Protein AF-A0A0F9CRW7-F1 (afdb_monomer_lite)

pLDDT: mean 79.14, std 24.2, range [31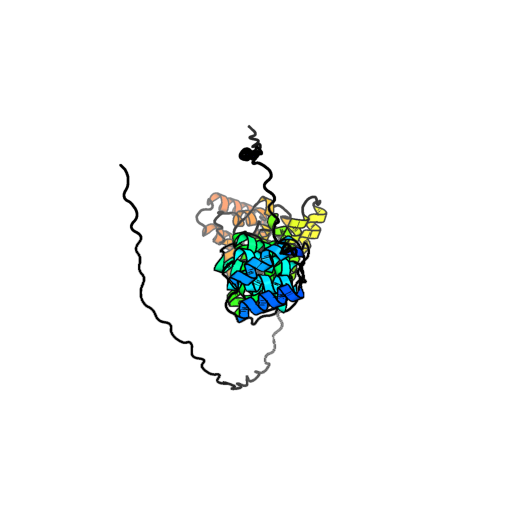.66, 98.62]

Radius of gyration: 35.47 Å; chains: 1; bounding box: 119×58×95 Å

Structure (mmCIF, N/CA/C/O backbone):
data_AF-A0A0F9CRW7-F1
#
_entry.id   AF-A0A0F9CRW7-F1
#
loop_
_atom_site.group_PDB
_atom_site.id
_atom_site.type_symbol
_atom_site.label_atom_id
_atom_site.label_alt_id
_atom_site.label_comp_id
_atom_site.label_asym_id
_atom_site.label_entity_id
_atom_site.label_seq_id
_atom_site.pdbx_PDB_ins_code
_atom_site.Cartn_x
_atom_site.Cartn_y
_atom_site.Cartn_z
_atom_site.occupancy
_atom_site.B_iso_or_equiv
_atom_site.auth_seq_id
_atom_site.auth_comp_id
_atom_site.auth_asym_id
_atom_site.auth_atom_id
_atom_site.pdbx_PDB_model_num
ATOM 1 N N . MET A 1 1 ? 19.812 -0.457 40.562 1.00 40.28 1 MET A N 1
ATOM 2 C CA . MET A 1 1 ? 20.030 -1.371 39.419 1.00 40.28 1 MET A CA 1
ATOM 3 C C . MET A 1 1 ? 19.296 -0.828 38.196 1.00 40.28 1 MET A C 1
ATOM 5 O O . MET A 1 1 ? 18.082 -0.938 38.119 1.00 40.28 1 MET A O 1
ATOM 9 N N . LYS A 1 2 ? 20.001 -0.133 37.296 1.00 36.28 2 LYS A N 1
ATOM 10 C CA . LYS A 1 2 ? 19.452 0.438 36.053 1.00 36.28 2 LYS A CA 1
ATOM 11 C C . LYS A 1 2 ? 20.382 0.037 34.910 1.00 36.28 2 LYS A C 1
ATOM 13 O O . LYS A 1 2 ? 21.463 0.597 34.777 1.00 36.28 2 LYS A O 1
ATOM 18 N N . GLY A 1 3 ? 19.972 -0.957 34.126 1.00 33.22 3 GLY A N 1
ATOM 19 C CA . GLY A 1 3 ? 20.680 -1.387 32.924 1.00 33.22 3 GLY A CA 1
ATOM 20 C C . GLY A 1 3 ? 20.353 -0.460 31.759 1.00 33.22 3 GLY A C 1
ATOM 21 O O . GLY A 1 3 ? 19.282 -0.563 31.168 1.00 33.22 3 GLY A O 1
ATOM 22 N N . ARG A 1 4 ? 21.272 0.453 31.439 1.00 42.62 4 ARG A N 1
ATOM 23 C CA . ARG A 1 4 ? 21.293 1.183 30.167 1.00 42.62 4 ARG A CA 1
ATOM 24 C C . ARG A 1 4 ? 22.002 0.297 29.144 1.00 42.62 4 ARG A C 1
ATOM 26 O O . ARG A 1 4 ? 23.183 0.012 29.309 1.00 42.62 4 ARG A O 1
ATOM 33 N N . ARG A 1 5 ? 21.298 -0.148 28.102 1.00 39.09 5 ARG A N 1
ATOM 34 C CA . ARG A 1 5 ? 21.935 -0.730 26.915 1.00 39.09 5 ARG A CA 1
ATOM 35 C C . ARG A 1 5 ? 22.276 0.411 25.961 1.00 39.09 5 ARG A C 1
ATOM 37 O O . ARG A 1 5 ? 21.390 0.965 25.320 1.00 39.09 5 ARG A O 1
ATOM 44 N N . CYS A 1 6 ? 23.555 0.774 25.925 1.00 32.94 6 CYS A N 1
ATOM 45 C CA . CYS A 1 6 ? 24.144 1.558 24.848 1.00 32.94 6 CYS A CA 1
ATOM 46 C C . CYS A 1 6 ? 24.161 0.696 23.581 1.00 32.94 6 CYS A C 1
ATOM 48 O O . CYS A 1 6 ? 24.758 -0.378 23.575 1.00 32.94 6 CYS A O 1
ATOM 50 N N . ALA A 1 7 ? 23.504 1.162 22.521 1.00 34.31 7 ALA A N 1
ATOM 51 C CA . ALA A 1 7 ? 23.706 0.633 21.182 1.00 34.31 7 ALA A CA 1
ATOM 52 C C . ALA A 1 7 ? 25.051 1.167 20.671 1.00 34.31 7 ALA A C 1
ATOM 54 O O . ALA A 1 7 ? 25.200 2.358 20.402 1.00 34.31 7 ALA A O 1
ATOM 55 N N . MET A 1 8 ? 26.044 0.282 20.621 1.00 32.62 8 MET A N 1
ATOM 56 C CA . MET A 1 8 ? 27.351 0.530 20.024 1.00 32.62 8 MET A CA 1
ATOM 57 C C . MET A 1 8 ? 27.178 0.551 18.502 1.00 32.62 8 MET A C 1
ATOM 59 O O . MET A 1 8 ? 26.850 -0.462 17.888 1.00 32.62 8 MET A O 1
ATOM 63 N N . LEU A 1 9 ? 27.363 1.726 17.906 1.00 32.06 9 LEU A N 1
ATOM 64 C CA . LEU A 1 9 ? 27.494 1.916 16.466 1.00 32.06 9 LEU A CA 1
ATOM 65 C C . LEU A 1 9 ? 28.871 1.377 16.052 1.00 32.06 9 LEU A C 1
ATOM 67 O O . LEU A 1 9 ? 29.890 2.018 16.295 1.00 32.06 9 LEU A O 1
ATOM 71 N N . ILE A 1 10 ? 28.908 0.183 15.461 1.00 36.00 10 ILE A N 1
ATOM 72 C CA . ILE A 1 10 ? 30.105 -0.332 14.789 1.00 36.00 10 ILE A CA 1
ATOM 73 C C . ILE A 1 10 ? 30.126 0.292 13.392 1.00 36.00 10 ILE A C 1
ATOM 75 O O . ILE A 1 10 ? 29.484 -0.193 12.462 1.00 36.00 10 ILE A O 1
ATOM 79 N N . ALA A 1 11 ? 30.838 1.410 13.259 1.00 36.19 11 ALA A N 1
ATOM 80 C CA . ALA A 1 11 ? 31.244 1.944 11.968 1.00 36.19 11 ALA A CA 1
ATOM 81 C C . ALA A 1 11 ? 32.402 1.082 11.441 1.00 36.19 11 ALA A C 1
ATOM 83 O O . ALA A 1 11 ? 33.565 1.308 11.767 1.00 36.19 11 ALA A O 1
ATOM 84 N N . GLY A 1 12 ? 32.071 0.051 10.663 1.00 32.88 12 GLY A N 1
ATOM 85 C CA . GLY A 1 12 ? 33.053 -0.707 9.895 1.00 32.88 12 GLY A CA 1
ATOM 86 C C . GLY A 1 12 ? 33.566 0.144 8.737 1.00 32.88 12 GLY A C 1
ATOM 87 O O . GLY A 1 12 ? 32.920 0.230 7.695 1.00 32.88 12 GLY A O 1
ATOM 88 N N . ALA A 1 13 ? 34.715 0.790 8.926 1.00 35.56 13 ALA A N 1
ATOM 89 C CA . ALA A 1 13 ? 35.483 1.377 7.839 1.00 35.56 13 ALA A CA 1
ATOM 90 C C . ALA A 1 13 ? 36.044 0.237 6.974 1.00 35.56 13 ALA A C 1
ATOM 92 O O . ALA A 1 13 ? 37.002 -0.433 7.354 1.00 35.56 13 ALA A O 1
ATOM 93 N N . ILE A 1 14 ? 35.416 -0.013 5.825 1.00 35.47 14 ILE A N 1
ATOM 94 C CA . ILE A 1 14 ? 35.975 -0.879 4.785 1.00 35.47 14 ILE A CA 1
ATOM 95 C C . ILE A 1 14 ? 37.005 -0.040 4.029 1.00 35.47 14 ILE A C 1
ATOM 97 O O . ILE A 1 14 ? 36.677 0.702 3.104 1.00 35.47 14 ILE A O 1
ATOM 101 N N . THR A 1 15 ? 38.258 -0.128 4.459 1.00 35.56 15 THR A N 1
ATOM 102 C CA . THR A 1 15 ? 39.407 0.357 3.698 1.00 35.56 15 THR A CA 1
ATOM 103 C C . THR A 1 15 ? 39.606 -0.598 2.524 1.00 35.56 15 THR A C 1
ATOM 105 O O . THR A 1 15 ? 40.095 -1.712 2.691 1.00 35.56 15 THR A O 1
ATOM 108 N N . VAL A 1 16 ? 39.174 -0.194 1.328 1.00 37.94 16 VAL A N 1
ATOM 109 C CA . VAL A 1 16 ? 39.516 -0.897 0.088 1.00 37.94 16 VAL A CA 1
ATOM 110 C C . VAL A 1 16 ? 40.978 -0.586 -0.209 1.00 37.94 16 VAL A C 1
ATOM 112 O O . VAL A 1 16 ? 41.306 0.471 -0.745 1.00 37.94 16 VAL A O 1
ATOM 115 N N . THR A 1 17 ? 41.871 -1.489 0.185 1.00 40.69 17 THR A N 1
ATOM 116 C CA . THR A 1 17 ? 43.265 -1.492 -0.254 1.00 40.69 17 THR A CA 1
ATOM 117 C C . THR A 1 17 ? 43.266 -1.749 -1.757 1.00 40.69 17 THR A C 1
ATOM 119 O O . THR A 1 17 ? 43.037 -2.867 -2.217 1.00 40.69 17 THR A O 1
ATOM 122 N N . GLY A 1 18 ? 43.457 -0.686 -2.537 1.00 37.28 18 GLY A N 1
ATOM 123 C CA . GLY A 1 18 ? 43.676 -0.789 -3.971 1.00 37.28 18 GLY A CA 1
ATOM 124 C C . GLY A 1 18 ? 44.943 -1.596 -4.230 1.00 37.28 18 GLY A C 1
ATOM 125 O O . GLY A 1 18 ? 46.036 -1.165 -3.870 1.00 37.28 18 GLY A O 1
ATOM 126 N N . MET A 1 19 ? 44.795 -2.768 -4.845 1.00 38.28 19 MET A N 1
ATOM 127 C CA . MET A 1 19 ? 45.910 -3.463 -5.476 1.00 38.28 19 MET A CA 1
ATOM 128 C C . MET A 1 19 ? 46.371 -2.610 -6.658 1.00 38.28 19 MET A C 1
ATOM 130 O O . MET A 1 19 ? 45.730 -2.567 -7.707 1.00 38.28 19 MET A O 1
ATOM 134 N N . TYR A 1 20 ? 47.457 -1.875 -6.440 1.00 39.75 20 TYR A N 1
ATOM 135 C CA . TYR A 1 20 ? 48.188 -1.170 -7.478 1.00 39.75 20 TYR A CA 1
ATOM 136 C C . TYR A 1 20 ? 48.881 -2.235 -8.334 1.00 39.75 20 TYR A C 1
ATOM 138 O O . TYR A 1 20 ? 49.869 -2.832 -7.916 1.00 39.75 20 TYR A O 1
ATOM 146 N N . VAL A 1 21 ? 48.310 -2.545 -9.497 1.00 49.41 21 VAL A N 1
ATOM 147 C CA . VAL A 1 21 ? 48.990 -3.359 -10.507 1.00 49.41 21 VAL A CA 1
ATOM 148 C C . VAL A 1 21 ? 50.011 -2.445 -11.172 1.00 49.41 21 VAL A C 1
ATOM 150 O O . VAL A 1 21 ? 49.637 -1.498 -11.866 1.00 49.41 21 VAL A O 1
ATOM 153 N N . GLU A 1 22 ? 51.293 -2.692 -10.904 1.00 47.97 22 GLU A N 1
ATOM 154 C CA . GLU A 1 22 ? 52.396 -2.024 -11.588 1.00 47.97 22 GLU A CA 1
ATOM 155 C C . GLU A 1 22 ? 52.248 -2.195 -13.109 1.00 47.97 22 GLU A C 1
ATOM 157 O O . GLU A 1 22 ? 52.081 -3.320 -13.593 1.00 47.97 22 GLU A O 1
ATOM 162 N N . PRO A 1 23 ? 52.289 -1.102 -13.890 1.00 55.03 23 PRO A N 1
ATOM 163 C CA . PRO A 1 23 ? 52.332 -1.210 -15.336 1.00 55.03 23 PRO A CA 1
ATOM 164 C C . PRO A 1 23 ? 53.683 -1.815 -15.754 1.00 55.03 23 PRO A C 1
ATOM 166 O O . PRO A 1 23 ? 54.722 -1.382 -15.248 1.00 55.03 23 PRO A O 1
ATOM 169 N N . PRO A 1 24 ? 53.708 -2.791 -16.680 1.00 58.12 24 PRO A N 1
ATOM 170 C CA . PRO A 1 24 ? 54.960 -3.349 -17.167 1.00 58.12 24 PRO A CA 1
ATOM 171 C C . PRO A 1 24 ? 55.802 -2.258 -17.836 1.00 58.12 24 PRO A C 1
ATOM 173 O O . PRO A 1 24 ? 55.290 -1.410 -18.574 1.00 58.12 24 PRO A O 1
ATOM 176 N N . ALA A 1 25 ? 57.100 -2.296 -17.541 1.00 57.25 25 ALA A N 1
ATOM 177 C CA . ALA A 1 25 ? 58.111 -1.378 -18.037 1.00 57.25 25 ALA A CA 1
ATOM 178 C C . ALA A 1 25 ? 58.012 -1.178 -19.559 1.00 57.25 25 ALA A C 1
ATOM 180 O O . ALA A 1 25 ? 57.957 -2.138 -20.332 1.00 57.25 25 ALA A O 1
ATOM 181 N N . ARG A 1 26 ? 58.009 0.091 -19.985 1.00 52.75 26 ARG A N 1
ATOM 182 C CA . ARG A 1 26 ? 58.171 0.482 -21.389 1.00 52.75 26 ARG A CA 1
ATOM 183 C C . ARG A 1 26 ? 59.540 0.008 -21.870 1.00 52.75 26 ARG A C 1
ATOM 185 O O . ARG A 1 26 ? 60.562 0.491 -21.397 1.00 52.75 26 ARG A O 1
ATOM 192 N N . ALA A 1 27 ? 59.540 -0.929 -22.811 1.00 58.41 27 ALA A N 1
ATOM 193 C CA . ALA A 1 27 ? 60.705 -1.232 -23.622 1.00 58.41 27 ALA A CA 1
ATOM 194 C C . ALA A 1 27 ? 60.817 -0.161 -24.717 1.00 58.41 27 ALA A C 1
ATOM 196 O O . ALA A 1 27 ? 59.989 -0.109 -25.629 1.00 58.41 27 ALA A O 1
ATOM 197 N N . ASP A 1 28 ? 61.825 0.700 -24.600 1.00 61.00 28 ASP A N 1
ATOM 198 C CA . ASP A 1 28 ? 62.203 1.666 -25.627 1.00 61.00 28 ASP A CA 1
ATOM 199 C C . ASP A 1 28 ? 62.836 0.918 -26.811 1.00 61.00 28 ASP A C 1
ATOM 201 O O . ASP A 1 28 ? 64.016 0.571 -26.811 1.00 61.00 28 ASP A O 1
ATOM 205 N N . GLY A 1 29 ? 62.009 0.608 -27.811 1.00 64.81 29 GLY A N 1
ATOM 206 C CA . GLY A 1 29 ? 62.434 0.081 -29.107 1.00 64.81 29 GLY A CA 1
ATOM 207 C C . GLY A 1 29 ? 62.658 1.207 -30.127 1.00 64.81 29 GLY A C 1
ATOM 208 O O . GLY A 1 29 ? 61.947 2.214 -30.087 1.00 64.81 29 GLY A O 1
ATOM 209 N N . PRO A 1 30 ? 63.626 1.062 -31.051 1.00 56.31 30 PRO A N 1
ATOM 210 C CA . PRO A 1 30 ? 64.025 2.120 -31.970 1.00 56.31 30 PRO A CA 1
ATOM 211 C C . PRO A 1 30 ? 62.927 2.459 -32.982 1.00 56.31 30 PRO A C 1
ATOM 213 O O . PRO A 1 30 ? 62.227 1.593 -33.508 1.00 56.31 30 PRO A O 1
ATOM 216 N N . SER A 1 31 ? 62.830 3.758 -33.256 1.00 60.16 31 SER A N 1
ATOM 217 C CA . SER A 1 31 ? 61.945 4.428 -34.205 1.00 60.16 31 SER A CA 1
ATOM 218 C C . SER A 1 31 ? 62.077 3.865 -35.625 1.00 60.16 31 SER A C 1
ATOM 220 O O . SER A 1 31 ? 62.874 4.345 -36.432 1.00 60.16 31 SER A O 1
ATOM 222 N N . GLY A 1 32 ? 61.285 2.838 -35.926 1.00 51.94 32 GLY A N 1
ATOM 223 C CA . GLY A 1 32 ? 61.032 2.356 -37.277 1.00 51.94 32 GLY A CA 1
ATOM 224 C C . GLY A 1 32 ? 59.829 3.081 -37.871 1.00 51.94 32 GLY A C 1
ATOM 225 O O . GLY A 1 32 ? 58.709 2.925 -37.385 1.00 51.94 32 GLY A O 1
ATOM 226 N N . ASP A 1 33 ? 60.093 3.870 -38.910 1.00 59.12 33 ASP A N 1
ATOM 227 C CA . ASP A 1 33 ? 59.154 4.591 -39.773 1.00 59.12 33 ASP A CA 1
ATOM 228 C C . ASP A 1 33 ? 58.052 3.655 -40.307 1.00 59.12 33 ASP A C 1
ATOM 230 O O . ASP A 1 33 ? 58.145 3.051 -41.375 1.00 59.12 33 ASP A O 1
ATOM 234 N N . THR A 1 34 ? 56.996 3.490 -39.513 1.00 54.97 34 THR A N 1
ATOM 235 C CA . THR A 1 34 ? 55.750 2.868 -39.941 1.00 54.97 34 THR A CA 1
ATOM 236 C C . THR A 1 34 ? 54.860 3.989 -40.432 1.00 54.97 34 THR A C 1
ATOM 238 O O . THR A 1 34 ? 54.146 4.635 -39.667 1.00 54.97 34 THR A O 1
ATOM 241 N N . ARG A 1 35 ? 54.872 4.200 -41.750 1.00 51.22 35 ARG A N 1
ATOM 242 C CA . ARG A 1 35 ? 53.757 4.827 -42.459 1.00 51.22 35 ARG A CA 1
ATOM 243 C C . ARG A 1 35 ? 52.515 3.975 -42.213 1.00 51.22 35 ARG A C 1
ATOM 245 O O . ARG A 1 35 ? 52.177 3.098 -43.004 1.00 51.22 35 ARG A O 1
ATOM 252 N N . GLN A 1 36 ? 51.871 4.202 -41.071 1.00 58.19 36 GLN A N 1
ATOM 253 C CA . GLN A 1 36 ? 50.532 3.726 -40.789 1.00 58.19 36 GLN A CA 1
ATOM 254 C C . GLN A 1 36 ? 49.652 4.225 -41.937 1.00 58.19 36 GLN A C 1
ATOM 256 O O . GLN A 1 36 ? 49.570 5.439 -42.153 1.00 58.19 36 GLN A O 1
ATOM 261 N N . PRO A 1 37 ? 49.048 3.324 -42.729 1.00 52.31 37 PRO A N 1
ATOM 262 C CA . PRO A 1 37 ? 48.190 3.737 -43.821 1.00 52.31 37 PRO A CA 1
ATOM 263 C C . PRO A 1 37 ? 47.072 4.605 -43.247 1.00 52.31 37 PRO A C 1
ATOM 265 O O . PRO A 1 37 ? 46.450 4.252 -42.243 1.00 52.31 37 PRO A O 1
ATOM 268 N N . ALA A 1 38 ? 46.831 5.745 -43.894 1.00 50.75 38 ALA A N 1
ATOM 269 C CA . ALA A 1 38 ? 45.822 6.749 -43.567 1.00 50.75 38 ALA A CA 1
ATOM 270 C C . ALA A 1 38 ? 44.372 6.244 -43.754 1.00 50.75 38 ALA A C 1
ATOM 272 O O . ALA A 1 38 ? 43.497 6.967 -44.214 1.00 50.75 38 ALA A O 1
ATOM 273 N N . CYS A 1 39 ? 44.094 5.005 -43.348 1.00 51.09 39 CYS A N 1
ATOM 274 C CA . CYS A 1 39 ? 42.758 4.493 -43.064 1.00 51.09 39 CYS A CA 1
ATOM 275 C C . CYS A 1 39 ? 42.287 4.901 -41.654 1.00 51.09 39 CYS A C 1
ATOM 277 O O . CYS A 1 39 ? 41.279 4.390 -41.171 1.00 51.09 39 CYS A O 1
ATOM 279 N N . ALA A 1 40 ? 42.976 5.851 -41.007 1.00 48.97 40 ALA A N 1
ATOM 280 C CA . ALA A 1 40 ? 42.528 6.575 -39.819 1.00 48.97 40 ALA A CA 1
ATOM 281 C C . ALA A 1 40 ? 41.386 7.563 -40.144 1.00 48.97 40 ALA A C 1
ATOM 283 O O . ALA A 1 40 ? 41.339 8.678 -39.627 1.00 48.97 40 ALA A O 1
ATOM 284 N N . GLY A 1 41 ? 40.433 7.147 -40.986 1.00 54.19 41 GLY A N 1
ATOM 285 C CA . GLY A 1 41 ? 39.081 7.671 -40.880 1.00 54.19 41 GLY A CA 1
ATOM 286 C C . GLY A 1 41 ? 38.640 7.333 -39.467 1.00 54.19 41 GLY A C 1
ATOM 287 O O . GLY A 1 41 ? 38.622 6.159 -39.102 1.00 54.19 41 GLY A O 1
ATOM 288 N N . SER A 1 42 ? 38.441 8.349 -38.631 1.00 55.16 42 SER A N 1
ATOM 289 C CA . SER A 1 42 ? 38.181 8.153 -37.215 1.00 55.16 42 SER A CA 1
ATOM 290 C C . SER A 1 42 ? 36.928 7.293 -37.056 1.00 55.16 42 SER A C 1
ATOM 292 O O . SER A 1 42 ? 35.794 7.765 -37.123 1.00 55.16 42 SER A O 1
ATOM 294 N N . TRP A 1 43 ? 37.125 5.996 -36.812 1.00 58.72 43 TRP A N 1
ATOM 295 C CA . TRP A 1 43 ? 36.101 5.090 -36.305 1.00 58.72 43 TRP A CA 1
ATOM 296 C C . TRP A 1 43 ? 35.827 5.457 -34.848 1.00 58.72 43 TRP A C 1
ATOM 298 O O . TRP A 1 43 ? 35.960 4.642 -33.943 1.00 58.72 43 TRP A O 1
ATOM 308 N N . TYR A 1 44 ? 35.528 6.732 -34.601 1.00 72.62 44 TYR A N 1
ATOM 309 C CA . TYR A 1 44 ? 35.154 7.228 -33.303 1.00 72.62 44 TYR A CA 1
ATOM 310 C C . TYR A 1 44 ? 33.689 6.834 -33.130 1.00 72.62 44 TYR A C 1
ATOM 312 O O . TYR A 1 44 ? 32.825 7.415 -33.795 1.00 72.62 44 TYR A O 1
ATOM 320 N N . PRO A 1 45 ? 33.364 5.854 -32.268 1.00 68.75 45 PRO A N 1
ATOM 321 C CA . PRO A 1 45 ? 31.983 5.413 -32.087 1.00 68.75 45 PRO A CA 1
ATOM 322 C C . PRO A 1 45 ? 31.067 6.563 -31.635 1.00 68.75 45 PRO A C 1
ATOM 324 O O . PRO A 1 45 ? 29.860 6.506 -31.848 1.00 68.75 45 PRO A O 1
ATOM 327 N N . GLY A 1 46 ? 31.630 7.641 -31.075 1.00 76.12 46 GLY A N 1
ATOM 328 C CA . GLY A 1 46 ? 30.903 8.864 -30.727 1.00 76.12 46 GLY A CA 1
ATOM 329 C C . GLY A 1 46 ? 30.447 9.735 -31.910 1.00 76.12 46 GLY A C 1
ATOM 330 O O . GLY A 1 46 ? 29.575 10.579 -31.715 1.00 76.12 46 GLY A O 1
ATOM 331 N N . GLY A 1 47 ? 30.989 9.546 -33.121 1.00 86.69 47 GLY A N 1
ATOM 332 C CA . GLY A 1 47 ? 30.655 10.353 -34.305 1.00 86.69 47 GLY A CA 1
ATOM 333 C C . GLY A 1 47 ? 29.354 9.955 -35.015 1.00 86.69 47 GLY A C 1
ATOM 334 O O . GLY A 1 47 ? 28.857 10.707 -35.853 1.00 86.69 47 GLY A O 1
ATOM 335 N N . ALA A 1 48 ? 28.781 8.792 -34.688 1.00 92.44 48 ALA A N 1
ATOM 336 C CA . ALA A 1 48 ? 27.547 8.322 -35.311 1.00 92.44 48 ALA A CA 1
ATOM 337 C C . ALA A 1 48 ? 26.356 9.247 -34.989 1.00 92.44 48 ALA A C 1
ATOM 339 O O . ALA A 1 48 ? 26.221 9.779 -33.881 1.00 92.44 48 ALA A O 1
ATOM 340 N N . LYS A 1 49 ? 25.442 9.431 -35.947 1.00 95.50 49 LYS A N 1
ATOM 341 C CA . LYS A 1 49 ? 24.178 10.129 -35.682 1.00 95.50 49 LYS A CA 1
ATOM 342 C C . LYS A 1 49 ? 23.176 9.141 -35.095 1.00 95.50 49 LYS A C 1
ATOM 344 O O . LYS A 1 49 ? 23.124 7.979 -35.485 1.00 95.50 49 LYS A O 1
ATOM 349 N N . GLU A 1 50 ? 22.347 9.613 -34.171 1.00 96.38 50 GLU A N 1
ATOM 350 C CA . GLU A 1 50 ? 21.353 8.774 -33.494 1.00 96.38 50 GLU A CA 1
ATOM 351 C C . GLU A 1 50 ? 20.411 8.008 -34.454 1.00 96.38 50 GLU A C 1
ATOM 353 O O . GLU A 1 50 ? 20.199 6.813 -34.233 1.00 96.38 50 GLU A O 1
ATOM 358 N N . PRO A 1 51 ? 19.908 8.604 -35.559 1.00 97.69 51 PRO A N 1
ATOM 359 C CA . PRO A 1 51 ? 19.090 7.874 -36.529 1.00 97.69 51 PRO A CA 1
ATOM 360 C C . PRO A 1 51 ? 19.816 6.690 -37.178 1.00 97.69 51 PRO A C 1
ATOM 362 O O . PRO A 1 51 ? 19.183 5.683 -37.490 1.00 97.69 51 PRO A O 1
ATOM 365 N N . ASP A 1 52 ? 21.135 6.778 -37.360 1.00 97.00 52 ASP A N 1
ATOM 366 C CA . ASP A 1 52 ? 21.931 5.693 -37.941 1.00 97.00 52 ASP A CA 1
ATOM 367 C C . ASP A 1 52 ? 22.091 4.542 -36.943 1.00 97.00 52 ASP A C 1
ATOM 369 O O . ASP A 1 52 ? 22.016 3.372 -37.317 1.00 97.00 52 ASP A O 1
ATOM 373 N N . VAL A 1 53 ? 22.203 4.864 -35.652 1.00 97.06 53 VAL A N 1
ATOM 374 C CA . VAL A 1 53 ? 22.220 3.877 -34.564 1.00 97.06 53 VAL A CA 1
ATOM 375 C C . VAL A 1 53 ? 20.868 3.164 -34.447 1.00 97.06 53 VAL A C 1
ATOM 377 O O . VAL A 1 53 ? 20.825 1.940 -34.317 1.00 97.06 53 VAL A O 1
ATOM 380 N N . LEU A 1 54 ? 19.753 3.894 -34.561 1.00 98.00 54 LEU A N 1
ATOM 381 C CA . LEU A 1 54 ? 18.410 3.303 -34.599 1.00 98.00 54 LEU A CA 1
ATOM 382 C C . LEU A 1 54 ? 18.232 2.364 -35.801 1.00 98.00 54 LEU A C 1
ATOM 384 O O . LEU A 1 54 ? 17.739 1.245 -35.642 1.00 98.00 54 LEU A O 1
ATOM 388 N N . LYS A 1 55 ? 18.687 2.780 -36.992 1.00 97.81 55 LYS A N 1
ATOM 389 C CA . LYS A 1 55 ? 18.693 1.927 -38.193 1.00 97.81 55 LYS A CA 1
ATOM 390 C C . LYS A 1 55 ? 19.546 0.677 -37.992 1.00 97.81 55 LYS A C 1
ATOM 392 O O . LYS A 1 55 ? 19.111 -0.408 -38.366 1.00 97.81 55 LYS A O 1
ATOM 397 N N . LEU A 1 56 ? 20.721 0.802 -37.374 1.00 97.31 56 LEU A N 1
ATOM 398 C CA . LEU A 1 56 ? 21.601 -0.330 -37.079 1.00 97.31 56 LEU A CA 1
ATOM 399 C C . LEU A 1 56 ? 20.927 -1.350 -36.150 1.00 97.31 56 LEU A C 1
ATOM 401 O O . LEU A 1 56 ? 20.992 -2.549 -36.415 1.00 97.31 56 LEU A O 1
ATOM 405 N N . LEU A 1 57 ? 20.241 -0.894 -35.097 1.00 97.62 57 LEU A N 1
ATOM 406 C CA . LEU A 1 57 ? 19.475 -1.766 -34.198 1.00 97.62 57 LEU A CA 1
ATOM 407 C C . LEU A 1 57 ? 18.332 -2.481 -34.934 1.00 97.62 57 LEU A C 1
ATOM 409 O O . LEU A 1 57 ? 18.142 -3.685 -34.758 1.00 97.62 57 LEU A O 1
ATOM 413 N N . ALA A 1 58 ? 17.599 -1.762 -35.789 1.00 97.62 58 ALA A N 1
ATOM 414 C CA . ALA A 1 58 ? 16.530 -2.341 -36.600 1.00 97.62 58 ALA A CA 1
ATOM 415 C C . ALA A 1 58 ? 17.062 -3.382 -37.605 1.00 97.62 58 ALA A C 1
ATOM 417 O O . ALA A 1 58 ? 16.489 -4.465 -37.734 1.00 97.62 58 ALA A O 1
ATOM 418 N N . LEU A 1 59 ? 18.186 -3.096 -38.273 1.00 97.75 59 LEU A N 1
ATOM 419 C CA . LEU A 1 59 ? 18.858 -4.034 -39.179 1.00 97.75 59 LEU A CA 1
ATOM 420 C C . LEU A 1 59 ? 19.390 -5.261 -38.437 1.00 97.75 59 LEU A C 1
ATOM 422 O O . LEU A 1 59 ? 19.213 -6.376 -38.917 1.00 97.75 59 LEU A O 1
ATOM 426 N N . GLY A 1 60 ? 19.978 -5.076 -37.254 1.00 96.56 60 GLY A N 1
ATOM 427 C CA . GLY A 1 60 ? 20.433 -6.174 -36.402 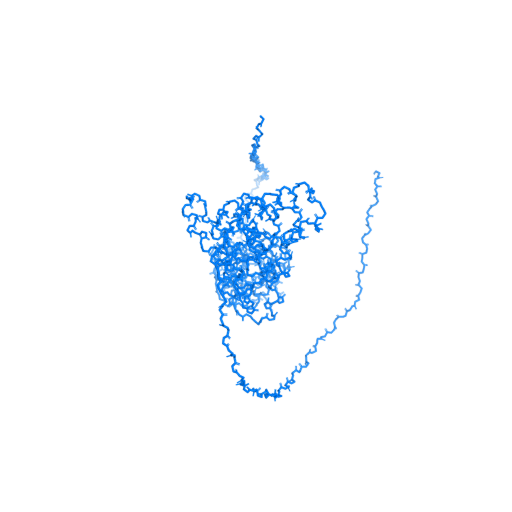1.00 96.56 60 GLY A CA 1
ATOM 428 C C . GLY A 1 60 ? 19.307 -7.151 -36.071 1.00 96.56 60 GLY A C 1
ATOM 429 O O . GLY A 1 60 ? 19.490 -8.358 -36.217 1.00 96.56 60 GLY A O 1
ATOM 430 N N . LYS A 1 61 ? 18.120 -6.640 -35.716 1.00 96.44 61 LYS A N 1
ATOM 431 C CA . LYS A 1 61 ? 16.920 -7.467 -35.510 1.00 96.44 61 LYS A CA 1
ATOM 432 C C . LYS A 1 61 ? 16.469 -8.156 -36.803 1.00 96.44 61 LYS A C 1
ATOM 434 O O . LYS A 1 61 ? 16.269 -9.365 -36.799 1.00 96.44 61 LYS A O 1
ATOM 439 N N . LYS A 1 62 ? 16.363 -7.417 -37.917 1.00 97.38 62 LYS A N 1
ATOM 440 C CA . LYS A 1 62 ? 15.913 -7.956 -39.217 1.00 97.38 62 LYS A CA 1
ATOM 441 C C . LYS A 1 62 ? 16.820 -9.072 -39.748 1.00 97.38 62 LYS A C 1
ATOM 443 O O . LYS A 1 62 ? 16.330 -10.019 -40.348 1.00 97.38 62 LYS A O 1
ATOM 448 N N . LEU A 1 63 ? 18.130 -8.957 -39.537 1.00 97.50 63 LEU A N 1
ATOM 449 C CA . LEU A 1 63 ? 19.131 -9.926 -39.994 1.00 97.50 63 LEU A CA 1
ATOM 450 C C . LEU A 1 63 ? 19.370 -11.076 -39.001 1.00 97.50 63 LEU A C 1
ATOM 452 O O . LEU A 1 63 ? 20.242 -11.905 -39.248 1.00 97.50 63 LEU A O 1
ATOM 456 N N . GLY A 1 64 ? 18.669 -11.108 -37.860 1.00 96.50 64 GLY A N 1
ATOM 457 C CA . GLY A 1 64 ? 18.904 -12.110 -36.815 1.00 96.50 64 GLY A CA 1
ATOM 458 C C . GLY A 1 64 ? 20.280 -11.990 -36.146 1.00 96.50 64 GLY A C 1
ATOM 459 O O . GLY A 1 64 ? 20.797 -12.965 -35.612 1.00 96.50 64 GLY A O 1
ATOM 460 N N . ARG A 1 65 ? 20.893 -10.798 -36.165 1.00 97.38 65 ARG A N 1
ATOM 461 C CA . ARG A 1 65 ? 22.192 -10.495 -35.530 1.00 97.38 65 ARG A CA 1
ATOM 462 C C . ARG A 1 65 ? 22.071 -9.402 -34.452 1.00 97.38 65 ARG A C 1
ATOM 464 O O . ARG A 1 65 ? 22.800 -8.404 -34.501 1.00 97.38 65 ARG A O 1
ATOM 471 N N . PRO A 1 66 ? 21.174 -9.556 -33.456 1.00 97.12 66 PRO A N 1
ATOM 472 C CA . PRO A 1 66 ? 20.939 -8.533 -32.436 1.00 97.12 66 PRO A CA 1
ATOM 473 C C . PRO A 1 66 ? 22.171 -8.299 -31.544 1.00 97.12 66 PRO A C 1
ATOM 475 O O . PRO A 1 66 ? 22.437 -7.163 -31.142 1.00 97.12 66 PRO A O 1
ATOM 478 N N . TYR A 1 67 ? 22.983 -9.340 -31.310 1.00 97.12 67 TYR A N 1
ATOM 479 C CA . TYR A 1 67 ? 24.203 -9.270 -30.497 1.00 97.12 67 TYR A CA 1
ATOM 480 C C . TYR A 1 67 ? 25.235 -8.299 -31.076 1.00 97.12 67 TYR A C 1
ATOM 482 O O . TYR A 1 67 ? 25.680 -7.383 -30.383 1.00 97.12 67 TYR A O 1
ATOM 490 N N . THR A 1 68 ? 25.547 -8.429 -32.369 1.00 96.12 68 THR A N 1
ATOM 491 C CA . THR A 1 68 ? 26.494 -7.548 -33.067 1.00 96.12 68 THR A CA 1
ATOM 492 C C . THR A 1 68 ? 26.033 -6.093 -33.032 1.00 96.12 68 THR A C 1
ATOM 494 O O . THR A 1 68 ? 26.827 -5.199 -32.740 1.00 96.12 68 THR A O 1
ATOM 497 N N . ALA A 1 69 ? 24.738 -5.847 -33.254 1.00 96.56 69 ALA A N 1
ATOM 498 C CA . ALA A 1 69 ? 24.180 -4.502 -33.151 1.00 96.56 69 ALA A CA 1
ATOM 499 C C . ALA A 1 69 ? 24.268 -3.955 -31.713 1.00 96.56 69 ALA A C 1
ATOM 501 O O . ALA A 1 69 ? 24.638 -2.800 -31.520 1.00 96.56 69 ALA A O 1
ATOM 502 N N . SER A 1 70 ? 23.993 -4.773 -30.690 1.00 95.38 70 SER A N 1
ATOM 503 C CA . SER A 1 70 ? 24.078 -4.359 -29.279 1.00 95.38 70 SER A CA 1
ATOM 504 C C . SER A 1 70 ? 25.508 -3.977 -28.874 1.00 95.38 70 SER A C 1
ATOM 506 O O . SER A 1 70 ? 25.700 -2.965 -28.197 1.00 95.38 70 SER A O 1
ATOM 508 N N . LEU A 1 71 ? 26.515 -4.733 -29.334 1.00 94.50 71 LEU A N 1
ATOM 509 C CA . LEU A 1 71 ? 27.928 -4.414 -29.106 1.00 94.50 71 LEU A CA 1
ATOM 510 C C . LEU A 1 71 ? 28.324 -3.073 -29.734 1.00 94.50 71 LEU A C 1
ATOM 512 O O . LEU A 1 71 ? 28.943 -2.251 -29.060 1.00 94.50 71 LEU A O 1
ATOM 516 N N . ALA A 1 72 ? 27.914 -2.818 -30.980 1.00 93.31 72 ALA A N 1
ATOM 517 C CA . ALA A 1 72 ? 28.191 -1.552 -31.658 1.00 93.31 72 ALA A CA 1
ATOM 518 C C . ALA A 1 72 ? 27.536 -0.356 -30.941 1.00 93.31 72 ALA A C 1
ATOM 520 O O . ALA A 1 72 ? 28.163 0.684 -30.733 1.00 93.31 72 ALA A O 1
ATOM 521 N N . VAL A 1 73 ? 26.287 -0.517 -30.488 1.00 95.69 73 VAL A N 1
ATOM 522 C CA . VAL A 1 73 ? 25.549 0.537 -29.773 1.00 95.69 73 VAL A CA 1
ATOM 523 C C . VAL A 1 73 ? 26.094 0.786 -28.364 1.00 95.69 73 VAL A C 1
ATOM 525 O O . VAL A 1 73 ? 25.974 1.901 -27.857 1.00 95.69 73 VAL A O 1
ATOM 528 N N . LYS A 1 74 ? 26.741 -0.196 -27.721 1.00 94.50 74 LYS A N 1
ATOM 529 C CA . LYS A 1 74 ? 27.321 -0.026 -26.377 1.00 94.50 74 LYS A CA 1
ATOM 530 C C . LYS A 1 74 ? 28.333 1.124 -26.329 1.00 94.50 74 LYS A C 1
ATOM 532 O O . LYS A 1 74 ? 28.239 1.952 -25.427 1.00 94.50 74 LYS A O 1
ATOM 537 N N . GLY A 1 75 ? 29.239 1.197 -27.308 1.00 92.00 75 GLY A N 1
ATOM 538 C CA . GLY A 1 75 ? 30.223 2.282 -27.406 1.00 92.00 75 GLY A CA 1
ATOM 539 C C . GLY A 1 75 ? 29.573 3.642 -27.671 1.00 92.00 75 GLY A C 1
ATOM 540 O O . GLY A 1 75 ? 29.972 4.652 -27.100 1.00 92.00 75 GLY A O 1
ATOM 541 N N . TYR A 1 76 ? 28.509 3.674 -28.476 1.00 94.94 76 TYR A N 1
ATOM 542 C CA . TYR A 1 76 ? 27.743 4.899 -28.702 1.00 94.94 76 TYR A CA 1
ATOM 543 C C . TYR A 1 76 ? 27.089 5.422 -27.413 1.00 94.94 76 TYR A C 1
ATOM 545 O O . TYR A 1 76 ? 27.220 6.598 -27.070 1.00 94.94 76 TYR A O 1
ATOM 553 N N . LEU A 1 77 ? 26.418 4.536 -26.667 1.00 95.81 77 LEU A N 1
ATOM 554 C CA . LEU A 1 77 ? 25.725 4.888 -25.426 1.00 95.81 77 LEU A CA 1
ATOM 555 C C . LEU A 1 77 ? 26.684 5.328 -24.312 1.00 95.81 77 LEU A C 1
ATOM 557 O O . LEU A 1 77 ? 26.303 6.170 -23.508 1.00 95.81 77 LEU A O 1
ATOM 561 N N . SER A 1 78 ? 27.924 4.825 -24.266 1.00 94.31 78 SER A N 1
ATOM 562 C CA . SER A 1 78 ? 28.910 5.285 -23.274 1.00 94.31 78 SER A CA 1
ATOM 563 C C . SER A 1 78 ? 29.399 6.718 -23.503 1.00 94.31 78 SER A C 1
ATOM 565 O O . SER A 1 78 ? 29.895 7.337 -22.567 1.00 94.31 78 SER A O 1
ATOM 567 N N . HIS A 1 79 ? 29.255 7.261 -24.717 1.00 93.44 79 HIS A N 1
ATOM 568 C CA . HIS A 1 79 ? 29.675 8.629 -25.051 1.00 93.44 79 HIS A CA 1
ATOM 569 C C . HIS A 1 79 ? 28.527 9.651 -25.049 1.00 93.44 79 HIS A C 1
ATOM 571 O O . HIS A 1 79 ? 28.769 10.847 -25.203 1.00 93.44 79 HIS A O 1
ATOM 577 N N . ARG A 1 80 ? 27.276 9.211 -24.873 1.00 93.50 80 ARG A N 1
ATOM 578 C CA . ARG A 1 80 ? 26.083 10.070 -24.869 1.00 93.50 80 ARG A CA 1
ATOM 579 C C . ARG A 1 80 ? 25.457 10.069 -23.478 1.00 93.50 80 ARG A C 1
ATOM 581 O O . ARG A 1 80 ? 24.827 9.094 -23.090 1.00 93.50 80 ARG A O 1
ATOM 588 N N . ALA A 1 81 ? 25.590 11.178 -22.747 1.00 92.38 81 ALA A N 1
ATOM 589 C CA . ALA A 1 81 ? 25.041 11.304 -21.392 1.00 92.38 81 ALA A CA 1
ATOM 590 C C . ALA A 1 81 ? 23.501 11.216 -21.351 1.00 92.38 81 ALA A C 1
ATOM 592 O O . ALA A 1 81 ? 22.933 10.674 -20.406 1.00 92.38 81 ALA A O 1
ATOM 593 N N . THR A 1 82 ? 22.827 11.728 -22.384 1.00 95.38 82 THR A N 1
ATOM 594 C CA . THR A 1 82 ? 21.362 11.826 -22.468 1.00 95.38 82 THR A CA 1
ATOM 595 C C . THR A 1 82 ? 20.850 11.275 -23.807 1.00 95.38 82 THR A C 1
ATOM 597 O O . THR A 1 82 ? 20.491 12.040 -24.703 1.00 95.38 82 THR A O 1
ATOM 600 N N . PRO A 1 83 ? 20.846 9.942 -24.000 1.00 96.50 83 PRO A N 1
ATOM 601 C CA . PRO A 1 83 ? 20.270 9.336 -25.199 1.00 96.50 83 PRO A CA 1
ATOM 602 C C . PRO A 1 83 ? 18.761 9.597 -25.266 1.00 96.50 83 PRO A C 1
ATOM 604 O O . PRO A 1 83 ? 18.096 9.701 -24.231 1.00 96.50 83 PRO A O 1
ATOM 607 N N . SER A 1 84 ? 18.200 9.660 -26.476 1.00 97.12 84 SER A N 1
ATOM 608 C CA . SER A 1 84 ? 16.752 9.801 -26.616 1.00 97.12 84 SER A CA 1
ATOM 609 C C . SER A 1 84 ? 15.995 8.595 -26.053 1.00 97.12 84 SER A C 1
ATOM 611 O O . SER A 1 84 ? 16.496 7.466 -25.987 1.00 97.12 84 SER A O 1
ATOM 613 N N . ALA A 1 85 ? 14.733 8.830 -25.700 1.00 96.81 85 ALA A N 1
ATOM 614 C CA . ALA A 1 85 ? 13.803 7.792 -25.279 1.00 96.81 85 ALA A CA 1
ATOM 615 C C . ALA A 1 85 ? 13.672 6.659 -26.314 1.00 96.81 85 ALA A C 1
ATOM 617 O O . ALA A 1 85 ? 13.718 5.483 -25.955 1.00 96.81 85 ALA A O 1
ATOM 618 N N . ALA A 1 86 ? 13.555 7.010 -27.598 1.00 96.94 86 ALA A N 1
ATOM 619 C CA . ALA A 1 86 ? 13.415 6.039 -28.679 1.00 96.94 86 ALA A CA 1
ATOM 620 C C . ALA A 1 86 ? 14.659 5.146 -28.801 1.00 96.94 86 ALA A C 1
ATOM 622 O O . ALA A 1 86 ? 14.534 3.928 -28.942 1.00 96.94 86 ALA A O 1
ATOM 623 N N . LEU A 1 87 ? 15.858 5.729 -28.677 1.00 97.62 87 LEU A N 1
ATOM 624 C CA . LEU A 1 87 ? 17.105 4.968 -28.686 1.00 97.62 87 LEU A CA 1
ATOM 625 C C . LEU A 1 87 ? 17.218 4.040 -27.474 1.00 97.62 87 LEU A C 1
ATOM 627 O O . LEU A 1 87 ? 17.594 2.879 -27.636 1.00 97.62 87 LEU A O 1
ATOM 631 N N . LEU A 1 88 ? 16.883 4.523 -26.273 1.00 97.81 88 LEU A N 1
ATOM 632 C CA . LEU A 1 88 ? 16.903 3.704 -25.057 1.00 97.81 88 LEU A CA 1
ATOM 633 C C . LEU A 1 88 ? 15.976 2.495 -25.175 1.00 97.81 88 LEU A C 1
ATOM 635 O O . LEU A 1 88 ? 16.388 1.388 -24.830 1.00 97.81 88 LEU A O 1
ATOM 639 N N . LEU A 1 89 ? 14.762 2.696 -25.693 1.00 97.88 89 LEU A N 1
ATOM 640 C CA . LEU A 1 89 ? 13.795 1.623 -25.895 1.00 97.88 89 LEU A CA 1
ATOM 641 C C . LEU A 1 89 ? 14.302 0.595 -26.916 1.00 97.88 89 LEU A C 1
ATOM 643 O O . LEU A 1 89 ? 14.381 -0.592 -26.604 1.00 97.88 89 LEU A O 1
ATOM 647 N N . ALA A 1 90 ? 14.746 1.043 -28.095 1.00 97.88 90 ALA A N 1
ATOM 648 C CA . ALA A 1 90 ? 15.270 0.153 -29.131 1.00 97.88 90 ALA A CA 1
ATOM 649 C C . ALA A 1 90 ? 16.502 -0.639 -28.654 1.00 97.88 90 ALA A C 1
ATOM 651 O O . ALA A 1 90 ? 16.639 -1.832 -28.942 1.00 97.88 90 ALA A O 1
ATOM 652 N N . ALA A 1 91 ? 17.393 0.006 -27.894 1.00 97.94 91 ALA A N 1
ATOM 653 C CA . ALA A 1 91 ? 18.569 -0.634 -27.316 1.00 97.94 91 ALA A CA 1
ATOM 654 C C . ALA A 1 91 ? 18.214 -1.604 -26.174 1.00 97.94 91 ALA A C 1
ATOM 656 O O . ALA A 1 91 ? 18.912 -2.607 -25.999 1.00 97.94 91 ALA A O 1
ATOM 657 N N . ALA A 1 92 ? 17.168 -1.322 -25.390 1.00 98.06 92 ALA A N 1
ATOM 658 C CA . ALA A 1 92 ? 16.665 -2.219 -24.350 1.00 98.06 92 ALA A CA 1
ATOM 659 C C . ALA A 1 92 ? 16.077 -3.492 -24.963 1.00 98.06 92 ALA A C 1
ATOM 661 O O . ALA A 1 92 ? 16.476 -4.593 -24.594 1.00 98.06 92 ALA A O 1
ATOM 662 N N . GLU A 1 93 ? 15.212 -3.341 -25.966 1.00 97.75 93 GLU A N 1
ATOM 663 C CA . GLU A 1 93 ? 14.634 -4.468 -26.695 1.00 97.75 93 GLU A CA 1
ATOM 664 C C . GLU A 1 93 ? 15.719 -5.315 -27.354 1.00 97.75 93 GLU A C 1
ATOM 666 O O . GLU A 1 93 ? 15.694 -6.534 -27.256 1.00 97.75 93 GLU A O 1
ATOM 671 N N . ASN A 1 94 ? 16.706 -4.693 -28.006 1.00 97.56 94 ASN A N 1
ATOM 672 C CA . ASN A 1 94 ? 17.787 -5.450 -28.628 1.00 97.56 94 ASN A CA 1
ATOM 673 C C . ASN A 1 94 ? 18.612 -6.243 -27.594 1.00 97.56 94 ASN A C 1
ATOM 675 O O . ASN A 1 94 ? 18.984 -7.380 -27.861 1.00 97.56 94 ASN A O 1
ATOM 679 N N . ALA A 1 95 ? 18.854 -5.691 -26.397 1.00 97.50 95 ALA A N 1
ATOM 680 C CA . ALA A 1 95 ? 19.480 -6.447 -25.305 1.00 97.50 95 ALA A CA 1
ATOM 681 C C . ALA A 1 95 ? 18.606 -7.607 -24.811 1.00 97.50 95 ALA A C 1
ATOM 683 O O . ALA A 1 95 ? 19.135 -8.680 -24.530 1.00 97.50 95 ALA A O 1
ATOM 684 N N . LEU A 1 96 ? 17.284 -7.419 -24.763 1.00 97.62 96 LEU A N 1
ATOM 685 C CA . LEU A 1 96 ? 16.342 -8.479 -24.417 1.00 97.62 96 LEU A CA 1
ATOM 686 C C . LEU A 1 96 ? 16.414 -9.643 -25.420 1.00 97.62 96 LEU A C 1
ATOM 688 O O . LEU A 1 96 ? 16.520 -10.789 -25.000 1.00 97.62 96 LEU A O 1
ATOM 692 N N . TRP A 1 97 ? 16.446 -9.352 -26.726 1.00 96.94 97 TRP A N 1
ATOM 693 C CA . TRP A 1 97 ? 16.595 -10.362 -27.789 1.00 96.94 97 TRP A CA 1
ATOM 694 C C . TRP A 1 97 ? 17.924 -11.122 -27.733 1.00 96.94 97 TRP A C 1
ATOM 696 O O . TRP A 1 97 ? 18.001 -12.268 -28.161 1.00 96.94 97 TRP A O 1
ATOM 706 N N . VAL A 1 98 ? 18.974 -10.486 -27.216 1.00 97.62 98 VAL A N 1
ATOM 707 C CA . VAL A 1 98 ? 20.291 -11.105 -27.005 1.00 97.62 98 VAL A CA 1
ATOM 708 C C . VAL A 1 98 ? 20.320 -12.010 -25.769 1.00 97.62 98 VAL A C 1
ATOM 710 O O . VAL A 1 98 ? 21.212 -12.845 -25.654 1.00 97.62 98 VAL A O 1
ATOM 713 N N . GLY A 1 99 ? 19.378 -11.843 -24.838 1.00 97.12 99 GLY A N 1
ATOM 714 C CA . GLY A 1 99 ? 19.422 -12.478 -23.520 1.00 97.12 99 GLY A CA 1
ATOM 715 C C . GLY A 1 99 ? 20.274 -11.723 -22.491 1.00 97.12 99 GLY A C 1
ATOM 716 O O . GLY A 1 99 ? 20.507 -12.230 -21.398 1.00 97.12 99 GLY A O 1
ATOM 717 N N . ASP A 1 100 ? 20.720 -10.493 -22.784 1.00 97.50 100 ASP A N 1
ATOM 718 C CA . ASP A 1 100 ? 21.381 -9.631 -21.792 1.00 97.50 100 ASP A CA 1
ATOM 719 C C . ASP A 1 100 ? 20.327 -8.886 -20.958 1.00 97.50 100 ASP A C 1
ATOM 721 O O . ASP A 1 100 ? 20.063 -7.688 -21.118 1.00 97.50 100 ASP A O 1
ATOM 725 N N . TYR A 1 101 ? 19.690 -9.635 -20.058 1.00 98.00 101 TYR A N 1
ATOM 726 C CA . TYR A 1 101 ? 18.594 -9.152 -19.220 1.00 98.00 101 TYR A CA 1
ATOM 727 C C . TYR A 1 101 ? 19.007 -8.013 -18.281 1.00 98.00 101 TYR A C 1
ATOM 729 O O . TYR A 1 101 ? 18.207 -7.115 -18.012 1.00 98.00 101 TYR A O 1
ATOM 737 N N . ARG A 1 102 ? 20.264 -7.992 -17.817 1.00 97.81 102 ARG A N 1
ATOM 738 C CA . ARG A 1 102 ? 20.778 -6.926 -16.942 1.00 97.81 102 ARG A CA 1
ATOM 739 C C . ARG A 1 102 ? 20.877 -5.602 -17.694 1.00 97.81 102 ARG A C 1
ATOM 741 O O . ARG A 1 102 ? 20.388 -4.581 -17.202 1.00 97.81 102 ARG A O 1
ATOM 748 N N . ALA A 1 103 ? 21.458 -5.609 -18.896 1.00 96.88 103 ALA A N 1
ATOM 749 C CA . ALA A 1 103 ? 21.521 -4.409 -19.726 1.00 96.88 103 ALA A CA 1
ATOM 750 C C . ALA A 1 103 ? 20.128 -3.965 -20.192 1.00 96.88 103 ALA A C 1
ATOM 752 O O . ALA A 1 103 ? 19.842 -2.764 -20.191 1.00 96.88 103 ALA A O 1
ATOM 753 N N . ALA A 1 104 ? 19.249 -4.912 -20.542 1.00 98.19 104 ALA A N 1
ATOM 754 C CA . ALA A 1 104 ? 17.865 -4.619 -20.904 1.00 98.19 104 ALA A CA 1
ATOM 755 C C . ALA A 1 104 ? 17.130 -3.910 -19.757 1.00 98.19 104 ALA A C 1
ATOM 757 O O . ALA A 1 104 ? 16.599 -2.816 -19.954 1.00 98.19 104 ALA A O 1
ATOM 758 N N . ALA A 1 105 ? 17.176 -4.463 -18.539 1.00 98.31 105 ALA A N 1
ATOM 759 C CA . ALA A 1 105 ? 16.548 -3.867 -17.362 1.00 98.31 105 ALA A CA 1
ATOM 760 C C . ALA A 1 105 ? 17.080 -2.455 -17.071 1.00 98.31 105 ALA A C 1
ATOM 762 O O . ALA A 1 105 ? 16.295 -1.536 -16.836 1.00 98.31 105 ALA A O 1
ATOM 763 N N . ALA A 1 106 ? 18.400 -2.245 -17.135 1.00 97.75 106 ALA A N 1
ATOM 764 C CA . ALA A 1 106 ? 18.998 -0.926 -16.926 1.00 97.75 106 ALA A CA 1
ATOM 765 C C . ALA A 1 106 ? 18.487 0.113 -17.943 1.00 97.75 106 ALA A C 1
ATOM 767 O O . ALA A 1 106 ? 18.112 1.223 -17.563 1.00 97.75 106 ALA A O 1
ATOM 768 N N . ARG A 1 107 ? 18.415 -0.256 -19.229 1.00 97.81 107 ARG A N 1
ATOM 769 C CA . ARG A 1 107 ? 17.941 0.631 -20.304 1.00 97.81 107 ARG A CA 1
ATOM 770 C C . ARG A 1 107 ? 16.442 0.912 -20.200 1.00 97.81 107 ARG A C 1
ATOM 772 O O . ARG A 1 107 ? 16.044 2.067 -20.337 1.00 97.81 107 ARG A O 1
ATOM 779 N N . TYR A 1 108 ? 15.629 -0.095 -19.873 1.00 98.38 108 TYR A N 1
ATOM 780 C CA . TYR A 1 108 ? 14.197 0.088 -19.623 1.00 98.38 108 TYR A CA 1
ATOM 781 C C . TYR A 1 108 ? 13.930 1.018 -18.437 1.00 98.38 108 TYR A C 1
ATOM 783 O O . TYR A 1 108 ? 13.095 1.912 -18.545 1.00 98.38 108 TYR A O 1
ATOM 791 N N . LYS A 1 109 ? 14.673 0.893 -17.329 1.00 98.00 109 LYS A N 1
ATOM 792 C CA . LYS A 1 109 ? 14.560 1.842 -16.208 1.00 98.00 109 LYS A CA 1
ATOM 793 C C . LYS A 1 109 ? 14.878 3.269 -16.640 1.00 98.00 109 LYS A C 1
ATOM 795 O O . LYS A 1 109 ? 14.141 4.180 -16.276 1.00 98.00 109 LYS A O 1
ATOM 800 N N . SER A 1 110 ? 15.948 3.473 -17.408 1.00 97.19 110 SER A N 1
ATOM 801 C CA . SER A 1 110 ? 16.302 4.800 -17.931 1.00 97.19 110 SER A CA 1
ATOM 802 C C . SER A 1 110 ? 15.211 5.360 -18.848 1.00 97.19 110 SER A C 1
ATOM 804 O O . SER A 1 110 ? 14.839 6.522 -18.706 1.00 97.19 110 SER A O 1
ATOM 806 N N . PHE A 1 111 ? 14.638 4.527 -19.722 1.00 97.75 111 PHE A N 1
ATOM 807 C CA . PHE A 1 111 ? 13.511 4.907 -20.575 1.00 97.75 111 PHE A CA 1
ATOM 808 C C . PHE A 1 111 ? 12.277 5.324 -19.763 1.00 97.75 111 PHE A C 1
ATOM 810 O O . PHE A 1 111 ? 11.706 6.384 -20.018 1.00 97.75 111 PHE A O 1
ATOM 817 N N . LEU A 1 112 ? 11.884 4.529 -18.765 1.00 97.69 112 LEU A N 1
ATOM 818 C CA . LEU A 1 112 ? 10.697 4.781 -17.938 1.00 97.69 112 LEU A CA 1
ATOM 819 C C . LEU A 1 112 ? 10.864 5.994 -17.015 1.00 97.69 112 LEU A C 1
ATOM 821 O O . LEU A 1 112 ? 9.897 6.702 -16.756 1.00 97.69 112 LEU A O 1
ATOM 825 N N . ARG A 1 113 ? 12.088 6.270 -16.551 1.00 96.94 113 ARG A N 1
ATOM 826 C CA . ARG A 1 113 ? 12.403 7.500 -15.806 1.00 96.94 113 ARG A CA 1
ATOM 827 C C . ARG A 1 113 ? 12.238 8.749 -16.671 1.00 96.94 113 ARG A C 1
ATOM 829 O O . ARG A 1 113 ? 11.811 9.775 -16.157 1.00 96.94 113 ARG A O 1
ATOM 836 N N . ALA A 1 114 ? 12.554 8.656 -17.964 1.00 95.81 114 ALA A N 1
ATOM 837 C CA . ALA A 1 114 ? 12.381 9.754 -18.911 1.00 95.81 114 ALA A CA 1
ATOM 838 C C . ALA A 1 114 ? 10.922 9.913 -19.390 1.00 95.81 114 ALA A C 1
ATOM 840 O O . ALA A 1 114 ? 10.473 11.033 -19.605 1.00 95.81 114 ALA A O 1
ATOM 841 N N . ASN A 1 115 ? 10.169 8.814 -19.526 1.00 91.62 115 ASN A N 1
ATOM 842 C CA . ASN A 1 115 ? 8.805 8.791 -20.076 1.00 91.62 115 ASN A CA 1
ATOM 843 C C . ASN A 1 115 ? 7.795 8.355 -19.007 1.00 91.62 115 ASN A C 1
ATOM 845 O O . ASN A 1 115 ? 7.178 7.297 -19.109 1.00 91.62 115 ASN A O 1
ATOM 849 N N . GLY A 1 116 ? 7.673 9.162 -17.950 1.00 80.44 116 GLY A N 1
ATOM 850 C CA . GLY A 1 116 ? 7.044 8.784 -16.679 1.00 80.44 116 GLY A CA 1
ATOM 851 C C . GLY A 1 116 ? 5.561 8.383 -16.704 1.00 80.44 116 GLY A C 1
ATOM 852 O O . GLY A 1 116 ? 5.062 7.948 -15.667 1.00 80.44 116 GLY A O 1
ATOM 853 N N . SER A 1 117 ? 4.845 8.511 -17.826 1.00 92.69 117 SER A N 1
ATOM 854 C CA . SER A 1 117 ? 3.460 8.047 -17.988 1.00 92.69 117 SER A CA 1
ATOM 855 C C . SER A 1 117 ? 3.105 7.800 -19.464 1.00 92.69 117 SER A C 1
ATOM 857 O O . SER A 1 117 ? 3.774 8.287 -20.373 1.00 92.69 117 SER A O 1
ATOM 859 N N . GLY A 1 118 ? 2.051 7.015 -19.708 1.00 94.50 118 GLY A N 1
ATOM 860 C CA . GLY A 1 118 ? 1.538 6.708 -21.050 1.00 94.50 118 GLY A CA 1
ATOM 861 C C . GLY A 1 118 ? 1.313 5.212 -21.278 1.00 94.50 118 GLY A C 1
ATOM 862 O O . GLY A 1 118 ? 1.742 4.385 -20.475 1.00 94.50 118 GLY A O 1
ATOM 863 N N . ALA A 1 119 ? 0.627 4.858 -22.368 1.00 96.44 119 ALA A N 1
ATOM 864 C CA . ALA A 1 119 ? 0.371 3.455 -22.714 1.00 96.44 119 ALA A CA 1
ATOM 865 C C . ALA A 1 119 ? 1.682 2.700 -22.996 1.00 96.44 119 ALA A C 1
ATOM 867 O O . ALA A 1 119 ? 1.956 1.680 -22.372 1.00 96.44 119 ALA A O 1
ATOM 868 N N . LEU A 1 120 ? 2.556 3.288 -23.823 1.00 96.69 120 LEU A N 1
ATOM 869 C CA . LEU A 1 120 ? 3.876 2.727 -24.126 1.00 96.69 120 LEU A CA 1
ATOM 870 C C . LEU A 1 120 ? 4.729 2.527 -22.863 1.00 96.69 120 LEU A C 1
ATOM 872 O O . LEU A 1 120 ? 5.416 1.515 -22.735 1.00 96.69 120 LEU A O 1
ATOM 876 N N . ALA A 1 121 ? 4.673 3.471 -21.918 1.00 97.31 121 ALA A N 1
ATOM 877 C CA . ALA A 1 121 ? 5.386 3.365 -20.649 1.00 97.31 121 ALA A CA 1
ATOM 878 C C . ALA A 1 121 ? 4.833 2.219 -19.786 1.00 97.31 121 ALA A C 1
ATOM 880 O O . ALA A 1 121 ? 5.615 1.464 -19.216 1.00 97.31 121 ALA A O 1
ATOM 881 N N . GLY A 1 122 ? 3.509 2.046 -19.728 1.00 97.19 122 GLY A N 1
ATOM 882 C CA . GLY A 1 122 ? 2.884 0.927 -19.019 1.00 97.19 122 GLY A CA 1
ATOM 883 C C . GLY A 1 122 ? 3.247 -0.433 -19.618 1.00 97.19 122 GLY A C 1
ATOM 884 O O . GLY A 1 122 ? 3.649 -1.343 -18.892 1.00 97.19 122 GLY A O 1
ATOM 885 N N . ASP A 1 123 ? 3.205 -0.566 -20.944 1.00 97.88 123 ASP A N 1
ATOM 886 C CA . ASP A 1 123 ? 3.564 -1.820 -21.621 1.00 97.88 123 ASP A CA 1
ATOM 887 C C . ASP A 1 123 ? 5.044 -2.155 -21.421 1.00 97.88 123 ASP A C 1
ATOM 889 O O . ASP A 1 123 ? 5.402 -3.278 -21.056 1.00 97.88 123 ASP A O 1
ATOM 893 N N . THR A 1 124 ? 5.903 -1.140 -21.540 1.00 98.12 124 THR A N 1
ATOM 894 C CA . THR A 1 124 ? 7.338 -1.264 -21.269 1.00 98.12 124 THR A CA 1
ATOM 895 C C . THR A 1 124 ? 7.618 -1.617 -19.805 1.00 98.12 124 THR A C 1
ATOM 897 O O . THR A 1 124 ? 8.511 -2.415 -19.519 1.00 98.12 124 THR A O 1
ATOM 900 N N . ALA A 1 125 ? 6.843 -1.076 -18.860 1.00 98.19 125 ALA A N 1
ATOM 901 C CA . ALA A 1 125 ? 6.945 -1.429 -17.447 1.00 98.19 125 ALA A CA 1
ATOM 902 C C . ALA A 1 125 ? 6.583 -2.898 -17.205 1.00 98.19 125 ALA A C 1
ATOM 904 O O . ALA A 1 125 ? 7.292 -3.579 -16.471 1.00 98.19 125 ALA A O 1
ATOM 905 N N . GLY A 1 126 ? 5.550 -3.415 -17.877 1.00 98.00 126 GLY A N 1
ATOM 906 C CA . GLY A 1 126 ? 5.208 -4.838 -17.839 1.00 98.00 126 GLY A CA 1
ATOM 907 C C . GLY A 1 126 ? 6.359 -5.742 -18.298 1.00 98.00 126 GLY A C 1
ATOM 908 O O . GLY A 1 126 ? 6.619 -6.774 -17.674 1.00 98.00 126 GLY A O 1
ATOM 909 N N . VAL A 1 127 ? 7.094 -5.343 -19.343 1.00 98.31 127 VAL A N 1
ATOM 910 C CA . VAL A 1 127 ? 8.300 -6.059 -19.799 1.00 98.31 127 VAL A CA 1
ATOM 911 C C . VAL A 1 127 ? 9.411 -5.976 -18.751 1.00 98.31 127 VAL A C 1
ATOM 913 O O . VAL A 1 127 ? 9.949 -7.010 -18.359 1.00 98.31 127 VAL A O 1
ATOM 916 N N . LEU A 1 128 ? 9.708 -4.778 -18.233 1.00 98.44 128 LEU A N 1
ATOM 917 C CA . LEU A 1 128 ? 10.714 -4.588 -17.183 1.00 98.44 128 LEU A CA 1
ATOM 918 C C . LEU A 1 128 ? 10.421 -5.448 -15.946 1.00 98.44 128 LEU A C 1
ATOM 920 O O . LEU A 1 128 ? 11.331 -6.090 -15.428 1.00 98.44 128 LEU A O 1
ATOM 924 N N . TYR A 1 129 ? 9.173 -5.479 -15.481 1.00 98.44 129 TYR A N 1
ATOM 925 C CA . TYR A 1 129 ? 8.787 -6.272 -14.314 1.00 98.44 129 TYR A CA 1
ATOM 926 C C . TYR A 1 129 ? 8.969 -7.768 -14.551 1.00 98.44 129 TYR A C 1
ATOM 928 O O . TYR A 1 129 ? 9.481 -8.440 -13.665 1.00 98.44 129 TYR A O 1
ATOM 936 N N . SER A 1 130 ? 8.678 -8.269 -15.755 1.00 98.50 130 SER A N 1
ATOM 937 C CA . SER A 1 130 ? 8.967 -9.674 -16.103 1.00 98.50 130 SER A CA 1
ATOM 938 C C . SER A 1 130 ? 10.460 -9.969 -16.026 1.00 98.50 130 SER A C 1
ATOM 940 O O . SER A 1 130 ? 10.877 -10.989 -15.492 1.00 98.50 130 SER A O 1
ATOM 942 N N . ILE A 1 131 ? 11.291 -9.053 -16.535 1.00 98.44 131 ILE A N 1
ATOM 943 C CA . ILE A 1 131 ? 12.745 -9.226 -16.504 1.00 98.44 131 ILE A CA 1
ATOM 944 C C . ILE A 1 131 ? 13.248 -9.254 -15.060 1.00 98.44 131 ILE A C 1
ATOM 946 O O . ILE A 1 131 ? 14.013 -10.142 -14.698 1.00 98.44 131 ILE A O 1
ATOM 950 N N . LEU A 1 132 ? 12.834 -8.292 -14.234 1.00 98.50 132 LEU A N 1
ATOM 951 C CA . LEU A 1 132 ? 13.313 -8.200 -12.856 1.00 98.50 132 LEU A CA 1
ATOM 952 C C . LEU A 1 132 ? 12.799 -9.356 -11.989 1.00 98.50 132 LEU A C 1
ATOM 954 O O . LEU A 1 132 ? 13.573 -9.911 -11.217 1.00 98.50 132 LEU A O 1
ATOM 958 N N . ILE A 1 133 ? 11.522 -9.721 -12.118 1.00 98.25 133 ILE A N 1
ATOM 959 C CA . ILE A 1 133 ? 10.869 -10.709 -11.251 1.00 98.25 133 ILE A CA 1
ATOM 960 C C . ILE A 1 133 ? 11.129 -12.133 -11.745 1.00 98.25 133 ILE A C 1
ATOM 962 O O . ILE A 1 133 ? 11.604 -12.955 -10.967 1.00 98.25 133 ILE A O 1
ATOM 966 N N . ASP A 1 134 ? 10.847 -12.414 -13.018 1.00 97.94 134 ASP A N 1
ATOM 967 C CA . ASP A 1 134 ? 10.812 -13.784 -13.538 1.00 97.94 134 ASP A CA 1
ATOM 968 C C . ASP A 1 134 ? 12.182 -14.241 -14.062 1.00 97.94 134 ASP A C 1
ATOM 970 O O . ASP A 1 134 ? 12.550 -15.399 -13.886 1.00 97.94 134 ASP A O 1
ATOM 974 N N . LEU A 1 135 ? 12.955 -13.346 -14.695 1.00 98.12 135 LEU A N 1
ATOM 975 C CA . LEU A 1 135 ? 14.222 -13.716 -15.351 1.00 98.12 135 LEU A CA 1
ATOM 976 C C . LEU A 1 135 ? 15.457 -13.487 -14.472 1.00 98.12 135 LEU A C 1
ATOM 978 O O . LEU A 1 135 ? 16.378 -14.299 -14.478 1.00 98.12 135 LEU A O 1
ATOM 982 N N . LEU A 1 136 ? 15.509 -12.370 -13.741 1.00 98.19 136 LEU A N 1
ATOM 983 C CA . LEU A 1 136 ? 16.646 -12.020 -12.883 1.00 98.19 136 LEU A CA 1
ATOM 984 C C . LEU A 1 136 ? 16.446 -12.415 -11.415 1.00 98.19 136 LEU A C 1
ATOM 986 O O . LEU A 1 136 ? 17.436 -12.536 -10.697 1.00 98.19 136 LEU A O 1
ATOM 990 N N . GLY A 1 137 ? 15.199 -12.574 -10.959 1.00 97.81 137 GLY A N 1
ATOM 991 C CA . GLY A 1 137 ? 14.880 -12.810 -9.546 1.00 97.81 137 GLY A CA 1
ATOM 992 C C . GLY A 1 137 ? 15.210 -11.631 -8.614 1.00 97.81 137 GLY A C 1
ATOM 993 O O . GLY A 1 137 ? 15.253 -11.802 -7.396 1.00 97.81 137 GLY A O 1
ATOM 994 N N . ASP A 1 138 ? 15.434 -10.428 -9.151 1.00 98.31 138 ASP A N 1
ATOM 995 C CA . ASP A 1 138 ? 15.781 -9.219 -8.391 1.00 98.31 138 ASP A CA 1
ATOM 996 C C . ASP A 1 138 ? 14.519 -8.540 -7.827 1.00 98.31 138 ASP A C 1
ATOM 998 O O . ASP A 1 138 ? 14.065 -7.475 -8.263 1.00 98.31 138 ASP A O 1
ATOM 1002 N N . SER A 1 139 ? 13.911 -9.213 -6.847 1.00 98.12 139 SER A N 1
ATOM 1003 C CA . SER A 1 139 ? 12.662 -8.772 -6.214 1.00 98.12 139 SER A CA 1
ATOM 1004 C C . SER A 1 139 ? 12.792 -7.435 -5.471 1.00 98.12 139 SER A C 1
ATOM 1006 O O . SER A 1 139 ? 11.835 -6.659 -5.435 1.00 98.12 139 SER A O 1
ATOM 1008 N N . ASP A 1 140 ? 13.967 -7.130 -4.912 1.00 98.38 140 ASP A N 1
ATOM 1009 C CA . ASP A 1 140 ? 14.236 -5.887 -4.180 1.00 98.38 140 ASP A CA 1
ATOM 1010 C C . ASP A 1 140 ? 14.249 -4.672 -5.104 1.00 98.38 140 ASP A C 1
ATOM 1012 O O . ASP A 1 140 ? 13.679 -3.620 -4.796 1.00 98.38 140 ASP A O 1
ATOM 1016 N N . ASP A 1 141 ? 14.922 -4.782 -6.244 1.00 98.50 141 ASP A N 1
ATOM 1017 C CA . ASP A 1 141 ? 14.953 -3.719 -7.233 1.00 98.50 141 ASP A CA 1
ATOM 1018 C C . ASP A 1 141 ? 13.595 -3.536 -7.928 1.00 98.50 141 ASP A C 1
ATOM 1020 O O . ASP A 1 141 ? 13.135 -2.396 -8.052 1.00 98.50 141 ASP A O 1
ATOM 1024 N N . ALA A 1 142 ? 12.894 -4.627 -8.262 1.00 98.50 142 ALA A N 1
ATOM 1025 C CA . ALA A 1 142 ? 11.519 -4.562 -8.764 1.00 98.50 142 ALA A CA 1
ATOM 1026 C C . ALA A 1 142 ? 10.589 -3.837 -7.780 1.00 98.50 142 ALA A C 1
ATOM 1028 O O . ALA A 1 142 ? 9.880 -2.902 -8.166 1.00 98.50 142 ALA A O 1
ATOM 1029 N N . TYR A 1 143 ? 10.632 -4.209 -6.495 1.00 98.62 143 TYR A N 1
ATOM 1030 C CA . TYR A 1 143 ? 9.812 -3.588 -5.457 1.00 98.62 143 TYR A CA 1
ATOM 1031 C C . TYR A 1 143 ? 10.121 -2.094 -5.309 1.00 98.62 143 TYR A C 1
ATOM 1033 O O . TYR A 1 143 ? 9.205 -1.269 -5.319 1.00 98.62 143 TYR A O 1
ATOM 1041 N N . ARG A 1 144 ? 11.405 -1.714 -5.235 1.00 98.44 144 ARG A N 1
ATOM 1042 C CA . ARG A 1 144 ? 11.821 -0.301 -5.157 1.00 98.44 144 ARG A CA 1
ATOM 1043 C C . ARG A 1 144 ? 11.341 0.497 -6.367 1.00 98.44 144 ARG A C 1
ATOM 1045 O O . ARG A 1 144 ? 10.806 1.595 -6.203 1.00 98.44 144 ARG A O 1
ATOM 1052 N N . PHE A 1 145 ? 11.472 -0.060 -7.569 1.00 98.25 145 PHE A N 1
ATOM 1053 C CA . PHE A 1 145 ? 11.046 0.610 -8.793 1.00 98.25 145 PHE A CA 1
ATOM 1054 C C . PHE A 1 145 ? 9.519 0.783 -8.863 1.00 98.25 145 PHE A C 1
ATOM 1056 O O . PHE A 1 145 ? 9.039 1.872 -9.185 1.00 98.25 145 PHE A O 1
ATOM 1063 N N . MET A 1 146 ? 8.739 -0.245 -8.503 1.00 98.06 146 MET A N 1
ATOM 1064 C CA . MET A 1 146 ? 7.271 -0.164 -8.415 1.00 98.06 146 MET A CA 1
ATOM 1065 C C . MET A 1 146 ? 6.800 0.809 -7.327 1.00 98.06 146 MET A C 1
ATOM 1067 O O . MET A 1 146 ? 5.810 1.521 -7.510 1.00 98.06 146 MET A O 1
ATOM 1071 N N . THR A 1 147 ? 7.520 0.899 -6.212 1.00 97.81 147 THR A N 1
ATOM 1072 C CA . THR A 1 147 ? 7.229 1.879 -5.163 1.00 97.81 147 THR A CA 1
ATOM 1073 C C . THR A 1 147 ? 7.369 3.307 -5.684 1.00 97.81 147 THR A C 1
ATOM 1075 O O . THR A 1 147 ? 6.465 4.117 -5.479 1.00 97.81 147 THR A O 1
ATOM 1078 N N . GLN A 1 148 ? 8.441 3.595 -6.424 1.00 97.69 148 GLN A N 1
ATOM 1079 C CA . GLN A 1 148 ? 8.720 4.938 -6.927 1.00 97.69 148 GLN A CA 1
ATOM 1080 C C . GLN A 1 148 ? 7.852 5.334 -8.135 1.00 97.69 148 GLN A C 1
ATOM 1082 O O . GLN A 1 148 ? 7.314 6.438 -8.159 1.00 97.69 148 GLN A O 1
ATOM 1087 N N . TYR A 1 149 ? 7.697 4.450 -9.127 1.00 97.38 149 TYR A N 1
ATOM 1088 C CA . TYR A 1 149 ? 7.069 4.787 -10.417 1.00 97.38 149 TYR A CA 1
ATOM 1089 C C . TYR A 1 149 ? 5.780 4.015 -10.709 1.00 97.38 149 TYR A C 1
ATOM 1091 O O . TYR A 1 149 ? 5.026 4.391 -11.605 1.00 97.38 149 TYR A O 1
ATOM 1099 N N . GLY A 1 150 ? 5.482 2.955 -9.953 1.00 95.50 150 GLY A N 1
ATOM 1100 C CA . GLY A 1 150 ? 4.412 2.010 -10.284 1.00 95.50 150 GLY A CA 1
ATOM 1101 C C . GLY A 1 150 ? 3.023 2.639 -10.381 1.00 95.50 150 GLY A C 1
ATOM 1102 O O . GLY A 1 150 ? 2.228 2.205 -11.203 1.00 95.50 150 GLY A O 1
ATOM 1103 N N . ALA A 1 151 ? 2.734 3.709 -9.629 1.00 96.12 151 ALA A N 1
ATOM 1104 C CA . ALA A 1 151 ? 1.438 4.391 -9.724 1.00 96.12 151 ALA A CA 1
ATOM 1105 C C . ALA A 1 151 ? 1.176 4.982 -11.120 1.00 96.12 151 ALA A C 1
ATOM 1107 O O . ALA A 1 151 ? 0.052 4.902 -11.608 1.00 96.12 151 ALA A O 1
ATOM 1108 N N . ASN A 1 152 ? 2.208 5.531 -11.766 1.00 96.50 152 ASN A N 1
ATOM 1109 C CA . ASN A 1 152 ? 2.080 6.184 -13.070 1.00 96.50 152 ASN A CA 1
ATOM 1110 C C . ASN A 1 152 ? 2.124 5.180 -14.232 1.00 96.50 152 ASN A C 1
ATOM 1112 O O . ASN A 1 152 ? 1.585 5.444 -15.304 1.00 96.50 152 ASN A O 1
ATOM 1116 N N . LEU A 1 153 ? 2.754 4.024 -14.010 1.00 96.62 153 LEU A N 1
ATOM 1117 C CA . LEU A 1 153 ? 2.952 2.971 -15.011 1.00 96.62 153 LEU A CA 1
ATOM 1118 C C . LEU A 1 153 ? 1.793 1.959 -15.062 1.00 96.62 153 LEU A C 1
ATOM 1120 O O . LEU A 1 153 ? 1.729 1.127 -15.960 1.00 96.62 153 LEU A O 1
ATOM 1124 N N . ARG A 1 154 ? 0.840 2.039 -14.126 1.00 95.38 154 ARG A N 1
ATOM 1125 C CA . ARG A 1 154 ? -0.296 1.111 -13.978 1.00 95.38 154 ARG A CA 1
ATOM 1126 C C . ARG A 1 154 ? -1.455 1.360 -14.963 1.00 95.38 154 ARG A C 1
ATOM 1128 O O . ARG A 1 154 ? -2.573 0.892 -14.749 1.00 95.38 154 ARG A O 1
ATOM 1135 N N . THR A 1 155 ? -1.226 2.126 -16.026 1.00 93.75 155 THR A N 1
ATOM 1136 C CA . THR A 1 155 ? -2.258 2.492 -17.010 1.00 93.75 155 THR A CA 1
ATOM 1137 C C . THR A 1 155 ? -2.666 1.317 -17.897 1.00 93.75 155 THR A C 1
ATOM 1139 O O . THR A 1 155 ? -3.827 1.241 -18.296 1.00 93.75 155 THR A O 1
ATOM 1142 N N . THR A 1 156 ? -1.760 0.372 -18.174 1.00 96.44 156 THR A N 1
ATOM 1143 C CA . THR A 1 156 ? -2.010 -0.741 -19.103 1.00 96.44 156 THR A CA 1
ATOM 1144 C C . THR A 1 156 ? -2.148 -2.103 -18.399 1.00 96.44 156 THR A C 1
ATOM 1146 O O . THR A 1 156 ? -1.649 -2.291 -17.283 1.00 96.44 156 THR A O 1
ATOM 1149 N N . PRO A 1 157 ? -2.871 -3.082 -18.989 1.00 96.69 157 PRO A N 1
ATOM 1150 C CA . PRO A 1 157 ? -2.988 -4.436 -18.430 1.00 96.69 157 PRO A CA 1
ATOM 1151 C C . PRO A 1 157 ? -1.646 -5.159 -18.165 1.00 96.69 157 PRO A C 1
ATOM 1153 O O . PRO A 1 157 ? -1.527 -5.760 -17.093 1.00 96.69 157 PRO A O 1
ATOM 1156 N N . PRO A 1 158 ? -0.616 -5.083 -19.042 1.00 97.25 158 PRO A N 1
ATOM 1157 C CA . PRO A 1 158 ? 0.673 -5.746 -18.811 1.00 97.25 158 PRO A CA 1
ATOM 1158 C C . PRO A 1 158 ? 1.405 -5.311 -17.539 1.00 97.25 158 PRO A C 1
ATOM 1160 O O . PRO A 1 158 ? 2.091 -6.129 -16.928 1.00 97.25 158 PRO A O 1
ATOM 1163 N N . ALA A 1 159 ? 1.261 -4.052 -17.118 1.00 97.25 159 ALA A N 1
ATOM 1164 C CA . ALA A 1 159 ? 1.798 -3.588 -15.840 1.00 97.25 159 ALA A CA 1
ATOM 1165 C C . ALA A 1 159 ? 0.950 -4.084 -14.656 1.00 97.25 159 ALA A C 1
ATOM 1167 O O . ALA A 1 159 ? 1.493 -4.541 -13.651 1.00 97.25 159 ALA A O 1
ATOM 1168 N N . ARG A 1 160 ? -0.385 -4.049 -14.792 1.00 97.12 160 ARG A N 1
ATOM 1169 C CA . ARG A 1 160 ? -1.340 -4.417 -13.728 1.00 97.12 160 ARG A CA 1
ATOM 1170 C C . ARG A 1 160 ? -1.261 -5.874 -13.288 1.00 97.12 160 ARG A C 1
ATOM 1172 O O . ARG A 1 160 ? -1.551 -6.169 -12.133 1.00 97.12 160 ARG A O 1
ATOM 1179 N N . ARG A 1 161 ? -0.827 -6.797 -14.151 1.00 97.31 161 ARG A N 1
ATOM 1180 C CA . ARG A 1 161 ? -0.673 -8.213 -13.755 1.00 97.31 161 ARG A CA 1
ATOM 1181 C C . ARG A 1 161 ? 0.291 -8.416 -12.575 1.00 97.31 161 ARG A C 1
ATOM 1183 O O . ARG A 1 161 ? 0.177 -9.408 -11.864 1.00 97.31 161 ARG A O 1
ATOM 1190 N N . PHE A 1 162 ? 1.202 -7.468 -12.333 1.00 98.12 162 PHE A N 1
ATOM 1191 C CA . PHE A 1 162 ? 2.146 -7.507 -11.213 1.00 98.12 162 PHE A CA 1
ATOM 1192 C C . PHE A 1 162 ? 1.606 -6.870 -9.919 1.00 98.12 162 PHE A C 1
ATOM 1194 O O . PHE A 1 162 ? 2.294 -6.899 -8.898 1.00 98.12 162 PHE A O 1
ATOM 1201 N N . ASP A 1 163 ? 0.370 -6.353 -9.907 1.00 98.12 163 ASP A N 1
ATOM 1202 C CA . ASP A 1 163 ? -0.257 -5.758 -8.717 1.00 98.12 163 ASP A CA 1
ATOM 1203 C C . ASP A 1 163 ? -0.312 -6.755 -7.548 1.00 98.12 163 ASP A C 1
ATOM 1205 O O . ASP A 1 163 ? 0.067 -6.432 -6.421 1.00 98.12 163 ASP A O 1
ATOM 1209 N N . GLY A 1 164 ? -0.738 -7.994 -7.819 1.00 97.88 164 GLY A N 1
ATOM 1210 C CA . GLY A 1 164 ? -0.813 -9.047 -6.803 1.00 97.88 164 GLY A CA 1
ATOM 1211 C C . GLY A 1 164 ? 0.562 -9.420 -6.242 1.00 97.88 164 GLY A C 1
ATOM 1212 O O . GLY A 1 164 ? 0.706 -9.618 -5.036 1.00 97.88 164 GLY A O 1
ATOM 1213 N N . TRP A 1 165 ? 1.592 -9.461 -7.094 1.00 98.25 165 TRP A N 1
ATOM 1214 C CA . TRP A 1 165 ? 2.971 -9.677 -6.649 1.00 98.25 165 TRP A CA 1
ATOM 1215 C C . TRP A 1 165 ? 3.434 -8.544 -5.724 1.00 98.25 165 TRP A C 1
ATOM 1217 O O . TRP A 1 165 ? 3.930 -8.815 -4.631 1.00 98.25 165 TRP A O 1
ATOM 1227 N N . TYR A 1 166 ? 3.195 -7.286 -6.105 1.00 98.56 166 TYR A N 1
ATOM 1228 C CA . TYR A 1 166 ? 3.611 -6.125 -5.318 1.00 98.56 166 TYR A CA 1
ATOM 1229 C C . TYR A 1 166 ? 2.932 -6.071 -3.947 1.00 98.56 166 TYR A C 1
ATOM 1231 O O . TYR A 1 166 ? 3.596 -5.839 -2.940 1.00 98.56 166 TYR A O 1
ATOM 1239 N N . VAL A 1 167 ? 1.621 -6.324 -3.881 1.00 98.44 167 VAL A N 1
ATOM 1240 C CA . VAL A 1 167 ? 0.875 -6.321 -2.613 1.00 98.44 167 VAL A CA 1
ATOM 1241 C C . VAL A 1 167 ? 1.376 -7.423 -1.671 1.00 98.44 167 VAL A C 1
ATOM 1243 O O . VAL A 1 167 ? 1.522 -7.177 -0.472 1.00 98.44 167 VAL A O 1
ATOM 1246 N N . ARG A 1 168 ? 1.725 -8.608 -2.193 1.00 98.50 168 ARG A N 1
ATOM 1247 C CA . ARG A 1 168 ? 2.360 -9.670 -1.393 1.00 98.50 168 ARG A CA 1
ATOM 1248 C C . ARG A 1 168 ? 3.742 -9.268 -0.876 1.00 98.50 168 ARG A C 1
ATOM 1250 O O . ARG A 1 168 ? 4.045 -9.550 0.279 1.00 98.50 168 ARG A O 1
ATOM 1257 N N . GLN A 1 169 ? 4.551 -8.587 -1.689 1.00 98.44 169 GLN A N 1
ATOM 1258 C CA . GLN A 1 169 ? 5.863 -8.076 -1.269 1.00 98.44 169 GLN A CA 1
ATOM 1259 C C . GLN A 1 169 ? 5.753 -6.957 -0.224 1.00 98.44 169 GLN A C 1
ATOM 1261 O O . GLN A 1 169 ? 6.517 -6.927 0.736 1.00 98.44 169 GLN A O 1
ATOM 1266 N N . ALA A 1 170 ? 4.780 -6.055 -0.361 1.00 98.44 170 ALA A N 1
ATOM 1267 C CA . ALA A 1 170 ? 4.528 -5.027 0.645 1.00 98.44 170 ALA A CA 1
ATOM 1268 C C . ALA A 1 170 ? 4.100 -5.658 1.983 1.00 98.44 170 ALA A C 1
ATOM 1270 O O . ALA A 1 170 ? 4.577 -5.252 3.041 1.00 98.44 170 ALA A O 1
ATOM 1271 N N . ARG A 1 171 ? 3.269 -6.709 1.932 1.00 98.19 171 ARG A N 1
ATOM 1272 C CA . ARG A 1 171 ? 2.870 -7.497 3.108 1.00 98.19 171 ARG A CA 1
ATOM 1273 C C . ARG A 1 171 ? 4.059 -8.192 3.773 1.00 98.19 171 ARG A C 1
ATOM 1275 O O . ARG A 1 171 ? 4.205 -8.080 4.985 1.00 98.19 171 ARG A O 1
ATOM 1282 N N . SER A 1 172 ? 4.909 -8.890 3.015 1.00 98.19 172 SER A N 1
ATOM 1283 C CA . SER A 1 172 ? 6.064 -9.611 3.582 1.00 98.19 172 SER A CA 1
ATOM 1284 C C . SER A 1 172 ? 7.076 -8.675 4.249 1.00 98.19 172 SER A C 1
ATOM 1286 O O . SER A 1 172 ? 7.703 -9.054 5.234 1.00 98.19 172 SER A O 1
ATOM 1288 N N . ARG A 1 173 ? 7.194 -7.440 3.751 1.00 98.19 173 ARG A N 1
ATOM 1289 C CA . ARG A 1 173 ? 8.061 -6.388 4.305 1.00 98.19 173 ARG A CA 1
ATOM 1290 C C . ARG A 1 173 ? 7.406 -5.556 5.409 1.00 98.19 173 ARG A C 1
ATOM 1292 O O . ARG A 1 173 ? 8.058 -4.657 5.929 1.00 98.19 173 ARG A O 1
ATOM 1299 N N . ALA A 1 174 ? 6.137 -5.815 5.736 1.00 97.69 174 ALA A N 1
ATOM 1300 C CA . ALA A 1 174 ? 5.323 -4.980 6.622 1.00 97.69 174 ALA A CA 1
ATOM 1301 C C . ALA A 1 174 ? 5.305 -3.486 6.216 1.00 97.69 174 ALA A C 1
ATOM 1303 O O . ALA A 1 174 ? 5.259 -2.586 7.052 1.00 97.69 174 ALA A O 1
ATOM 1304 N N . ASP A 1 175 ? 5.326 -3.201 4.911 1.00 98.25 175 ASP A N 1
ATOM 1305 C CA . ASP A 1 175 ? 5.266 -1.841 4.372 1.00 98.25 175 ASP A CA 1
ATOM 1306 C C . ASP A 1 175 ? 3.805 -1.397 4.206 1.00 98.25 175 ASP A C 1
ATOM 1308 O O . ASP A 1 175 ? 3.213 -1.400 3.119 1.00 98.25 175 ASP A O 1
ATOM 1312 N N . HIS A 1 176 ? 3.200 -1.038 5.338 1.00 98.19 176 HIS A N 1
ATOM 1313 C CA . HIS A 1 176 ? 1.791 -0.656 5.430 1.00 98.19 176 HIS A CA 1
ATOM 1314 C C . HIS A 1 176 ? 1.438 0.526 4.517 1.00 98.19 176 HIS A C 1
ATOM 1316 O O . HIS A 1 176 ? 0.345 0.570 3.947 1.00 98.19 176 HIS A O 1
ATOM 1322 N N . ALA A 1 177 ? 2.353 1.489 4.364 1.00 98.19 177 ALA A N 1
ATOM 1323 C CA . ALA A 1 177 ? 2.110 2.701 3.593 1.00 98.19 177 ALA A CA 1
ATOM 1324 C C . ALA A 1 177 ? 1.988 2.399 2.100 1.00 98.19 177 ALA A C 1
ATOM 1326 O O . ALA A 1 177 ? 1.006 2.795 1.462 1.00 98.19 177 ALA A O 1
ATOM 1327 N N . ASN A 1 178 ? 2.943 1.645 1.552 1.00 98.25 178 ASN A N 1
ATOM 1328 C CA . ASN A 1 178 ? 2.906 1.265 0.148 1.00 98.25 178 ASN A CA 1
ATOM 1329 C C . ASN A 1 178 ? 1.807 0.251 -0.160 1.00 98.25 178 ASN A C 1
ATOM 1331 O O . ASN A 1 178 ? 1.173 0.353 -1.214 1.00 98.25 178 ASN A O 1
ATOM 1335 N N . MET A 1 179 ? 1.503 -0.655 0.773 1.00 98.25 179 MET A N 1
ATOM 1336 C CA . MET A 1 179 ? 0.371 -1.565 0.630 1.00 98.25 179 MET A CA 1
ATOM 1337 C C . MET A 1 179 ? -0.963 -0.808 0.574 1.00 98.25 179 MET A C 1
ATOM 1339 O O . MET A 1 179 ? -1.746 -1.012 -0.354 1.00 98.25 179 MET A O 1
ATOM 1343 N N . ALA A 1 180 ? -1.206 0.118 1.511 1.00 98.50 180 ALA A N 1
ATOM 1344 C CA . ALA A 1 180 ? -2.414 0.943 1.528 1.00 98.50 180 ALA A CA 1
ATOM 1345 C C . ALA A 1 180 ? -2.531 1.813 0.270 1.00 98.50 180 ALA A C 1
ATOM 1347 O O . ALA A 1 180 ? -3.614 1.937 -0.305 1.00 98.50 180 ALA A O 1
ATOM 1348 N N . ARG A 1 181 ? -1.411 2.392 -0.186 1.00 98.31 181 ARG A N 1
ATOM 1349 C CA . ARG A 1 181 ? -1.343 3.180 -1.423 1.00 98.31 181 ARG A CA 1
ATOM 1350 C C . ARG A 1 181 ? -1.735 2.347 -2.636 1.00 98.31 181 ARG A C 1
ATOM 1352 O O . ARG A 1 181 ? -2.572 2.792 -3.420 1.00 98.31 181 ARG A O 1
ATOM 1359 N N . MET A 1 182 ? -1.160 1.154 -2.786 1.00 98.06 182 MET A N 1
ATOM 1360 C CA . MET A 1 182 ? -1.435 0.299 -3.937 1.00 98.06 182 MET A CA 1
ATOM 1361 C C . MET A 1 182 ? -2.866 -0.238 -3.916 1.00 98.06 182 MET A C 1
ATOM 1363 O O . MET A 1 182 ? -3.552 -0.154 -4.930 1.00 98.06 182 MET A O 1
ATOM 1367 N N . LEU A 1 183 ? -3.367 -0.697 -2.764 1.00 98.31 183 LEU A N 1
ATOM 1368 C CA . LEU A 1 183 ? -4.761 -1.133 -2.637 1.00 98.31 183 LEU A CA 1
ATOM 1369 C C . LEU A 1 183 ? -5.741 0.004 -2.955 1.00 98.31 183 LEU A C 1
ATOM 1371 O O . LEU A 1 183 ? -6.708 -0.216 -3.676 1.00 98.31 183 LEU A O 1
ATOM 1375 N N . ALA A 1 184 ? -5.474 1.236 -2.510 1.00 98.25 184 ALA A N 1
ATOM 1376 C CA . ALA A 1 184 ? -6.308 2.381 -2.873 1.00 98.25 184 ALA A CA 1
ATOM 1377 C C . ALA A 1 184 ? -6.332 2.618 -4.395 1.00 98.25 184 ALA A C 1
ATOM 1379 O O . ALA A 1 184 ? -7.394 2.875 -4.957 1.00 98.25 184 ALA A O 1
ATOM 1380 N N . LEU A 1 185 ? -5.189 2.489 -5.080 1.00 97.50 185 LEU A N 1
ATOM 1381 C CA . LEU A 1 185 ? -5.128 2.587 -6.543 1.00 97.50 185 LEU A CA 1
ATOM 1382 C C . LEU A 1 185 ? -5.886 1.441 -7.225 1.00 97.50 185 LEU A C 1
ATOM 1384 O O . LEU A 1 185 ? -6.545 1.664 -8.241 1.00 97.50 185 LEU A O 1
ATOM 1388 N N . ILE A 1 186 ? -5.786 0.216 -6.704 1.00 97.50 186 ILE A N 1
ATOM 1389 C CA . ILE A 1 186 ? -6.461 -0.967 -7.251 1.00 97.50 186 ILE A CA 1
ATOM 1390 C C . 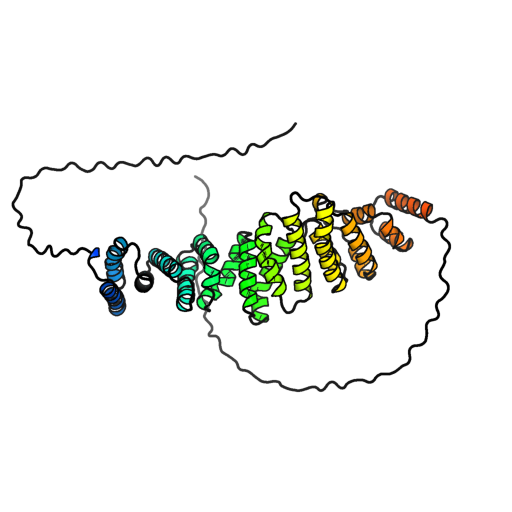ILE A 1 186 ? -7.980 -0.817 -7.152 1.00 97.50 186 ILE A C 1
ATOM 1392 O O . ILE A 1 186 ? -8.664 -0.882 -8.171 1.00 97.50 186 ILE A O 1
ATOM 1396 N N . PHE A 1 187 ? -8.501 -0.517 -5.962 1.00 97.56 187 PHE A N 1
ATOM 1397 C CA . PHE A 1 187 ? -9.942 -0.378 -5.731 1.00 97.56 187 PHE A CA 1
ATOM 1398 C C . PHE A 1 187 ? -10.538 0.850 -6.442 1.00 97.56 187 PHE A C 1
ATOM 1400 O O . PHE A 1 187 ? -11.709 0.842 -6.821 1.00 97.56 187 PHE A O 1
ATOM 1407 N N . ALA A 1 188 ? -9.738 1.891 -6.704 1.00 97.62 188 ALA A N 1
ATOM 1408 C CA . ALA A 1 188 ? -10.175 3.045 -7.491 1.00 97.62 188 ALA A CA 1
ATOM 1409 C C . ALA A 1 188 ? -10.507 2.696 -8.954 1.00 97.62 188 ALA A C 1
ATOM 1411 O O . ALA A 1 188 ? -11.316 3.390 -9.567 1.00 97.62 188 ALA A O 1
ATOM 1412 N N . GLN A 1 189 ? -9.934 1.618 -9.508 1.00 96.25 189 GLN A N 1
ATOM 1413 C CA . GLN A 1 189 ? -10.236 1.165 -10.873 1.00 96.25 189 GLN A CA 1
ATOM 1414 C C . GLN A 1 189 ? -11.607 0.491 -11.000 1.00 96.25 189 GLN A C 1
ATOM 1416 O O . GLN A 1 189 ? -12.045 0.250 -12.121 1.00 96.25 189 GLN A O 1
ATOM 1421 N N . LYS A 1 190 ? -12.291 0.216 -9.880 1.00 95.88 190 LYS A N 1
ATOM 1422 C CA . LYS A 1 190 ? -13.619 -0.409 -9.844 1.00 95.88 190 LYS A CA 1
ATOM 1423 C C . LYS A 1 190 ? -13.689 -1.700 -10.670 1.00 95.88 190 LYS A C 1
ATOM 1425 O O . LYS A 1 190 ? -14.553 -1.837 -11.533 1.00 95.88 190 LYS A O 1
ATOM 1430 N N . MET A 1 191 ? -12.798 -2.649 -10.395 1.00 95.19 191 MET A N 1
ATOM 1431 C CA . MET A 1 191 ? -12.815 -3.953 -11.067 1.00 95.19 191 MET A CA 1
ATOM 1432 C C . MET A 1 191 ? -14.119 -4.717 -10.750 1.00 95.19 191 MET A C 1
ATOM 1434 O O . MET A 1 191 ? -14.833 -4.345 -9.804 1.00 95.19 191 MET A O 1
ATOM 1438 N N . PRO A 1 192 ? -14.457 -5.773 -11.516 1.00 97.12 192 PRO A N 1
ATOM 1439 C CA . PRO A 1 192 ? -15.528 -6.693 -11.143 1.00 97.12 192 PRO A CA 1
ATOM 1440 C C . PRO A 1 192 ? -15.341 -7.188 -9.707 1.00 97.12 192 PRO A C 1
ATOM 1442 O O . PRO A 1 192 ? -14.219 -7.470 -9.273 1.00 97.12 192 PRO A O 1
ATOM 1445 N N . ILE A 1 193 ? -16.429 -7.255 -8.943 1.00 96.00 193 ILE A N 1
ATOM 1446 C CA . ILE A 1 193 ? -16.341 -7.455 -7.494 1.00 96.00 193 ILE A CA 1
ATOM 1447 C C . ILE A 1 193 ? -15.813 -8.844 -7.129 1.00 96.00 193 ILE A C 1
ATOM 1449 O O . ILE A 1 193 ? -15.156 -9.017 -6.106 1.00 96.00 193 ILE A O 1
ATOM 1453 N N . GLU A 1 194 ? -16.055 -9.823 -7.991 1.00 96.69 194 GLU A N 1
ATOM 1454 C CA . GLU A 1 194 ? -15.559 -11.190 -7.899 1.00 96.69 194 GLU A CA 1
ATOM 1455 C C . GLU A 1 194 ? -14.031 -11.211 -8.005 1.00 96.69 194 GLU A C 1
ATOM 1457 O O . GLU A 1 194 ? -13.367 -11.866 -7.205 1.00 96.69 194 GLU A O 1
ATOM 1462 N N . GLN A 1 195 ? -13.462 -10.422 -8.923 1.00 96.62 195 GLN A N 1
ATOM 1463 C CA . GLN A 1 195 ? -12.011 -10.295 -9.078 1.00 96.62 195 GLN A CA 1
ATOM 1464 C C . GLN A 1 195 ? -11.388 -9.553 -7.892 1.00 96.62 195 GLN A C 1
ATOM 1466 O O . GLN A 1 195 ? -10.352 -9.973 -7.377 1.00 96.62 195 GLN A O 1
ATOM 1471 N N . GLU A 1 196 ? -12.028 -8.484 -7.405 1.00 96.12 196 GLU A N 1
ATOM 1472 C CA . GLU A 1 196 ? -11.569 -7.792 -6.192 1.00 96.12 196 GLU A CA 1
ATOM 1473 C C . GLU A 1 196 ? -11.530 -8.746 -4.991 1.00 96.12 196 GLU A C 1
ATOM 1475 O O . GLU A 1 196 ? -10.539 -8.775 -4.256 1.00 96.12 196 GLU A O 1
ATOM 1480 N N . ARG A 1 197 ? -12.588 -9.551 -4.825 1.00 96.12 197 ARG A N 1
ATOM 1481 C CA . ARG A 1 197 ? -12.716 -10.563 -3.769 1.00 96.12 197 ARG A CA 1
ATOM 1482 C C . ARG A 1 197 ? -11.634 -11.622 -3.851 1.00 96.12 197 ARG A C 1
ATOM 1484 O O . ARG A 1 197 ? -10.979 -11.884 -2.848 1.00 96.12 197 ARG A O 1
ATOM 1491 N N . LEU A 1 198 ? -11.450 -12.197 -5.034 1.00 96.88 198 LEU A N 1
ATOM 1492 C CA . LEU A 1 198 ? -10.518 -13.295 -5.241 1.00 96.88 198 LEU A CA 1
ATOM 1493 C C . LEU A 1 198 ? -9.066 -12.865 -5.010 1.00 96.88 198 LEU A C 1
ATOM 1495 O O . LEU A 1 198 ? -8.317 -13.578 -4.353 1.00 96.88 198 LEU A O 1
ATOM 1499 N N . PHE A 1 199 ? -8.668 -11.700 -5.528 1.00 96.88 199 PHE A N 1
ATOM 1500 C CA . PHE A 1 199 ? -7.253 -11.323 -5.558 1.00 96.88 199 PHE A CA 1
ATOM 1501 C C . PHE A 1 199 ? -6.810 -10.407 -4.415 1.00 96.88 199 PHE A C 1
ATOM 1503 O O . PHE A 1 199 ? -5.638 -10.434 -4.045 1.00 96.88 199 PHE A O 1
ATOM 1510 N N . PHE A 1 200 ? -7.697 -9.568 -3.866 1.00 97.88 200 PHE A N 1
ATOM 1511 C CA . PHE A 1 200 ? -7.265 -8.455 -3.009 1.00 97.88 200 PHE A CA 1
ATOM 1512 C C . PHE A 1 200 ? -7.964 -8.363 -1.655 1.00 97.88 200 PHE A C 1
ATOM 1514 O O . PHE A 1 200 ? -7.472 -7.639 -0.788 1.00 97.88 200 PHE A O 1
ATOM 1521 N N . TRP A 1 201 ? -9.070 -9.074 -1.419 1.00 97.00 201 TRP A N 1
ATOM 1522 C CA . TRP A 1 201 ? -9.776 -8.961 -0.135 1.00 97.00 201 TRP A CA 1
ATOM 1523 C C . TRP A 1 201 ? -8.994 -9.546 1.036 1.00 97.00 201 TRP A C 1
ATOM 1525 O O . TRP A 1 201 ? -8.994 -8.940 2.101 1.00 97.00 201 TRP A O 1
ATOM 1535 N N . GLU A 1 202 ? -8.263 -10.646 0.848 1.00 97.75 202 GLU A N 1
ATOM 1536 C CA . GLU A 1 202 ? -7.391 -11.177 1.906 1.00 97.75 202 GLU A CA 1
ATOM 1537 C C . GLU A 1 202 ? -6.313 -10.152 2.303 1.00 97.75 202 GLU A C 1
ATOM 1539 O O . GLU A 1 202 ? -6.036 -9.927 3.480 1.00 97.75 202 GLU A O 1
ATOM 1544 N N . HIS A 1 203 ? -5.733 -9.471 1.312 1.00 98.12 203 HIS A N 1
ATOM 1545 C CA . HIS A 1 203 ? -4.737 -8.425 1.524 1.00 98.12 203 HIS A CA 1
ATOM 1546 C C . HIS A 1 203 ? -5.326 -7.184 2.201 1.00 98.12 203 HIS A C 1
ATOM 1548 O O . HIS A 1 203 ? -4.683 -6.595 3.070 1.00 98.12 203 HIS A O 1
ATOM 1554 N N . LEU A 1 204 ? -6.551 -6.805 1.835 1.00 98.06 204 LEU A N 1
ATOM 1555 C CA . LEU A 1 204 ? -7.293 -5.742 2.502 1.00 98.06 204 LEU A CA 1
ATOM 1556 C C . LEU A 1 204 ? -7.567 -6.098 3.967 1.00 98.06 204 LEU A C 1
ATOM 1558 O O . LEU A 1 204 ? -7.268 -5.293 4.842 1.00 98.06 204 LEU A O 1
ATOM 1562 N N . ASP A 1 205 ? -8.102 -7.288 4.235 1.00 97.31 205 ASP A N 1
ATOM 1563 C CA . ASP A 1 205 ? -8.437 -7.738 5.587 1.00 97.31 205 ASP A CA 1
ATOM 1564 C C . ASP A 1 205 ? -7.166 -7.826 6.460 1.00 97.31 205 ASP A C 1
ATOM 1566 O O . ASP A 1 205 ? -7.182 -7.382 7.609 1.00 97.31 205 ASP A O 1
ATOM 1570 N N . TRP A 1 206 ? -6.034 -8.274 5.897 1.00 97.56 206 TRP A N 1
ATOM 1571 C CA . TRP A 1 206 ? -4.729 -8.221 6.570 1.00 97.56 206 TRP A CA 1
ATOM 1572 C C . TRP A 1 206 ? -4.299 -6.787 6.899 1.00 97.56 206 TRP A C 1
ATOM 1574 O O . TRP A 1 206 ? -3.949 -6.502 8.042 1.00 97.56 206 TRP A O 1
ATOM 1584 N N . LEU A 1 207 ? -4.361 -5.868 5.927 1.00 98.19 207 LEU A N 1
ATOM 1585 C CA . LEU A 1 207 ? -3.980 -4.471 6.146 1.00 98.19 207 LEU A CA 1
ATOM 1586 C C . LEU A 1 207 ? -4.865 -3.822 7.217 1.00 98.19 207 LEU A C 1
ATOM 1588 O O . LEU A 1 207 ? -4.348 -3.123 8.083 1.00 98.19 207 LEU A O 1
ATOM 1592 N N . LEU A 1 208 ? -6.181 -4.059 7.174 1.00 97.44 208 LEU A N 1
ATOM 1593 C CA . LEU A 1 208 ? -7.133 -3.550 8.163 1.00 97.44 208 LEU A CA 1
ATOM 1594 C C . LEU A 1 208 ? -6.824 -4.090 9.566 1.00 97.44 208 LEU A C 1
ATOM 1596 O O . LEU A 1 208 ? -6.826 -3.320 10.528 1.00 97.44 208 LEU A O 1
ATOM 1600 N N . ALA A 1 209 ? -6.508 -5.381 9.686 1.00 96.31 209 ALA A N 1
ATOM 1601 C CA . ALA A 1 209 ? -6.098 -5.980 10.951 1.00 96.31 209 ALA A CA 1
ATOM 1602 C C . ALA A 1 209 ? -4.795 -5.363 11.484 1.00 96.31 209 ALA A C 1
ATOM 1604 O O . ALA A 1 209 ? -4.713 -5.057 12.674 1.00 96.31 209 ALA A O 1
ATOM 1605 N N . GLU A 1 210 ? -3.807 -5.112 10.624 1.00 96.94 210 GLU A N 1
ATOM 1606 C CA . GLU A 1 210 ? -2.545 -4.487 11.026 1.00 96.94 210 GLU A CA 1
ATOM 1607 C C . GLU A 1 210 ? -2.741 -3.032 11.472 1.00 96.94 210 GLU A C 1
ATOM 1609 O O . GLU A 1 210 ? -2.374 -2.695 12.599 1.00 96.94 210 GLU A O 1
ATOM 1614 N N . ILE A 1 211 ? -3.407 -2.184 10.676 1.00 97.50 211 ILE A N 1
ATOM 1615 C CA . ILE A 1 211 ? -3.626 -0.768 11.041 1.00 97.50 211 ILE A CA 1
ATOM 1616 C C . ILE A 1 211 ? -4.535 -0.590 12.265 1.00 97.50 211 ILE A C 1
ATOM 1618 O O . ILE A 1 211 ? -4.539 0.484 12.868 1.00 97.50 211 ILE A O 1
ATOM 1622 N N . SER A 1 212 ? -5.293 -1.623 12.661 1.00 96.44 212 SER A N 1
ATOM 1623 C CA . SER A 1 212 ? -6.077 -1.604 13.903 1.00 96.44 212 SER A CA 1
ATOM 1624 C C . SER A 1 212 ? -5.199 -1.427 15.150 1.00 96.44 212 SER A C 1
ATOM 1626 O O . SER A 1 212 ? -5.676 -0.902 16.158 1.00 96.44 212 SER A O 1
ATOM 1628 N N . ARG A 1 213 ? -3.914 -1.820 15.074 1.00 95.06 213 ARG A N 1
ATOM 1629 C CA . ARG A 1 213 ? -2.925 -1.661 16.153 1.00 95.06 213 ARG A CA 1
ATOM 1630 C C . ARG A 1 213 ? -2.509 -0.211 16.364 1.00 95.06 213 ARG A C 1
ATOM 1632 O O . ARG A 1 213 ? -2.215 0.178 17.493 1.00 95.06 213 ARG A O 1
ATOM 1639 N N . ALA A 1 214 ? -2.533 0.581 15.294 1.00 96.00 214 ALA A N 1
ATOM 1640 C CA . ALA A 1 214 ? -2.117 1.976 15.276 1.00 96.00 214 ALA A CA 1
ATOM 1641 C C . ALA A 1 214 ? -0.697 2.194 15.833 1.00 96.00 214 ALA A C 1
ATOM 1643 O O . ALA A 1 214 ? -0.467 3.068 16.673 1.00 96.00 214 ALA A O 1
ATOM 1644 N N . ALA A 1 215 ? 0.246 1.380 15.358 1.00 96.00 215 ALA A N 1
ATOM 1645 C CA . ALA A 1 215 ? 1.662 1.485 15.686 1.00 96.00 215 ALA A CA 1
ATOM 1646 C C . ALA A 1 215 ? 2.359 2.611 14.880 1.00 96.00 215 ALA A C 1
ATOM 1648 O O . ALA A 1 215 ? 1.870 2.996 13.814 1.00 96.00 215 ALA A O 1
ATOM 1649 N N . PRO A 1 216 ? 3.488 3.176 15.361 1.00 96.56 216 PRO A N 1
ATOM 1650 C CA . PRO A 1 216 ? 4.129 4.331 14.721 1.00 96.56 216 PRO A CA 1
ATOM 1651 C C . PRO A 1 216 ? 4.573 4.128 13.267 1.00 96.56 216 PRO A C 1
ATOM 1653 O O . PRO A 1 216 ? 4.471 5.045 12.453 1.00 96.56 216 PRO A O 1
ATOM 1656 N N . ASP A 1 217 ? 5.017 2.924 12.919 1.00 97.19 217 ASP A N 1
ATOM 1657 C CA . ASP A 1 217 ? 5.382 2.504 11.561 1.00 97.19 217 ASP A CA 1
ATOM 1658 C C . ASP A 1 217 ? 4.186 2.512 10.588 1.00 97.19 217 ASP A C 1
ATOM 1660 O O . ASP A 1 217 ? 4.354 2.614 9.373 1.00 97.19 217 ASP A O 1
ATOM 1664 N N . GLN A 1 218 ? 2.961 2.478 11.115 1.00 97.69 218 GLN A N 1
ATOM 1665 C CA . GLN A 1 218 ? 1.722 2.469 10.338 1.00 97.69 218 GLN A CA 1
ATOM 1666 C C . GLN A 1 218 ? 1.200 3.879 10.037 1.00 97.69 218 GLN A C 1
ATOM 1668 O O . GLN A 1 218 ? 0.319 4.046 9.193 1.00 97.69 218 GLN A O 1
ATOM 1673 N N . TYR A 1 219 ? 1.726 4.923 10.688 1.00 97.81 219 TYR A N 1
ATOM 1674 C CA . TYR A 1 219 ? 1.213 6.290 10.535 1.00 97.81 219 TYR A CA 1
ATOM 1675 C C . TYR A 1 219 ? 1.351 6.816 9.102 1.00 97.81 219 TYR A C 1
ATOM 1677 O O . TYR A 1 219 ? 0.467 7.523 8.616 1.00 97.81 219 TYR A O 1
ATOM 1685 N N . ALA A 1 220 ? 2.397 6.400 8.382 1.00 98.06 220 ALA A N 1
ATOM 1686 C CA . ALA A 1 220 ? 2.587 6.741 6.972 1.00 98.06 220 ALA A CA 1
ATOM 1687 C C . ALA A 1 220 ? 1.479 6.177 6.055 1.00 98.06 220 ALA A C 1
ATOM 1689 O O . ALA A 1 220 ? 1.245 6.708 4.969 1.00 98.06 220 ALA A O 1
ATOM 1690 N N . ALA A 1 221 ? 0.746 5.144 6.491 1.00 98.25 221 ALA A N 1
ATOM 1691 C CA . ALA A 1 221 ? -0.374 4.579 5.742 1.00 98.25 221 ALA A CA 1
ATOM 1692 C C . ALA A 1 221 ? -1.661 5.411 5.845 1.00 98.25 221 ALA A C 1
ATOM 1694 O O . ALA A 1 221 ? -2.546 5.269 5.000 1.00 98.25 221 ALA A O 1
ATOM 1695 N N . LEU A 1 222 ? -1.775 6.304 6.835 1.00 98.25 222 LEU A N 1
ATOM 1696 C CA . LEU A 1 222 ? -2.994 7.058 7.137 1.00 98.25 222 LEU A CA 1
ATOM 1697 C C . LEU A 1 222 ? -3.646 7.771 5.930 1.00 98.25 222 LEU A C 1
ATOM 1699 O O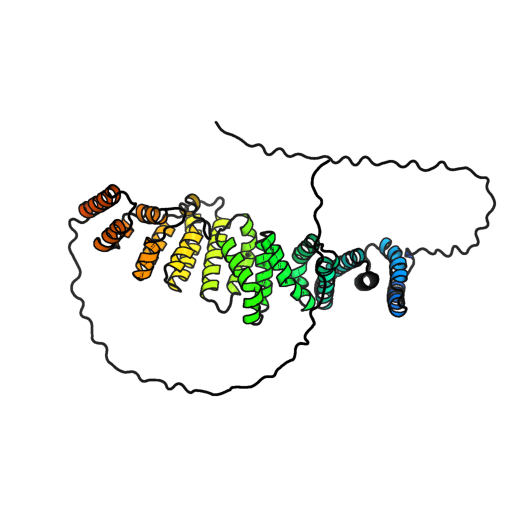 . LEU A 1 222 ? -4.853 7.581 5.727 1.00 98.25 222 LEU A O 1
ATOM 1703 N N . PRO A 1 223 ? -2.930 8.567 5.103 1.00 98.38 223 PRO A N 1
ATOM 1704 C CA . PRO A 1 223 ? -3.558 9.266 3.978 1.00 98.38 223 PRO A CA 1
ATOM 1705 C C . PRO A 1 223 ? -4.135 8.301 2.935 1.00 98.38 223 PRO A C 1
ATOM 1707 O O . PRO A 1 223 ? -5.164 8.591 2.322 1.00 98.38 223 PRO A O 1
ATOM 1710 N N . HIS A 1 224 ? -3.503 7.142 2.745 1.00 98.38 224 HIS A N 1
ATOM 1711 C CA . HIS A 1 224 ? -3.947 6.132 1.791 1.00 98.38 224 HIS A CA 1
ATOM 1712 C C . HIS A 1 224 ? -5.062 5.255 2.360 1.00 98.38 224 HIS A C 1
ATOM 1714 O O . HIS A 1 224 ? -6.033 4.993 1.657 1.00 98.38 224 HIS A O 1
ATOM 1720 N N . ALA A 1 225 ? -4.988 4.891 3.641 1.00 98.25 225 ALA A N 1
ATOM 1721 C CA . ALA A 1 225 ? -6.028 4.139 4.335 1.00 98.25 225 ALA A CA 1
ATOM 1722 C C . ALA A 1 225 ? -7.360 4.907 4.370 1.00 98.25 225 ALA A C 1
ATOM 1724 O O . ALA A 1 225 ? -8.417 4.321 4.144 1.00 98.25 225 ALA A O 1
ATOM 1725 N N . ARG A 1 226 ? -7.323 6.237 4.552 1.00 98.31 226 ARG A N 1
ATOM 1726 C CA . ARG A 1 226 ? -8.524 7.085 4.467 1.00 98.31 226 ARG A CA 1
ATOM 1727 C C . ARG A 1 226 ? -9.164 7.051 3.075 1.00 98.31 226 ARG A C 1
ATOM 1729 O O . ARG A 1 226 ? -10.383 6.951 2.977 1.00 98.31 226 ARG A O 1
ATOM 1736 N N . LYS A 1 227 ? -8.358 7.113 2.007 1.00 98.19 227 LYS A N 1
ATOM 1737 C CA . LYS A 1 227 ? -8.855 6.977 0.625 1.00 98.19 227 LYS A CA 1
ATOM 1738 C C . LYS A 1 227 ? -9.435 5.582 0.390 1.00 98.19 227 LYS A C 1
ATOM 1740 O O . LYS A 1 227 ? -10.531 5.464 -0.141 1.00 98.19 227 LYS A O 1
ATOM 1745 N N . LEU A 1 228 ? -8.721 4.549 0.834 1.00 98.06 228 LEU A N 1
ATOM 1746 C CA . LEU A 1 228 ? -9.122 3.152 0.699 1.00 98.06 228 LEU A CA 1
ATOM 1747 C C . LEU A 1 228 ? -10.470 2.877 1.373 1.00 98.06 228 LEU A C 1
ATOM 1749 O O . LEU A 1 228 ? -11.322 2.251 0.755 1.00 98.06 228 LEU A O 1
ATOM 1753 N N . ALA A 1 229 ? -10.708 3.399 2.581 1.00 97.56 229 ALA A N 1
ATOM 1754 C CA . ALA A 1 229 ? -11.972 3.205 3.294 1.00 97.56 229 ALA A CA 1
ATOM 1755 C C . ALA A 1 229 ? -13.197 3.673 2.482 1.00 97.56 229 ALA A C 1
ATOM 1757 O O . ALA A 1 229 ? -14.225 3.000 2.489 1.00 97.56 229 ALA A O 1
ATOM 1758 N N . GLY A 1 230 ? -13.074 4.770 1.722 1.00 97.38 230 GLY A N 1
ATOM 1759 C CA . GLY A 1 230 ? -14.131 5.265 0.830 1.00 97.38 230 GLY A CA 1
ATOM 1760 C C . GLY A 1 230 ? -14.317 4.459 -0.464 1.00 97.38 230 GLY A C 1
ATOM 1761 O O . GLY A 1 230 ? -15.319 4.638 -1.151 1.00 97.38 230 GLY A O 1
ATOM 1762 N N . LEU A 1 231 ? -13.373 3.575 -0.798 1.00 97.88 231 LEU A N 1
ATOM 1763 C CA . LEU A 1 231 ? -13.385 2.753 -2.012 1.00 97.88 231 LEU A CA 1
ATOM 1764 C C . LEU A 1 231 ? -13.850 1.308 -1.764 1.00 97.88 231 LEU A C 1
ATOM 1766 O O . LEU A 1 231 ? -14.083 0.577 -2.723 1.00 97.88 231 LEU A O 1
ATOM 1770 N N . ILE A 1 232 ? -14.002 0.881 -0.505 1.00 97.44 232 ILE A N 1
ATOM 1771 C CA . ILE A 1 232 ? -14.500 -0.461 -0.166 1.00 97.44 232 ILE A CA 1
ATOM 1772 C C . ILE A 1 232 ? -15.991 -0.551 -0.517 1.00 97.44 232 ILE A C 1
ATOM 1774 O O . ILE A 1 232 ? -16.825 0.135 0.079 1.00 97.44 232 ILE A O 1
ATOM 1778 N N . ARG A 1 233 ? -16.329 -1.432 -1.465 1.00 95.81 233 ARG A N 1
ATOM 1779 C CA . ARG A 1 233 ? -17.697 -1.681 -1.949 1.00 95.81 233 ARG A CA 1
ATOM 1780 C C . ARG A 1 233 ? -18.232 -3.022 -1.435 1.00 95.81 233 ARG A C 1
ATOM 1782 O O . ARG A 1 233 ? -17.467 -3.899 -1.044 1.00 95.81 233 ARG A O 1
ATOM 1789 N N . ASN A 1 234 ? -19.558 -3.194 -1.454 1.00 92.50 234 ASN A N 1
ATOM 1790 C CA . ASN A 1 234 ? -20.249 -4.474 -1.194 1.00 92.50 234 ASN A CA 1
ATOM 1791 C C . ASN A 1 234 ? -19.960 -5.130 0.177 1.00 92.50 234 ASN A C 1
ATOM 1793 O O . ASN A 1 234 ? -20.104 -6.338 0.357 1.00 92.50 234 ASN A O 1
ATOM 1797 N N . SER A 1 235 ? -19.522 -4.341 1.160 1.00 95.56 235 SER A N 1
ATOM 1798 C CA . SER A 1 235 ? -19.458 -4.756 2.560 1.00 95.56 235 SER A CA 1
ATOM 1799 C C . SER A 1 235 ? -19.564 -3.536 3.466 1.00 95.56 235 SER A C 1
ATOM 1801 O O . SER A 1 235 ? -18.563 -2.966 3.897 1.00 95.56 235 SER A O 1
ATOM 1803 N N . LYS A 1 236 ? -20.806 -3.148 3.791 1.00 97.25 236 LYS A N 1
ATOM 1804 C CA . LYS A 1 236 ? -21.088 -2.043 4.725 1.00 97.25 236 LYS A CA 1
ATOM 1805 C C . LYS A 1 236 ? -20.339 -2.227 6.051 1.00 97.25 236 LYS A C 1
ATOM 1807 O O . LYS A 1 236 ? -19.841 -1.256 6.613 1.00 97.25 236 LYS A O 1
ATOM 1812 N N . ARG A 1 237 ? -20.209 -3.477 6.517 1.00 97.12 237 ARG A N 1
ATOM 1813 C CA . ARG A 1 237 ? -19.446 -3.820 7.723 1.00 97.12 237 ARG A CA 1
ATOM 1814 C C . ARG A 1 237 ? -17.970 -3.448 7.595 1.00 97.12 237 ARG A C 1
ATOM 1816 O O . ARG A 1 237 ? -17.482 -2.718 8.451 1.00 97.12 237 ARG A O 1
ATOM 1823 N N . ARG A 1 238 ? -17.283 -3.881 6.529 1.00 96.81 238 ARG A N 1
ATOM 1824 C CA . ARG A 1 238 ? -15.860 -3.557 6.310 1.00 96.81 238 ARG A CA 1
ATOM 1825 C C . ARG A 1 238 ? -15.633 -2.060 6.153 1.00 96.81 238 ARG A C 1
ATOM 1827 O O . ARG A 1 238 ? -14.703 -1.541 6.750 1.00 96.81 238 ARG A O 1
ATOM 1834 N N . THR A 1 239 ? -16.489 -1.360 5.409 1.00 97.88 239 THR A N 1
ATOM 1835 C CA . THR A 1 239 ? -16.373 0.095 5.222 1.00 97.88 239 THR A CA 1
ATOM 1836 C C . THR A 1 239 ? -16.450 0.838 6.558 1.00 97.88 239 THR A C 1
ATOM 1838 O O . THR A 1 239 ? -15.603 1.679 6.855 1.00 97.88 239 THR A O 1
ATOM 1841 N N . ILE A 1 240 ? -17.438 0.516 7.401 1.00 98.19 240 ILE A N 1
ATOM 1842 C CA . ILE A 1 240 ? -17.595 1.180 8.703 1.00 98.19 240 ILE A CA 1
ATOM 1843 C C . ILE A 1 240 ? -16.461 0.789 9.667 1.00 98.19 240 ILE A C 1
ATOM 1845 O O . ILE A 1 240 ? -15.940 1.653 10.371 1.00 98.19 240 ILE A O 1
ATOM 1849 N N . LEU A 1 241 ? -16.024 -0.473 9.653 1.00 97.44 241 LEU A N 1
ATOM 1850 C CA . LEU A 1 241 ? -14.885 -0.937 10.448 1.00 97.44 241 LEU A CA 1
ATOM 1851 C C . LEU A 1 241 ? -13.568 -0.259 10.030 1.00 97.44 241 LEU A C 1
ATOM 1853 O O . LEU A 1 241 ? -12.821 0.218 10.880 1.00 97.44 241 LEU A O 1
ATOM 1857 N N . ALA A 1 242 ? -13.311 -0.132 8.727 1.00 98.00 242 ALA A N 1
ATOM 1858 C CA . ALA A 1 242 ? -12.150 0.580 8.202 1.00 98.00 242 ALA A CA 1
ATOM 1859 C C . ALA A 1 242 ? -12.148 2.053 8.641 1.00 98.00 242 ALA A C 1
ATOM 1861 O O . ALA A 1 242 ? -11.105 2.575 9.028 1.00 98.00 242 ALA A O 1
ATOM 1862 N N . ASN A 1 243 ? -13.312 2.711 8.661 1.00 98.31 243 ASN A N 1
ATOM 1863 C CA . ASN A 1 243 ? -13.437 4.079 9.173 1.00 98.31 243 ASN A CA 1
ATOM 1864 C C . ASN A 1 243 ? -13.092 4.184 10.666 1.00 98.31 243 ASN A C 1
ATOM 1866 O O . ASN A 1 243 ? -12.428 5.141 11.067 1.00 98.31 243 ASN A O 1
ATOM 1870 N N . LEU A 1 244 ? -13.492 3.203 11.482 1.00 98.31 244 LEU A N 1
ATOM 1871 C CA . LEU A 1 244 ? -13.088 3.121 12.888 1.00 98.31 244 LEU A CA 1
ATOM 1872 C C . LEU A 1 244 ? -11.564 2.976 13.021 1.00 98.31 244 LEU A C 1
ATOM 1874 O O . LEU A 1 244 ? -10.944 3.725 13.780 1.00 98.31 244 LEU A O 1
ATOM 1878 N N . TYR A 1 245 ? -10.947 2.069 12.261 1.00 98.19 245 TYR A N 1
ATOM 1879 C CA . TYR A 1 245 ? -9.497 1.862 12.302 1.00 98.19 245 TYR A CA 1
ATOM 1880 C C . TYR A 1 245 ? -8.724 3.108 11.856 1.00 98.19 245 TYR A C 1
ATOM 1882 O O . TYR A 1 245 ? -7.793 3.528 12.539 1.00 98.19 245 TYR A O 1
ATOM 1890 N N . VAL A 1 246 ? -9.151 3.764 10.772 1.00 98.31 246 VAL A N 1
ATOM 1891 C CA . VAL A 1 246 ? -8.549 5.016 10.284 1.00 98.31 246 VAL A CA 1
ATOM 1892 C C . VAL A 1 246 ? -8.694 6.148 11.304 1.00 98.31 246 VAL A C 1
ATOM 1894 O O . VAL A 1 246 ? -7.749 6.914 11.494 1.00 98.31 246 VAL A O 1
ATOM 1897 N N . ALA A 1 247 ? -9.842 6.264 11.981 1.00 98.38 247 ALA A N 1
ATOM 1898 C CA . ALA A 1 247 ? -10.038 7.264 13.030 1.00 98.38 247 ALA A CA 1
ATOM 1899 C C . ALA A 1 247 ? -9.102 7.018 14.225 1.00 98.38 247 ALA A C 1
ATOM 1901 O O . ALA A 1 247 ? -8.459 7.953 14.703 1.00 98.38 247 ALA A O 1
ATOM 1902 N N . ASN A 1 248 ? -8.977 5.765 14.675 1.00 97.94 248 ASN A N 1
ATOM 1903 C CA . ASN A 1 248 ? -8.074 5.400 15.767 1.00 97.94 248 ASN A CA 1
ATOM 1904 C C . ASN A 1 248 ? -6.598 5.631 15.394 1.00 97.94 248 ASN A C 1
ATOM 1906 O O . ASN A 1 248 ? -5.852 6.214 16.179 1.00 97.94 248 ASN A O 1
ATOM 1910 N N . LEU A 1 249 ? -6.196 5.257 14.174 1.00 97.75 249 LEU A N 1
ATOM 1911 C CA . LEU A 1 249 ? -4.855 5.510 13.640 1.00 97.75 249 LEU A CA 1
ATOM 1912 C C . LEU A 1 249 ? -4.541 7.013 13.597 1.00 97.75 249 LEU A C 1
ATOM 1914 O O . LEU A 1 249 ? -3.472 7.427 14.039 1.00 97.75 249 LEU A O 1
ATOM 1918 N N . ALA A 1 250 ? -5.484 7.838 13.128 1.00 98.12 250 ALA A N 1
ATOM 1919 C CA . ALA A 1 250 ? -5.336 9.294 13.097 1.00 98.12 250 ALA A CA 1
ATOM 1920 C C . ALA A 1 250 ? -5.181 9.894 14.502 1.00 98.12 250 ALA A C 1
ATOM 1922 O O . ALA A 1 250 ? -4.321 10.749 14.714 1.00 98.12 250 ALA A O 1
ATOM 1923 N N . PHE A 1 251 ? -5.984 9.428 15.464 1.00 97.88 251 PHE A N 1
ATOM 1924 C CA . PHE A 1 251 ? -5.881 9.849 16.859 1.00 97.88 251 PHE A CA 1
ATOM 1925 C C . PHE A 1 251 ? -4.503 9.519 17.442 1.00 97.88 251 PHE A C 1
ATOM 1927 O O . PHE A 1 251 ? -3.863 10.388 18.029 1.00 97.88 251 PHE A O 1
ATOM 1934 N N . LYS A 1 252 ? -4.011 8.290 17.242 1.00 96.94 252 LYS A N 1
ATOM 1935 C CA . LYS A 1 252 ? -2.702 7.858 17.753 1.00 96.94 252 LYS A CA 1
ATOM 1936 C C . LYS A 1 252 ? -1.548 8.626 17.115 1.00 96.94 252 LYS A C 1
ATOM 1938 O O . LYS A 1 252 ? -0.726 9.171 17.852 1.00 96.94 252 LYS A O 1
ATOM 1943 N N . ALA A 1 253 ? -1.551 8.772 15.791 1.00 97.00 253 ALA A N 1
ATOM 1944 C CA . ALA A 1 253 ? -0.565 9.572 15.064 1.00 97.00 253 ALA A CA 1
ATOM 1945 C C . ALA A 1 253 ? -0.534 11.034 15.540 1.00 97.00 253 ALA A C 1
ATOM 1947 O O . ALA A 1 253 ? 0.531 11.631 15.655 1.00 97.00 253 ALA A O 1
ATOM 1948 N N . GLY A 1 254 ? -1.702 11.598 15.861 1.00 97.19 254 GLY A N 1
ATOM 1949 C CA . GLY A 1 254 ? -1.833 12.969 16.338 1.00 97.19 254 GLY A CA 1
ATOM 1950 C C . GLY A 1 254 ? -1.688 13.152 17.848 1.00 97.19 254 GLY A C 1
ATOM 1951 O O . GLY A 1 254 ? -1.823 14.283 18.296 1.00 97.19 254 GLY A O 1
ATOM 1952 N N . SER A 1 255 ? -1.479 12.096 18.640 1.00 96.69 255 SER A N 1
ATOM 1953 C CA . SER A 1 255 ? -1.526 12.182 20.111 1.00 96.69 255 SER A CA 1
ATOM 1954 C C . SER A 1 255 ? -0.231 12.679 20.759 1.00 96.69 255 SER A C 1
ATOM 1956 O O . SER A 1 255 ? -0.252 13.148 21.898 1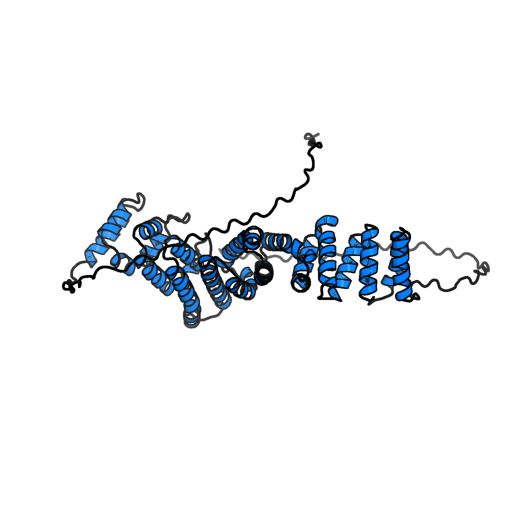.00 96.69 255 SER A O 1
ATOM 1958 N N . ALA A 1 256 ? 0.895 12.594 20.047 1.00 94.88 256 ALA A N 1
ATOM 1959 C CA . ALA A 1 256 ? 2.195 12.981 20.578 1.00 94.88 256 ALA A CA 1
ATOM 1960 C C . ALA A 1 256 ? 2.234 14.481 20.923 1.00 94.88 256 ALA A C 1
ATOM 1962 O O . ALA A 1 256 ? 1.972 15.329 20.073 1.00 94.88 256 ALA A O 1
ATOM 1963 N N . GLY A 1 257 ? 2.564 14.801 22.179 1.00 95.44 257 GLY A N 1
ATOM 1964 C CA . GLY A 1 257 ? 2.732 16.179 22.656 1.00 95.44 257 GLY A CA 1
ATOM 1965 C C . GLY A 1 257 ? 1.440 16.960 22.925 1.00 95.44 257 GLY A C 1
ATOM 1966 O O . GLY A 1 257 ? 1.523 18.140 23.253 1.00 95.44 257 GLY A O 1
ATOM 1967 N N . LYS A 1 258 ? 0.257 16.342 22.807 1.00 97.12 258 LYS A N 1
ATOM 1968 C CA . LYS A 1 258 ? -1.021 17.007 23.110 1.00 97.12 258 LYS A CA 1
ATOM 1969 C C . LYS A 1 258 ? -1.382 16.924 24.590 1.00 97.12 258 LYS A C 1
ATOM 1971 O O . LYS A 1 258 ? -1.105 15.925 25.251 1.00 97.12 258 LYS A O 1
ATOM 1976 N N . ASP A 1 259 ? -2.055 17.961 25.085 1.00 96.62 259 ASP A N 1
ATOM 1977 C CA . ASP A 1 259 ? -2.642 17.962 26.424 1.00 96.62 259 ASP A CA 1
ATOM 1978 C C . ASP A 1 259 ? -3.899 17.069 26.513 1.00 96.62 259 ASP A C 1
ATOM 1980 O O . ASP A 1 259 ? -4.452 16.597 25.513 1.00 96.62 259 ASP A O 1
ATOM 1984 N N . ALA A 1 260 ? -4.366 16.818 27.738 1.00 95.44 260 ALA A N 1
ATOM 1985 C CA . ALA A 1 260 ? -5.507 15.940 27.985 1.00 95.44 260 ALA A CA 1
ATOM 1986 C C . ALA A 1 260 ? -6.819 16.447 27.352 1.00 95.44 260 ALA A C 1
ATOM 1988 O O . ALA A 1 260 ? -7.642 15.635 26.916 1.00 95.44 260 ALA A O 1
ATOM 1989 N N . ALA A 1 261 ? -7.024 17.764 27.270 1.00 96.44 261 ALA A N 1
ATOM 1990 C CA . ALA A 1 261 ? -8.240 18.353 26.713 1.00 96.44 261 ALA A CA 1
ATOM 1991 C C . ALA A 1 261 ? -8.291 18.179 25.185 1.00 96.44 261 ALA A C 1
ATOM 1993 O O . ALA A 1 261 ? -9.300 17.720 24.642 1.00 96.44 261 ALA A O 1
ATOM 1994 N N . ALA A 1 262 ? -7.180 18.448 24.498 1.00 96.88 262 ALA A N 1
ATOM 1995 C CA . ALA A 1 262 ? -7.015 18.226 23.068 1.00 96.88 262 ALA A CA 1
ATOM 1996 C C . ALA A 1 262 ? -7.145 16.739 22.713 1.00 96.88 262 ALA A C 1
ATOM 1998 O O . ALA A 1 262 ? -7.869 16.393 21.779 1.00 96.88 262 ALA A O 1
ATOM 1999 N N . LEU A 1 263 ? -6.536 15.845 23.503 1.00 96.62 263 LEU A N 1
ATOM 2000 C CA . LEU A 1 263 ? -6.703 14.399 23.327 1.00 96.62 263 LEU A CA 1
ATOM 2001 C C . LEU A 1 263 ? -8.168 13.969 23.460 1.00 96.62 263 LEU A C 1
ATOM 2003 O O . LEU A 1 263 ? -8.626 13.124 22.697 1.00 96.62 263 LEU A O 1
ATOM 2007 N N . THR A 1 264 ? -8.914 14.552 24.398 1.00 96.62 264 THR A N 1
ATOM 2008 C CA . THR A 1 264 ? -10.338 14.237 24.594 1.00 96.62 264 THR A CA 1
ATOM 2009 C C . THR A 1 264 ? -11.172 14.688 23.395 1.00 96.62 264 THR A C 1
ATOM 2011 O O . THR A 1 264 ? -12.003 13.928 22.892 1.00 96.62 264 THR A O 1
ATOM 2014 N N . LYS A 1 265 ? -10.902 15.893 22.879 1.00 97.06 265 LYS A N 1
ATOM 2015 C CA . LYS A 1 265 ? -11.549 16.428 21.675 1.00 97.06 265 LYS A CA 1
ATOM 2016 C C . LYS A 1 265 ? -11.282 15.556 20.446 1.00 97.06 265 LYS A C 1
ATOM 2018 O O . LYS A 1 265 ? -12.217 15.232 19.716 1.00 97.06 265 LYS A O 1
ATOM 2023 N N . ASP A 1 266 ? -10.037 15.139 20.235 1.00 96.88 266 ASP A N 1
ATOM 2024 C CA . ASP A 1 266 ? -9.673 14.292 19.096 1.00 96.88 266 ASP A CA 1
ATOM 2025 C C . ASP A 1 266 ? -10.258 12.878 19.232 1.00 96.88 266 ASP A C 1
ATOM 2027 O O . ASP A 1 266 ? -10.774 12.311 18.264 1.00 96.88 266 ASP A O 1
ATOM 2031 N N . PHE A 1 267 ? -10.262 12.318 20.447 1.00 97.88 267 PHE A N 1
ATOM 2032 C CA . PHE A 1 267 ? -10.830 10.997 20.718 1.00 97.88 267 PHE A CA 1
ATOM 2033 C C . PHE A 1 267 ? -12.351 10.943 20.505 1.00 97.88 267 PHE A C 1
ATOM 2035 O O . PHE A 1 267 ? -12.898 9.877 20.215 1.00 97.88 267 PHE A O 1
ATOM 2042 N N . ALA A 1 268 ? -13.055 12.078 20.562 1.00 97.56 268 ALA A N 1
ATOM 2043 C CA . ALA A 1 268 ? -14.481 12.140 20.243 1.00 97.56 268 ALA A CA 1
ATOM 2044 C C . ALA A 1 268 ? -14.791 11.641 18.816 1.00 97.56 268 ALA A C 1
ATOM 2046 O O . ALA A 1 268 ? -15.822 11.001 18.599 1.00 97.56 268 ALA A O 1
ATOM 2047 N N . GLN A 1 269 ? -13.885 11.852 17.849 1.00 97.88 269 GLN A N 1
ATOM 2048 C CA . GLN A 1 269 ? -14.044 11.326 16.487 1.00 97.88 269 GLN A CA 1
ATOM 2049 C C . GLN A 1 269 ? -13.972 9.794 16.453 1.00 97.88 269 GLN A C 1
ATOM 2051 O O . GLN A 1 269 ? -14.755 9.150 15.751 1.00 97.88 269 GLN A O 1
ATOM 2056 N N . VAL A 1 270 ? -13.075 9.210 17.252 1.00 98.12 270 VAL A N 1
ATOM 2057 C CA . VAL A 1 270 ? -12.918 7.756 17.391 1.00 98.12 270 VAL A CA 1
ATOM 2058 C C . VAL A 1 270 ? -14.164 7.147 18.036 1.00 98.12 270 VAL A C 1
ATOM 2060 O O . VAL A 1 270 ? -14.727 6.186 17.513 1.00 98.12 270 VAL A O 1
ATOM 2063 N N . THR A 1 271 ? -14.651 7.752 19.122 1.00 98.06 271 THR A N 1
ATOM 2064 C CA . THR A 1 271 ? -15.886 7.340 19.809 1.00 98.06 271 THR A CA 1
ATOM 2065 C C . THR A 1 271 ? -17.093 7.402 18.870 1.00 98.06 271 THR A C 1
ATOM 2067 O O . THR A 1 271 ? -17.872 6.451 18.816 1.00 98.06 271 THR A O 1
ATOM 2070 N N . LYS A 1 272 ? -17.222 8.466 18.065 1.00 98.38 272 LYS A N 1
ATOM 2071 C CA . LYS A 1 272 ? -18.290 8.599 17.061 1.00 98.38 272 LYS A CA 1
ATOM 2072 C C . LYS A 1 272 ? -18.226 7.491 16.004 1.00 98.38 272 LYS A C 1
ATOM 2074 O O . LYS A 1 272 ? -19.258 6.912 15.665 1.00 98.38 272 LYS A O 1
ATOM 2079 N N . ALA A 1 273 ? -17.033 7.165 15.500 1.00 98.38 273 ALA A N 1
ATOM 2080 C CA . ALA A 1 273 ? -16.852 6.077 14.538 1.00 98.38 273 ALA A CA 1
ATOM 2081 C C . ALA A 1 273 ? -17.190 4.702 15.149 1.00 98.38 273 ALA A C 1
ATOM 2083 O O . ALA A 1 273 ? -17.873 3.896 14.517 1.00 98.38 273 ALA A O 1
ATOM 2084 N N . ALA A 1 274 ? -16.786 4.457 16.399 1.00 98.44 274 ALA A N 1
ATOM 2085 C CA . ALA A 1 274 ? -17.099 3.224 17.121 1.00 98.44 274 ALA A CA 1
ATOM 2086 C C . ALA A 1 274 ? -18.604 3.075 17.392 1.00 98.44 274 ALA A C 1
ATOM 2088 O O . ALA A 1 274 ? -19.168 2.003 17.180 1.00 98.44 274 ALA A O 1
ATOM 2089 N N . GLN A 1 275 ? -19.279 4.158 17.790 1.00 98.44 275 GLN A N 1
ATOM 2090 C CA . GLN A 1 275 ? -20.736 4.182 17.939 1.00 98.44 275 GLN A CA 1
ATOM 2091 C C . GLN A 1 275 ? -21.438 3.896 16.612 1.00 98.44 275 GLN A C 1
ATOM 2093 O O . GLN A 1 275 ? -22.365 3.093 16.583 1.00 98.44 275 GLN A O 1
ATOM 2098 N N . ALA A 1 276 ? -20.988 4.496 15.504 1.00 98.44 276 ALA A N 1
ATOM 2099 C CA . ALA A 1 276 ? -21.547 4.221 14.182 1.00 98.44 276 ALA A CA 1
ATOM 2100 C C . ALA A 1 276 ? -21.397 2.739 13.789 1.00 98.44 276 ALA A C 1
ATOM 2102 O O . ALA A 1 276 ? -22.340 2.152 13.257 1.00 98.44 276 ALA A O 1
ATOM 2103 N N . TYR A 1 277 ? -20.252 2.119 14.101 1.00 98.44 277 TYR A N 1
ATOM 2104 C CA . TYR A 1 277 ? -20.027 0.690 13.871 1.00 98.44 277 TYR A CA 1
ATOM 2105 C C . TYR A 1 277 ? -20.960 -0.190 14.705 1.00 98.44 277 TYR A C 1
ATOM 2107 O O . TYR A 1 277 ? -21.648 -1.050 14.153 1.00 98.44 277 TYR A O 1
ATOM 2115 N N . PHE A 1 278 ? -21.053 0.079 16.008 1.00 98.44 278 PHE A N 1
ATOM 2116 C CA . PHE A 1 278 ? -21.937 -0.660 16.903 1.00 98.44 278 PHE A CA 1
ATOM 2117 C C . PHE A 1 278 ? -23.417 -0.500 16.534 1.00 98.44 278 PHE A C 1
ATOM 2119 O O . PHE A 1 278 ? -24.155 -1.478 16.507 1.00 98.44 278 PHE A O 1
ATOM 2126 N N . ASN A 1 279 ? -23.848 0.716 16.192 1.00 98.12 279 ASN A N 1
ATOM 2127 C CA . ASN A 1 279 ? -25.227 0.998 15.795 1.00 98.12 279 ASN A CA 1
ATOM 2128 C C . ASN A 1 279 ? -25.634 0.249 14.527 1.00 98.12 279 ASN A C 1
ATOM 2130 O O . ASN A 1 279 ? -26.779 -0.178 14.418 1.00 98.12 279 ASN A O 1
ATOM 2134 N N . ALA A 1 280 ? -24.713 0.110 13.572 1.00 98.12 280 ALA A N 1
ATOM 2135 C CA . ALA A 1 280 ? -24.980 -0.599 12.329 1.00 98.12 280 ALA A CA 1
ATOM 2136 C C . ALA A 1 280 ? -25.020 -2.124 12.518 1.00 98.12 280 ALA A C 1
ATOM 2138 O O . ALA A 1 280 ? -25.740 -2.798 11.785 1.00 98.12 280 ALA A O 1
ATOM 2139 N N . PHE A 1 281 ? -24.253 -2.660 13.475 1.00 97.88 281 PHE A N 1
ATOM 2140 C CA . PHE A 1 281 ? -24.111 -4.100 13.705 1.00 97.88 281 PHE A CA 1
ATOM 2141 C C . PHE A 1 281 ? -24.041 -4.421 15.209 1.00 97.88 281 PHE A C 1
ATOM 2143 O O . PHE A 1 281 ? -22.963 -4.761 15.701 1.00 97.88 281 PHE A O 1
ATOM 2150 N N . PRO A 1 282 ? -25.145 -4.328 15.970 1.00 97.81 282 PRO A N 1
ATOM 2151 C CA . PRO A 1 282 ? -25.114 -4.569 17.410 1.00 97.81 282 PRO A CA 1
ATOM 2152 C C . PRO A 1 282 ? -24.919 -6.064 17.691 1.00 97.81 282 PRO A C 1
ATOM 2154 O O . PRO A 1 282 ? -25.866 -6.843 17.662 1.00 97.81 282 PRO A O 1
ATOM 2157 N N . SER A 1 283 ? -23.675 -6.471 17.939 1.00 97.75 283 SER A N 1
ATOM 2158 C CA . SER A 1 283 ? -23.328 -7.850 18.286 1.00 97.75 283 SER A CA 1
ATOM 2159 C C . SER A 1 283 ? -22.169 -7.907 19.276 1.00 97.75 283 SER A C 1
ATOM 2161 O O . SER A 1 283 ? -21.397 -6.947 19.392 1.00 97.75 283 SER A O 1
ATOM 2163 N N . ALA A 1 284 ? -22.008 -9.050 19.947 1.00 95.75 284 ALA A N 1
ATOM 2164 C CA . ALA A 1 284 ? -20.835 -9.311 20.784 1.00 95.75 284 ALA A CA 1
ATOM 2165 C C . ALA A 1 284 ? -19.532 -9.080 19.997 1.00 95.75 284 ALA A C 1
ATOM 2167 O O . ALA A 1 284 ? -18.671 -8.329 20.444 1.00 95.75 284 ALA A O 1
ATOM 2168 N N . GLN A 1 285 ? -19.418 -9.648 18.792 1.00 95.50 285 GLN A N 1
ATOM 2169 C CA . GLN A 1 285 ? -18.211 -9.533 17.966 1.00 95.50 285 GLN A CA 1
ATOM 2170 C C . GLN A 1 285 ? -17.863 -8.074 17.653 1.00 95.50 285 GLN A C 1
ATOM 2172 O O . GLN A 1 285 ? -16.713 -7.671 17.771 1.00 95.50 285 GLN A O 1
ATOM 2177 N N . THR A 1 286 ? -18.861 -7.259 17.310 1.00 97.00 286 THR A N 1
ATOM 2178 C CA . THR A 1 286 ? -18.669 -5.831 17.020 1.00 97.00 286 THR A CA 1
ATOM 2179 C C . THR A 1 286 ? -18.106 -5.085 18.226 1.00 97.00 286 THR A C 1
ATOM 2181 O O . THR A 1 286 ? -17.208 -4.256 18.087 1.00 97.00 286 THR A O 1
ATOM 2184 N N . LEU A 1 287 ? -18.615 -5.385 19.425 1.00 96.06 287 LEU A N 1
ATOM 2185 C CA . LEU A 1 287 ? -18.093 -4.804 20.659 1.00 96.06 287 LEU A CA 1
ATOM 2186 C C . LEU A 1 287 ? -16.651 -5.264 20.924 1.00 96.06 287 LEU A C 1
ATOM 2188 O O . LEU A 1 287 ? -15.837 -4.472 21.393 1.00 96.06 287 LEU A O 1
ATOM 2192 N N . GLN A 1 288 ? -16.316 -6.506 20.567 1.00 93.31 288 GLN A N 1
ATOM 2193 C CA . GLN A 1 288 ? -14.967 -7.055 20.698 1.00 93.31 288 GLN A CA 1
ATOM 2194 C C . GLN A 1 288 ? -13.984 -6.328 19.784 1.00 93.31 288 GLN A C 1
ATOM 2196 O O . GLN A 1 288 ? -12.928 -5.887 20.234 1.00 93.31 288 GLN A O 1
ATOM 2201 N N . ASP A 1 289 ? -14.366 -6.150 18.517 1.00 94.75 289 ASP A N 1
ATOM 2202 C CA . ASP A 1 289 ? -13.590 -5.425 17.513 1.00 94.75 289 ASP A CA 1
ATOM 2203 C C . ASP A 1 289 ? -13.274 -3.997 18.011 1.00 94.75 289 ASP A C 1
ATOM 2205 O O . ASP A 1 289 ? -12.134 -3.536 17.913 1.00 94.75 289 ASP A O 1
ATOM 2209 N N . ILE A 1 290 ? -14.260 -3.304 18.604 1.00 96.25 290 ILE A N 1
ATOM 2210 C CA . ILE A 1 290 ? -14.090 -1.960 19.187 1.00 96.25 290 ILE A CA 1
ATOM 2211 C C . ILE A 1 290 ? -13.104 -1.988 20.361 1.00 96.25 290 ILE A C 1
ATOM 2213 O O . ILE A 1 290 ? -12.180 -1.173 20.407 1.00 96.25 290 ILE A O 1
ATOM 2217 N N . VAL A 1 291 ? -13.278 -2.922 21.302 1.00 94.06 291 VAL A N 1
ATOM 2218 C CA . VAL A 1 291 ? -12.410 -3.036 22.484 1.00 94.06 291 VAL A CA 1
ATOM 2219 C C . VAL A 1 291 ? -10.964 -3.307 22.073 1.00 94.06 291 VAL A C 1
ATOM 2221 O O . VAL A 1 291 ? -10.071 -2.604 22.544 1.00 94.06 291 VAL A O 1
ATOM 2224 N N . TYR A 1 292 ? -10.724 -4.248 21.155 1.00 92.88 292 TYR A N 1
ATOM 2225 C CA . TYR A 1 292 ? -9.374 -4.529 20.662 1.00 92.88 292 TYR A CA 1
ATOM 2226 C C . TYR A 1 292 ? -8.761 -3.323 19.951 1.00 92.88 292 TYR A C 1
ATOM 2228 O O . TYR A 1 292 ? -7.622 -2.962 20.238 1.00 92.88 292 TYR A O 1
ATOM 2236 N N . THR A 1 293 ? -9.529 -2.611 19.124 1.00 95.75 293 THR A N 1
ATOM 2237 C CA . THR A 1 293 ? -9.059 -1.369 18.482 1.00 95.75 293 THR A CA 1
ATOM 2238 C C . THR A 1 293 ? -8.594 -0.334 19.513 1.00 95.75 293 THR A C 1
ATOM 2240 O O . THR A 1 293 ? -7.563 0.317 19.345 1.00 95.75 293 THR A O 1
ATOM 2243 N N . PHE A 1 294 ? -9.319 -0.194 20.624 1.00 95.50 294 PHE A N 1
ATOM 2244 C CA . PHE A 1 294 ? -8.986 0.754 21.692 1.00 95.50 294 PHE A CA 1
ATOM 2245 C C . PHE A 1 294 ? -7.837 0.307 22.598 1.00 95.50 294 PHE A C 1
ATOM 2247 O O . PHE A 1 294 ? -7.271 1.147 23.311 1.00 95.50 294 PHE A O 1
ATOM 2254 N N . ALA A 1 295 ? -7.524 -0.988 22.600 1.00 92.06 295 ALA A N 1
ATOM 2255 C CA . ALA A 1 295 ? -6.547 -1.612 23.480 1.00 92.06 295 ALA A CA 1
ATOM 2256 C C . ALA A 1 295 ? -5.201 -1.917 22.803 1.00 92.06 295 ALA A C 1
ATOM 2258 O O . ALA A 1 295 ? -4.303 -2.394 23.485 1.00 92.06 295 ALA A O 1
ATOM 2259 N N . GLY A 1 296 ? -5.019 -1.610 21.516 1.00 87.25 296 GLY A N 1
ATOM 2260 C CA . GLY A 1 296 ? -3.748 -1.837 20.809 1.00 87.25 296 GLY A CA 1
ATOM 2261 C C . GLY A 1 296 ? -3.837 -2.775 19.604 1.00 87.25 296 GLY A C 1
ATOM 2262 O O . GLY A 1 296 ? -2.802 -3.190 19.091 1.00 87.25 296 GLY A O 1
ATOM 2263 N N . GLY A 1 297 ? -5.049 -3.075 19.134 1.00 87.88 297 GLY A N 1
ATOM 2264 C CA . GLY A 1 297 ? -5.338 -3.778 17.885 1.00 87.88 297 GLY A CA 1
ATOM 2265 C C . GLY A 1 297 ? -5.704 -5.250 18.045 1.00 87.88 297 GLY A C 1
ATOM 2266 O O . GLY A 1 297 ? -5.883 -5.767 19.148 1.00 87.88 297 GLY A O 1
ATOM 2267 N N . ALA A 1 298 ? -5.856 -5.927 16.905 1.00 78.94 298 ALA A N 1
ATOM 2268 C CA . ALA A 1 298 ? -6.326 -7.308 16.834 1.00 78.94 298 ALA A CA 1
ATOM 2269 C C . ALA A 1 298 ? -5.458 -8.270 17.671 1.00 78.94 298 ALA A C 1
ATOM 2271 O O . ALA A 1 298 ? -4.286 -8.500 17.365 1.00 78.94 298 ALA A O 1
ATOM 2272 N N . GLY A 1 299 ? -6.060 -8.842 18.720 1.00 79.06 299 GLY A N 1
ATOM 2273 C CA . GLY A 1 299 ? -5.460 -9.880 19.563 1.00 79.06 299 GLY A CA 1
ATOM 2274 C C . GLY A 1 299 ? -4.480 -9.390 20.634 1.00 79.06 299 GLY A C 1
ATOM 2275 O O . GLY A 1 299 ? -3.922 -10.220 21.349 1.00 79.06 299 GLY A O 1
ATOM 2276 N N . VAL A 1 300 ? -4.270 -8.075 20.774 1.00 81.94 300 VAL A N 1
ATOM 2277 C CA . VAL A 1 300 ? -3.369 -7.508 21.789 1.00 81.94 300 VAL A CA 1
ATOM 2278 C C . VAL A 1 300 ? -4.136 -6.536 22.673 1.00 81.94 300 VAL A C 1
ATOM 2280 O O . VAL A 1 300 ? -4.688 -5.544 22.203 1.00 81.94 300 VAL A O 1
ATOM 2283 N N . PHE A 1 301 ? -4.135 -6.807 23.978 1.00 86.06 301 PHE A N 1
ATOM 2284 C CA . PHE A 1 301 ? -4.682 -5.899 24.975 1.00 86.06 301 PHE A CA 1
ATOM 2285 C C . PHE A 1 301 ? -3.546 -5.240 25.768 1.00 86.06 301 PHE A C 1
ATOM 2287 O O . PHE A 1 301 ? -2.861 -5.888 26.557 1.00 86.06 301 PHE A O 1
ATOM 2294 N N . SER A 1 302 ? -3.362 -3.934 25.585 1.00 89.00 302 SER A N 1
ATOM 2295 C CA . SER A 1 302 ? -2.404 -3.102 26.311 1.00 89.00 302 SER A CA 1
ATOM 2296 C C . SER A 1 302 ? -3.136 -2.208 27.317 1.00 89.00 302 SER A C 1
ATOM 2298 O O . SER A 1 302 ? -3.859 -1.285 26.938 1.00 89.00 302 SER A O 1
ATOM 2300 N N . GLU A 1 303 ? -2.906 -2.442 28.616 1.00 87.06 303 GLU A N 1
ATOM 2301 C CA . GLU A 1 303 ? -3.448 -1.619 29.712 1.00 87.06 303 GLU A CA 1
ATOM 2302 C C . GLU A 1 303 ? -3.088 -0.140 29.546 1.00 87.06 303 GLU A C 1
ATOM 2304 O O . GLU A 1 303 ? -3.943 0.725 29.717 1.00 87.06 303 GLU A O 1
ATOM 2309 N N . SER A 1 304 ? -1.839 0.168 29.188 1.00 91.50 304 SER A N 1
ATOM 2310 C CA . SER A 1 304 ? -1.396 1.555 29.018 1.00 91.50 304 SER A CA 1
ATOM 2311 C C . SER A 1 304 ? -2.138 2.243 27.873 1.00 91.50 304 SER A C 1
ATOM 2313 O O . SER A 1 304 ? -2.559 3.391 28.002 1.00 91.50 304 SER A O 1
ATOM 2315 N N . THR A 1 305 ? -2.376 1.522 26.777 1.00 92.00 305 THR A N 1
ATOM 2316 C CA . THR A 1 305 ? -3.165 2.013 25.642 1.00 92.00 305 THR A CA 1
ATOM 2317 C C . THR A 1 305 ? -4.627 2.209 26.032 1.00 92.00 305 THR A C 1
ATOM 2319 O O . THR A 1 305 ? -5.245 3.200 25.629 1.00 92.00 305 THR A O 1
ATOM 2322 N N . TRP A 1 306 ? -5.174 1.290 26.831 1.00 91.44 306 TRP A N 1
ATOM 2323 C CA . TRP A 1 306 ? -6.541 1.353 27.329 1.00 91.44 306 TRP A CA 1
ATOM 2324 C C . TRP A 1 306 ? -6.764 2.522 28.297 1.00 91.44 306 TRP A C 1
ATOM 2326 O O . TRP A 1 306 ? -7.759 3.232 28.156 1.00 91.44 306 TRP A O 1
ATOM 2336 N N . ALA A 1 307 ? -5.825 2.760 29.219 1.00 92.62 307 ALA A N 1
ATOM 2337 C CA . ALA A 1 307 ? -5.891 3.805 30.240 1.00 92.62 307 ALA A CA 1
ATOM 2338 C C . ALA A 1 307 ? -6.036 5.220 29.653 1.00 92.62 307 ALA A C 1
ATOM 2340 O O . ALA A 1 307 ? -6.689 6.076 30.252 1.00 92.62 307 ALA A O 1
ATOM 2341 N N . VAL A 1 308 ? -5.499 5.457 28.453 1.00 93.62 308 VAL A N 1
ATOM 2342 C CA . VAL A 1 308 ? -5.731 6.699 27.707 1.00 93.62 308 VAL A CA 1
ATOM 2343 C C . VAL A 1 308 ? -7.210 6.799 27.335 1.00 93.62 308 VAL A C 1
ATOM 2345 O O . VAL A 1 308 ? -7.722 5.940 26.617 1.00 93.62 308 VAL A O 1
ATOM 2348 N N . GLN A 1 309 ? -7.880 7.865 27.782 1.00 95.88 309 GLN A N 1
ATOM 2349 C CA . GLN A 1 309 ? -9.312 8.099 27.535 1.00 95.88 309 GLN A CA 1
ATOM 2350 C C . GLN A 1 309 ? -10.217 6.991 28.114 1.00 95.88 309 GLN A C 1
ATOM 2352 O O . GLN A 1 309 ? -11.264 6.663 27.552 1.00 95.88 309 GLN A O 1
ATOM 2357 N N . ARG A 1 310 ? -9.815 6.403 29.255 1.00 94.00 310 ARG A N 1
ATOM 2358 C CA . ARG A 1 310 ? -10.533 5.303 29.925 1.00 94.00 310 ARG A CA 1
ATOM 2359 C C . ARG A 1 310 ? -12.012 5.613 30.166 1.00 94.00 310 ARG A C 1
ATOM 2361 O O . ARG A 1 310 ? -12.846 4.740 29.949 1.00 94.00 310 ARG A O 1
ATOM 2368 N N . GLU A 1 311 ? -12.341 6.832 30.590 1.00 93.25 311 GLU A N 1
ATOM 2369 C CA . GLU A 1 311 ? -13.724 7.222 30.887 1.00 93.25 311 GLU A CA 1
ATOM 2370 C C . GLU A 1 311 ? -14.613 7.200 29.636 1.00 93.25 311 GLU A C 1
ATOM 2372 O O . GLU A 1 311 ? -15.658 6.549 29.641 1.00 93.25 311 GLU A O 1
ATOM 2377 N N . ALA A 1 312 ? -14.167 7.816 28.536 1.00 95.69 312 ALA A N 1
ATOM 2378 C CA . ALA A 1 312 ? -14.900 7.826 27.269 1.00 95.69 312 ALA A CA 1
ATOM 2379 C C . ALA A 1 312 ? -15.091 6.406 26.701 1.00 95.69 312 ALA A C 1
ATOM 2381 O O . ALA A 1 312 ? -16.187 6.047 26.262 1.00 95.69 312 ALA A O 1
ATOM 2382 N N . LYS A 1 313 ? -14.047 5.566 26.768 1.00 95.62 313 LYS A N 1
ATOM 2383 C CA . LYS A 1 313 ? -14.116 4.150 26.365 1.00 95.62 313 LYS A CA 1
ATOM 2384 C C . LYS A 1 313 ? -15.100 3.361 27.228 1.00 95.62 313 LYS A C 1
ATOM 2386 O O . LYS A 1 313 ? -15.903 2.595 26.699 1.00 95.62 313 LYS A O 1
ATOM 2391 N N . GLY A 1 314 ? -15.053 3.568 28.544 1.00 92.62 314 GLY A N 1
ATOM 2392 C CA . GLY A 1 314 ? -15.960 2.950 29.505 1.00 92.62 314 GLY A CA 1
ATOM 2393 C C . GLY A 1 314 ? -17.414 3.327 29.243 1.00 92.62 314 GLY A C 1
ATOM 2394 O O . GLY A 1 314 ? -18.260 2.445 29.146 1.00 92.62 314 GLY A O 1
ATOM 2395 N N . ALA A 1 315 ? -17.703 4.616 29.050 1.00 94.25 315 ALA A N 1
ATOM 2396 C CA . ALA A 1 315 ? -19.048 5.098 28.742 1.00 94.25 315 ALA A CA 1
ATOM 2397 C C . ALA A 1 315 ? -19.610 4.469 27.455 1.00 94.25 315 ALA A C 1
ATOM 2399 O O . ALA A 1 315 ? -20.747 3.991 27.451 1.00 94.25 315 ALA A O 1
ATOM 2400 N N . LEU A 1 316 ? -18.801 4.396 26.389 1.00 95.81 316 LEU A N 1
ATOM 2401 C CA . LEU A 1 316 ? -19.186 3.719 25.149 1.00 95.81 316 LEU A CA 1
ATOM 2402 C C . LEU A 1 316 ? -19.483 2.236 25.386 1.00 95.81 316 LEU A C 1
ATOM 2404 O O . LEU A 1 316 ? -20.507 1.744 24.915 1.00 95.81 316 LEU A O 1
ATOM 2408 N N . PHE A 1 317 ? -18.615 1.534 26.119 1.00 94.25 317 PHE A N 1
ATOM 2409 C CA . PHE A 1 317 ? -18.787 0.110 26.396 1.00 94.25 317 PHE A CA 1
ATOM 2410 C C . PHE A 1 317 ? -20.068 -0.162 27.190 1.00 94.25 317 PHE A C 1
ATOM 2412 O O . PHE A 1 317 ? -20.840 -1.032 26.801 1.00 94.25 317 PHE A O 1
ATOM 2419 N N . VAL A 1 318 ? -20.334 0.601 28.256 1.00 92.94 318 VAL A N 1
ATOM 2420 C CA . VAL A 1 318 ? -21.551 0.443 29.072 1.00 92.94 318 VAL A CA 1
ATOM 2421 C C . VAL A 1 318 ? -22.807 0.686 28.232 1.00 92.94 318 VAL A C 1
ATOM 2423 O O . VAL A 1 318 ? -23.726 -0.133 28.255 1.00 92.94 318 VAL A O 1
ATOM 2426 N N . GLY A 1 319 ? -22.829 1.763 27.439 1.00 95.25 319 GLY A N 1
ATOM 2427 C CA . GLY A 1 319 ? -23.962 2.072 26.564 1.00 95.25 319 GLY A CA 1
ATOM 2428 C C . GLY A 1 319 ? -24.188 1.019 25.472 1.00 95.25 319 GLY A C 1
ATOM 2429 O O . GLY A 1 319 ? -25.327 0.645 25.196 1.00 95.25 319 GLY A O 1
ATOM 2430 N N . ALA A 1 320 ? -23.113 0.503 24.870 1.00 96.38 320 ALA A N 1
ATOM 2431 C CA . ALA A 1 320 ? -23.183 -0.553 23.864 1.00 96.38 320 ALA A CA 1
ATOM 2432 C C . ALA A 1 320 ? -23.641 -1.889 24.472 1.00 96.38 320 ALA A C 1
ATOM 2434 O O . ALA A 1 320 ? -24.558 -2.525 23.958 1.00 96.38 320 ALA A O 1
ATOM 2435 N N . PHE A 1 321 ? -23.065 -2.284 25.607 1.00 94.75 321 PHE A N 1
ATOM 2436 C CA . PHE A 1 321 ? -23.412 -3.514 26.314 1.00 94.75 321 PHE A CA 1
ATOM 2437 C C . PHE A 1 321 ? -24.893 -3.550 26.725 1.00 94.75 321 PHE A C 1
ATOM 2439 O O . PHE A 1 321 ? -25.570 -4.565 26.540 1.00 94.75 321 PHE A O 1
ATOM 2446 N N . GLY A 1 322 ? -25.428 -2.419 27.201 1.00 94.81 322 GLY A N 1
ATOM 2447 C CA . GLY A 1 322 ? -26.847 -2.274 27.536 1.00 94.81 322 GLY A CA 1
ATOM 2448 C C . GLY A 1 322 ? -27.791 -2.521 26.354 1.00 94.81 322 GLY A C 1
ATOM 2449 O O . GLY A 1 322 ? -28.931 -2.920 26.561 1.00 94.81 322 GLY A O 1
ATOM 2450 N N . ARG A 1 323 ? -27.320 -2.376 25.113 1.00 96.94 323 ARG A N 1
ATOM 2451 C CA . ARG A 1 323 ? -28.115 -2.580 23.891 1.00 96.94 323 ARG A CA 1
ATOM 2452 C C . ARG A 1 323 ? -27.942 -3.957 23.247 1.00 96.94 323 ARG A C 1
ATOM 2454 O O . ARG A 1 323 ? -28.613 -4.241 22.260 1.00 96.94 323 ARG A O 1
ATOM 2461 N N . LEU A 1 324 ? -27.050 -4.801 23.767 1.00 96.19 324 LEU A N 1
ATOM 2462 C CA . LEU A 1 324 ? -26.889 -6.174 23.288 1.00 96.19 324 LEU A CA 1
ATOM 2463 C C . LEU A 1 324 ? -28.038 -7.067 23.771 1.00 96.19 324 LEU A C 1
ATOM 2465 O O . LEU A 1 324 ? -28.526 -6.904 24.887 1.00 96.19 324 LEU A O 1
ATOM 2469 N N . GLY A 1 325 ? -28.420 -8.054 22.958 1.00 96.50 325 GLY A N 1
ATOM 2470 C CA . GLY A 1 325 ? -29.305 -9.135 23.398 1.00 96.50 325 GLY A CA 1
ATOM 2471 C C . GLY A 1 325 ? -28.611 -10.066 24.400 1.00 96.50 325 GLY A C 1
ATOM 2472 O O . GLY A 1 325 ? -27.383 -10.169 24.419 1.00 96.50 325 GLY A O 1
ATOM 2473 N N . ASP A 1 326 ? -29.380 -10.787 25.217 1.00 95.12 326 ASP A N 1
ATOM 2474 C CA . ASP A 1 326 ? -28.833 -11.571 26.336 1.00 95.12 326 ASP A CA 1
ATOM 2475 C C . ASP A 1 326 ? -27.833 -12.654 25.917 1.00 95.12 326 ASP A C 1
ATOM 2477 O O . ASP A 1 326 ? -26.869 -12.916 26.637 1.00 95.12 326 ASP A O 1
ATOM 2481 N N . ALA A 1 327 ? -28.021 -13.271 24.747 1.00 95.56 327 ALA A N 1
ATOM 2482 C CA . ALA A 1 327 ? -27.068 -14.243 24.212 1.00 95.56 327 ALA A CA 1
ATOM 2483 C C . ALA A 1 327 ? -25.689 -13.610 23.962 1.00 95.56 327 ALA A C 1
ATOM 2485 O O . ALA A 1 327 ? -24.666 -14.191 24.321 1.00 95.56 327 ALA A O 1
ATOM 2486 N N . ASP A 1 328 ? -25.658 -12.402 23.404 1.00 96.00 328 ASP A N 1
ATOM 2487 C CA . ASP A 1 328 ? -24.422 -11.681 23.119 1.00 96.00 328 ASP A CA 1
ATOM 2488 C C . ASP A 1 328 ? -23.826 -11.038 24.374 1.00 96.00 328 ASP A C 1
ATOM 2490 O O . ASP A 1 328 ? -22.609 -11.068 24.543 1.00 96.00 328 ASP A O 1
ATOM 2494 N N . ARG A 1 329 ? -24.653 -10.563 25.314 1.00 93.31 329 ARG A N 1
ATOM 2495 C CA . ARG A 1 329 ? -24.187 -10.165 26.653 1.00 93.31 329 ARG A CA 1
ATOM 2496 C C . ARG A 1 329 ? -23.479 -11.319 27.355 1.00 93.31 329 ARG A C 1
ATOM 2498 O O . ARG A 1 329 ? -22.384 -11.129 27.873 1.00 93.31 329 ARG A O 1
ATOM 2505 N N . ARG A 1 330 ? -24.059 -12.526 27.331 1.00 90.62 330 ARG A N 1
ATOM 2506 C CA . ARG A 1 330 ? -23.421 -13.731 27.886 1.00 90.62 330 ARG A CA 1
ATOM 2507 C C . ARG A 1 330 ? -22.094 -14.033 27.201 1.00 90.62 330 ARG A C 1
ATOM 2509 O O . ARG A 1 330 ? -21.130 -14.281 27.912 1.00 90.62 330 ARG A O 1
ATOM 2516 N N . LYS A 1 331 ? -22.015 -13.943 25.866 1.00 91.56 331 LYS A N 1
ATOM 2517 C CA . LYS A 1 331 ? -20.745 -14.113 25.133 1.00 91.56 331 LYS A CA 1
ATOM 2518 C C . LYS A 1 331 ? -19.682 -13.115 25.587 1.00 91.56 331 LYS A C 1
ATOM 2520 O O . LYS A 1 331 ? -18.552 -13.519 25.835 1.00 91.56 331 LYS A O 1
ATOM 2525 N N . VAL A 1 332 ? -20.053 -11.839 25.726 1.00 89.81 332 VAL A N 1
ATOM 2526 C CA . VAL A 1 332 ? -19.157 -10.767 26.192 1.00 89.81 332 VAL A CA 1
ATOM 2527 C C . VAL A 1 332 ? -18.664 -11.032 27.615 1.00 89.81 332 VAL A C 1
ATOM 2529 O O . VAL A 1 332 ? -17.485 -10.855 27.908 1.00 89.81 332 VAL A O 1
ATOM 2532 N N . LEU A 1 333 ? -19.552 -11.488 28.500 1.00 85.50 333 LEU A N 1
ATOM 2533 C CA . LEU A 1 333 ? -19.212 -11.851 29.877 1.00 85.50 333 LEU A CA 1
ATOM 2534 C C . LEU A 1 333 ? -18.344 -13.115 29.949 1.00 85.50 333 LEU A C 1
ATOM 2536 O O . LEU A 1 333 ? -17.472 -13.210 30.808 1.00 85.50 333 LEU A O 1
ATOM 2540 N N . SER A 1 334 ? -18.547 -14.057 29.026 1.00 84.69 334 SER A N 1
ATOM 2541 C CA . SER A 1 334 ? -17.756 -15.281 28.910 1.00 84.69 334 SER A CA 1
ATOM 2542 C C . SER A 1 334 ? -16.461 -15.098 28.121 1.00 84.69 334 SER A C 1
ATOM 2544 O O . SER A 1 334 ? -15.793 -16.094 27.844 1.00 84.69 334 SER A O 1
ATOM 2546 N N . TRP A 1 335 ? -16.101 -13.874 27.712 1.00 85.56 335 TRP A N 1
ATOM 2547 C CA . TRP A 1 335 ? -14.831 -13.606 27.041 1.00 85.56 335 TRP A CA 1
ATOM 2548 C C . TRP A 1 335 ? -13.658 -13.883 27.983 1.00 85.56 335 TRP A C 1
ATOM 2550 O O . TRP A 1 335 ? -13.122 -13.009 28.667 1.00 85.56 335 TRP A O 1
ATOM 2560 N N . GLN A 1 336 ? -13.244 -15.146 27.994 1.00 67.31 336 GLN A N 1
ATOM 2561 C CA . GLN A 1 336 ? -11.971 -15.595 28.517 1.00 67.31 336 GLN A CA 1
ATOM 2562 C C . GLN A 1 336 ? -10.918 -15.278 27.465 1.00 67.31 336 GLN A C 1
ATOM 2564 O O . GLN A 1 336 ? -10.545 -16.125 26.655 1.00 67.31 336 GLN A O 1
ATOM 2569 N N . ASP A 1 337 ? -10.466 -14.028 27.434 1.00 59.06 337 ASP A N 1
ATOM 2570 C CA . ASP A 1 337 ? -9.271 -13.718 26.662 1.00 59.06 337 ASP A CA 1
ATOM 2571 C C . ASP A 1 337 ? -8.105 -14.580 27.192 1.00 59.06 337 ASP A C 1
ATOM 2573 O O . ASP A 1 337 ? -8.035 -14.881 28.392 1.00 59.06 337 ASP A O 1
ATOM 2577 N N . ARG A 1 338 ? -7.188 -15.001 26.310 1.00 53.97 338 ARG A N 1
ATOM 2578 C CA . ARG A 1 338 ? -5.979 -15.757 26.696 1.00 53.97 338 ARG A CA 1
ATOM 2579 C C . ARG A 1 338 ? -5.157 -14.981 27.735 1.00 53.97 338 ARG A C 1
ATOM 2581 O O . ARG A 1 338 ? -4.471 -15.583 28.557 1.00 53.97 338 ARG A O 1
ATOM 2588 N N . SER A 1 339 ? -5.319 -13.661 27.781 1.00 50.69 339 SER A N 1
ATOM 2589 C CA . SER A 1 339 ? -4.969 -12.757 28.884 1.00 50.69 339 SER A CA 1
ATOM 2590 C C . SER A 1 339 ? -5.976 -12.850 30.055 1.00 50.69 339 SER A C 1
ATOM 2592 O O . SER A 1 339 ? -6.586 -11.860 30.472 1.00 50.69 339 SER A O 1
ATOM 2594 N N . ARG A 1 340 ? -6.158 -14.078 30.573 1.00 46.97 340 ARG A N 1
ATOM 2595 C CA . ARG A 1 340 ? -7.165 -14.510 31.565 1.00 46.97 340 ARG A CA 1
ATOM 2596 C C . ARG A 1 340 ? -7.548 -13.413 32.575 1.00 46.97 340 ARG A C 1
ATOM 2598 O O . ARG A 1 340 ? -6.779 -13.049 33.465 1.00 46.97 340 ARG A O 1
ATOM 2605 N N . GLY A 1 341 ? -8.783 -12.920 32.455 1.00 59.19 341 GLY A N 1
ATOM 2606 C CA . GLY A 1 341 ? -9.451 -12.098 33.470 1.00 59.19 341 GLY A CA 1
ATOM 2607 C C . GLY A 1 341 ? -9.512 -10.595 33.196 1.00 59.19 341 GLY A C 1
ATOM 2608 O O . GLY A 1 341 ? -10.017 -9.863 34.045 1.00 59.19 341 GLY A O 1
ATOM 2609 N N . TYR A 1 342 ? -9.035 -10.101 32.051 1.00 63.22 342 TYR A N 1
ATOM 2610 C CA . TYR A 1 342 ? -9.006 -8.655 31.834 1.00 63.22 342 TYR A CA 1
ATOM 2611 C C . TYR A 1 342 ? -10.395 -8.036 31.621 1.00 63.22 342 TYR A C 1
ATOM 2613 O O . TYR A 1 342 ? -10.678 -6.996 32.196 1.00 63.22 342 TYR A O 1
ATOM 2621 N N . ILE A 1 343 ? -11.310 -8.671 30.883 1.00 64.56 343 ILE A N 1
ATOM 2622 C CA . ILE A 1 343 ? -12.669 -8.122 30.697 1.00 64.56 343 ILE A CA 1
ATOM 2623 C C . ILE A 1 343 ? -13.462 -8.164 32.004 1.00 64.56 343 ILE A C 1
ATOM 2625 O O . ILE A 1 343 ? -14.152 -7.204 32.332 1.00 64.56 343 ILE A O 1
ATOM 2629 N N . ALA A 1 344 ? -13.256 -9.195 32.823 1.00 64.50 344 ALA A N 1
ATOM 2630 C CA . ALA A 1 344 ? -13.755 -9.214 34.193 1.00 64.50 344 ALA A CA 1
ATOM 2631 C C . ALA A 1 344 ? -13.168 -8.061 35.034 1.00 64.50 344 ALA A C 1
ATOM 2633 O O . ALA A 1 344 ? -13.915 -7.391 35.738 1.00 64.50 344 ALA A O 1
ATOM 2634 N N . ARG A 1 345 ? -11.864 -7.756 34.915 1.00 67.56 345 ARG A N 1
ATOM 2635 C CA . ARG A 1 345 ? -11.243 -6.579 35.558 1.00 67.56 345 ARG A CA 1
ATOM 2636 C C . ARG A 1 345 ? -11.747 -5.257 34.992 1.00 67.56 345 ARG A C 1
ATOM 2638 O O . ARG A 1 345 ? -11.911 -4.316 35.754 1.00 67.56 345 ARG A O 1
ATOM 2645 N N . LEU A 1 346 ? -12.022 -5.179 33.693 1.00 69.06 346 LEU A N 1
ATOM 2646 C CA . LEU A 1 346 ? -12.602 -4.012 33.046 1.00 69.06 346 LEU A CA 1
ATOM 2647 C C . LEU A 1 346 ? -13.990 -3.752 33.629 1.00 69.06 346 LEU A C 1
ATOM 2649 O O . LEU A 1 346 ? -14.233 -2.668 34.148 1.00 69.06 346 LEU A O 1
ATOM 2653 N N . LEU A 1 347 ? -14.856 -4.767 33.627 1.00 67.69 347 LEU A N 1
ATOM 2654 C CA . LEU A 1 347 ? -16.190 -4.730 34.227 1.00 67.69 347 LEU A CA 1
ATOM 2655 C C . LEU A 1 347 ? -16.127 -4.397 35.726 1.00 67.69 347 LEU A C 1
ATOM 2657 O O . LEU A 1 347 ? -16.905 -3.571 36.195 1.00 67.69 347 LEU A O 1
ATOM 2661 N N . ALA A 1 348 ? -15.157 -4.957 36.455 1.00 66.62 348 ALA A N 1
ATOM 2662 C CA . ALA A 1 348 ? -14.923 -4.653 37.866 1.00 66.62 348 ALA A CA 1
ATOM 2663 C C . ALA A 1 348 ? -14.382 -3.228 38.092 1.00 66.62 348 ALA A C 1
ATOM 2665 O O . ALA A 1 348 ? -14.730 -2.592 39.080 1.00 66.62 348 ALA A O 1
ATOM 2666 N N . SER A 1 349 ? -13.577 -2.682 37.176 1.00 65.94 349 SER A N 1
ATOM 2667 C CA . SER A 1 349 ? -13.082 -1.296 37.233 1.00 65.94 349 SER A CA 1
ATOM 2668 C C . SER A 1 349 ? -14.162 -0.276 36.865 1.00 65.94 349 SER A C 1
ATOM 2670 O O . SER A 1 349 ? -14.189 0.830 37.395 1.00 65.94 349 SER A O 1
ATOM 2672 N N . LEU A 1 350 ? -15.115 -0.680 36.021 1.00 67.25 350 LEU A N 1
ATOM 2673 C CA . LEU A 1 350 ? -16.366 0.034 35.764 1.00 67.25 350 LEU A CA 1
ATOM 2674 C C . LEU A 1 350 ? -17.384 -0.173 36.916 1.00 67.25 350 LEU A C 1
ATOM 2676 O O . LEU A 1 350 ? -18.522 0.304 36.833 1.00 67.25 350 LEU A O 1
ATOM 2680 N N . GLY A 1 351 ? -16.964 -0.881 37.979 1.00 53.88 351 GLY A N 1
ATOM 2681 C CA . GLY A 1 351 ? -17.706 -1.549 39.056 1.00 53.88 351 GLY A CA 1
ATOM 2682 C C . GLY A 1 351 ? -18.488 -0.686 40.040 1.00 53.88 351 GLY A C 1
ATOM 2683 O O . GLY A 1 351 ? -18.480 -0.939 41.239 1.00 53.88 351 GLY A O 1
ATOM 2684 N N . ARG A 1 352 ? -19.253 0.272 39.528 1.00 55.75 352 ARG A N 1
ATOM 2685 C CA . ARG A 1 352 ? -20.501 0.730 40.164 1.00 55.75 352 ARG A CA 1
ATOM 2686 C C . ARG A 1 352 ? -21.621 0.923 39.150 1.00 55.75 352 ARG A C 1
ATOM 2688 O O . ARG A 1 352 ? -22.766 0.634 39.454 1.00 55.75 352 ARG A O 1
ATOM 2695 N N . ARG A 1 353 ? -21.307 1.352 37.923 1.00 56.78 353 ARG A N 1
ATOM 2696 C CA . ARG A 1 353 ? -22.328 1.667 36.906 1.00 56.78 353 ARG A CA 1
ATOM 2697 C C . ARG A 1 353 ? -22.861 0.435 36.180 1.00 56.78 353 ARG A C 1
ATOM 2699 O O . ARG A 1 353 ? -24.035 0.392 35.846 1.00 56.78 353 ARG A O 1
ATOM 2706 N N . VAL A 1 354 ? -22.008 -0.563 35.948 1.00 57.06 354 VAL A N 1
ATOM 2707 C CA . VAL A 1 354 ? -22.409 -1.783 35.229 1.00 57.06 354 VAL A CA 1
ATOM 2708 C C . VAL A 1 354 ? -23.271 -2.685 36.102 1.00 57.06 354 VAL A C 1
ATOM 2710 O O . VAL A 1 354 ? -24.258 -3.222 35.619 1.00 57.06 354 VAL A O 1
ATOM 2713 N N . VAL A 1 355 ? -22.939 -2.825 37.387 1.00 56.66 355 VAL A N 1
ATOM 2714 C CA . VAL A 1 355 ? -23.673 -3.732 38.278 1.00 56.66 355 VAL A CA 1
ATOM 2715 C C . VAL A 1 355 ? -25.119 -3.276 38.496 1.00 56.66 355 VAL A C 1
ATOM 2717 O O . VAL A 1 355 ? -26.008 -4.115 38.555 1.00 56.66 355 VAL A O 1
ATOM 2720 N N . LEU A 1 356 ? -25.373 -1.964 38.489 1.00 55.12 356 LEU A N 1
ATOM 2721 C CA . LEU A 1 356 ? -26.730 -1.406 38.545 1.00 55.12 356 LEU A CA 1
ATOM 2722 C C . LEU A 1 356 ? -27.556 -1.661 37.272 1.00 55.12 356 LEU A C 1
ATOM 2724 O O . LEU A 1 356 ? -28.777 -1.577 37.314 1.00 55.12 356 LEU A O 1
ATOM 2728 N N . ALA A 1 357 ? -26.916 -1.975 36.141 1.00 55.09 357 ALA A N 1
ATOM 2729 C CA . ALA A 1 357 ? -27.609 -2.283 34.890 1.00 55.09 357 ALA A CA 1
ATOM 2730 C C . ALA A 1 357 ? -28.025 -3.762 34.776 1.00 55.09 357 ALA A C 1
ATOM 2732 O O . ALA A 1 357 ? -28.692 -4.139 33.812 1.00 55.09 357 ALA A O 1
ATOM 2733 N N . PHE A 1 358 ? -27.634 -4.610 35.731 1.00 58.25 358 PHE A N 1
ATOM 2734 C CA . PHE A 1 358 ? -28.016 -6.016 35.760 1.00 58.25 358 PHE A CA 1
ATOM 2735 C C . PHE A 1 358 ? -29.036 -6.298 36.858 1.00 58.25 358 PHE A C 1
ATOM 2737 O O . PHE A 1 358 ? -28.949 -5.780 37.966 1.00 58.25 358 PHE A O 1
ATOM 2744 N N . SER A 1 359 ? -29.945 -7.235 36.579 1.00 58.69 359 SER A N 1
ATOM 2745 C CA . SER A 1 359 ? -30.671 -7.925 37.643 1.00 58.69 359 SER A CA 1
ATOM 2746 C C . SER A 1 359 ? -29.658 -8.649 38.549 1.00 58.69 359 SER A C 1
ATOM 2748 O O . SER A 1 359 ? -28.844 -9.424 38.025 1.00 58.69 359 SER A O 1
ATOM 2750 N N . PRO A 1 360 ? -29.717 -8.475 39.885 1.00 59.28 360 PRO A N 1
ATOM 2751 C CA . PRO A 1 360 ? -28.819 -9.136 40.839 1.00 59.28 360 PRO A CA 1
ATOM 2752 C C . PRO A 1 360 ? -28.699 -10.655 40.627 1.00 59.28 360 PRO A C 1
ATOM 2754 O O . PRO A 1 360 ? -27.617 -11.228 40.769 1.00 59.28 360 PRO A O 1
ATOM 2757 N N . ARG A 1 361 ? -29.785 -11.307 40.180 1.00 64.25 361 ARG A N 1
ATOM 2758 C CA . ARG A 1 361 ? -29.815 -12.747 39.868 1.00 64.25 361 ARG A CA 1
ATOM 2759 C C . ARG A 1 361 ? -28.884 -13.134 38.717 1.00 64.25 361 ARG A C 1
ATOM 2761 O O . ARG A 1 361 ? -28.194 -14.141 38.809 1.00 64.25 361 ARG A O 1
ATOM 2768 N N . SER A 1 362 ? -28.809 -12.320 37.662 1.00 62.16 362 SER A N 1
ATOM 2769 C CA . SER A 1 362 ? -27.970 -12.615 36.488 1.00 62.16 362 SER A CA 1
ATOM 2770 C C . SER A 1 362 ? -26.475 -12.531 36.803 1.00 62.16 362 SER A C 1
ATOM 2772 O O . SER A 1 362 ? -25.691 -13.321 36.281 1.00 62.16 362 SER A O 1
ATOM 2774 N N . VAL A 1 363 ? -26.079 -11.601 37.680 1.00 59.75 363 VAL A N 1
ATOM 2775 C CA . VAL A 1 363 ? -24.685 -11.460 38.136 1.00 59.75 363 VAL A CA 1
ATOM 2776 C C . VAL A 1 363 ? -24.300 -12.632 39.037 1.00 59.75 363 VAL A C 1
ATOM 2778 O O . VAL A 1 363 ? -23.243 -13.229 38.842 1.00 59.75 363 VAL A O 1
ATOM 2781 N N . CYS A 1 364 ? -25.177 -13.012 39.971 1.00 59.81 364 CYS A N 1
ATOM 2782 C CA . CYS A 1 364 ? -24.941 -14.141 40.869 1.00 59.81 364 CYS A CA 1
ATOM 2783 C C . CYS A 1 364 ? -24.836 -15.475 40.117 1.00 59.81 364 CYS A C 1
ATOM 2785 O O . CYS A 1 364 ? -23.921 -16.253 40.382 1.00 59.81 364 CYS A O 1
ATOM 2787 N N . ASP A 1 365 ? -25.715 -15.729 39.146 1.00 61.59 365 ASP A N 1
ATOM 2788 C CA . ASP A 1 365 ? -25.678 -16.963 38.352 1.00 61.59 365 ASP A CA 1
ATOM 2789 C C . ASP A 1 365 ? -24.434 -17.046 37.460 1.00 61.59 365 ASP A C 1
ATOM 2791 O O . ASP A 1 365 ? -23.874 -18.129 37.277 1.00 61.59 365 ASP A O 1
ATOM 2795 N N . LEU A 1 366 ? -23.966 -15.913 36.927 1.00 58.78 366 LEU A N 1
ATOM 2796 C CA . LEU A 1 366 ? -22.737 -15.854 36.138 1.00 58.78 366 LEU A CA 1
ATOM 2797 C C . LEU A 1 366 ? -21.493 -16.108 37.006 1.00 58.78 366 LEU A C 1
ATOM 2799 O O . LEU A 1 366 ? -20.617 -16.880 36.614 1.00 58.78 366 LEU A O 1
ATOM 2803 N N . LEU A 1 367 ? -21.434 -15.499 38.196 1.00 58.81 367 LEU A N 1
ATOM 2804 C CA . LEU A 1 367 ? -20.338 -15.691 39.149 1.00 58.81 367 LEU A CA 1
ATOM 2805 C C . LEU A 1 367 ? -20.295 -17.125 39.699 1.00 58.81 367 LEU A C 1
ATOM 2807 O O . LEU A 1 367 ? -19.209 -17.679 39.834 1.00 58.81 367 LEU A O 1
ATOM 2811 N N . ARG A 1 368 ? -21.450 -17.764 39.944 1.00 62.44 368 ARG A N 1
ATOM 2812 C CA . ARG A 1 368 ? -21.518 -19.165 40.406 1.00 62.44 368 ARG A CA 1
ATOM 2813 C C . ARG A 1 368 ? -21.118 -20.183 39.337 1.00 62.44 368 ARG A C 1
ATOM 2815 O O . ARG A 1 368 ? -20.559 -21.221 39.675 1.00 62.44 368 ARG A O 1
ATOM 2822 N N . ARG A 1 369 ? -21.412 -19.924 38.056 1.00 59.00 369 ARG A N 1
ATOM 2823 C CA . ARG A 1 369 ? -21.084 -20.856 36.957 1.00 59.00 369 ARG A CA 1
ATOM 2824 C C . ARG A 1 369 ? -19.608 -20.829 36.56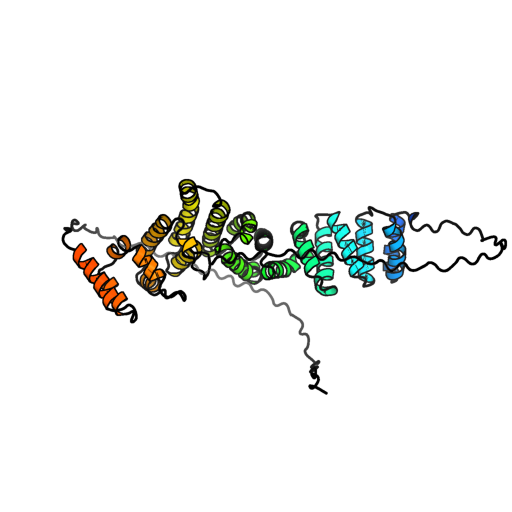1 1.00 59.00 369 ARG A C 1
ATOM 2826 O O . ARG A 1 369 ? -19.108 -21.822 36.039 1.00 59.00 369 ARG A O 1
ATOM 2833 N N . HIS A 1 370 ? -18.896 -19.732 36.812 1.00 54.59 370 HIS A N 1
ATOM 2834 C CA . HIS A 1 370 ? -17.461 -19.644 36.552 1.00 54.59 370 HIS A CA 1
ATOM 2835 C C . HIS A 1 370 ? -16.649 -20.134 37.760 1.00 54.59 370 HIS A C 1
ATOM 2837 O O . HIS A 1 370 ? -16.130 -19.351 38.552 1.00 54.59 370 HIS A O 1
ATOM 2843 N N . GLN A 1 371 ? -16.526 -21.460 37.872 1.00 45.03 371 GLN A N 1
ATOM 2844 C CA . GLN A 1 371 ? -15.635 -22.140 38.816 1.00 45.03 371 GLN A CA 1
ATOM 2845 C C . GLN A 1 371 ? -14.189 -21.647 38.626 1.00 45.03 371 GLN A C 1
ATOM 2847 O O . GLN A 1 371 ? -13.548 -21.951 37.621 1.00 45.03 371 GLN A O 1
ATOM 2852 N N . GLY A 1 372 ? -13.691 -20.838 39.564 1.00 50.88 372 GLY A N 1
ATOM 2853 C CA . GLY A 1 372 ? -12.313 -20.330 39.561 1.00 50.88 372 GLY A CA 1
ATOM 2854 C C . GLY A 1 372 ? -12.149 -18.889 40.046 1.00 50.88 372 GLY A C 1
ATOM 2855 O O . GLY A 1 372 ? -11.030 -18.482 40.346 1.00 50.88 372 GLY A O 1
ATOM 2856 N N . ILE A 1 373 ? -13.232 -18.114 40.164 1.00 47.38 373 ILE A N 1
ATOM 2857 C CA . ILE A 1 373 ? -13.209 -16.923 41.021 1.00 47.38 373 ILE A CA 1
ATOM 2858 C C . ILE A 1 373 ? -13.439 -17.431 42.437 1.00 47.38 373 ILE A C 1
ATOM 2860 O O . ILE A 1 373 ? -14.470 -18.044 42.703 1.00 47.38 373 ILE A O 1
ATOM 2864 N N . ASP A 1 374 ? -12.447 -17.220 43.302 1.00 51.72 374 ASP A N 1
ATOM 2865 C CA . ASP A 1 374 ? -12.484 -17.569 44.720 1.00 51.72 374 ASP A CA 1
ATOM 2866 C C . ASP A 1 374 ? -13.873 -17.240 45.280 1.00 51.72 374 ASP A C 1
ATOM 2868 O O . ASP A 1 374 ? -14.324 -16.095 45.154 1.00 51.72 374 ASP A O 1
ATOM 2872 N N . ALA A 1 375 ? -14.575 -18.230 45.840 1.00 51.56 375 ALA A N 1
ATOM 2873 C CA . ALA A 1 375 ? -15.956 -18.059 46.302 1.00 51.56 375 ALA A CA 1
ATOM 2874 C C . ALA A 1 375 ? -16.073 -16.847 47.245 1.00 51.56 375 ALA A C 1
ATOM 2876 O O . ALA A 1 375 ? -17.060 -16.124 47.212 1.00 51.56 375 ALA A O 1
ATOM 2877 N N . VAL A 1 376 ? -14.992 -16.544 47.970 1.00 51.19 376 VAL A N 1
ATOM 2878 C CA . VAL A 1 376 ? -14.811 -15.376 48.839 1.00 51.19 376 VAL A CA 1
ATOM 2879 C C . VAL A 1 376 ? -14.877 -14.030 48.097 1.00 51.19 376 VAL A C 1
ATOM 2881 O O . VAL A 1 376 ? -15.410 -13.062 48.633 1.00 51.19 376 VAL A O 1
ATOM 2884 N N . ILE A 1 377 ? -14.344 -13.919 46.875 1.00 50.81 377 ILE A N 1
ATOM 2885 C CA . ILE A 1 377 ? -14.395 -12.680 46.076 1.00 50.81 377 ILE A CA 1
ATOM 2886 C C . ILE A 1 377 ? -15.805 -12.463 45.526 1.00 50.81 377 ILE A C 1
ATOM 2888 O O . ILE A 1 377 ? -16.296 -11.333 45.547 1.00 50.81 377 ILE A O 1
ATOM 2892 N N . ALA A 1 378 ? -16.457 -13.534 45.066 1.00 48.66 378 ALA A N 1
ATOM 2893 C CA . ALA A 1 378 ? -17.847 -13.479 44.630 1.00 48.66 378 ALA A CA 1
ATOM 2894 C C . ALA A 1 378 ? -18.768 -13.083 45.795 1.00 48.66 378 ALA A C 1
ATOM 2896 O O . ALA A 1 378 ? -19.564 -12.159 45.646 1.00 48.66 378 ALA A O 1
ATOM 2897 N N . ASP A 1 379 ? -18.585 -13.688 46.970 1.00 49.56 379 ASP A N 1
ATOM 2898 C CA . ASP A 1 379 ? -19.391 -13.412 48.163 1.00 49.56 379 ASP A CA 1
ATOM 2899 C C . ASP A 1 379 ? -19.152 -11.992 48.709 1.00 49.56 379 ASP A C 1
ATOM 2901 O O . ASP A 1 379 ? -20.098 -11.280 49.031 1.00 49.56 379 ASP A O 1
ATOM 2905 N N . ARG A 1 380 ? -17.905 -11.488 48.688 1.00 52.81 380 ARG A N 1
ATOM 2906 C CA . ARG A 1 380 ? -17.598 -10.082 49.036 1.00 52.81 380 ARG A CA 1
ATOM 2907 C C . ARG A 1 380 ? -18.162 -9.070 48.039 1.00 52.81 380 ARG A C 1
ATOM 2909 O O . ARG A 1 380 ? -18.475 -7.946 48.434 1.00 52.81 380 ARG A O 1
ATOM 2916 N N . LEU A 1 381 ? -18.256 -9.424 46.756 1.00 47.19 381 LEU A N 1
ATOM 2917 C CA . LEU A 1 381 ? -18.908 -8.588 45.746 1.00 47.19 381 LEU A CA 1
ATOM 2918 C C . LEU A 1 381 ? -20.422 -8.568 45.960 1.00 47.19 381 LEU A C 1
ATOM 2920 O O . LEU A 1 381 ? -20.995 -7.487 45.933 1.00 47.19 381 LEU A O 1
ATOM 2924 N N . VAL A 1 382 ? -21.045 -9.714 46.244 1.00 50.91 382 VAL A N 1
ATOM 2925 C CA . VAL A 1 382 ? -22.480 -9.814 46.559 1.00 50.91 382 VAL A CA 1
ATOM 2926 C C . VAL A 1 382 ? -22.819 -9.054 47.846 1.00 50.91 382 VAL A C 1
ATOM 2928 O O . VAL A 1 382 ? -23.687 -8.188 47.819 1.00 50.91 382 VAL A O 1
ATOM 2931 N N . GLN A 1 383 ? -22.063 -9.244 48.930 1.00 52.41 383 GLN A N 1
ATOM 2932 C CA . GLN A 1 383 ? -22.271 -8.515 50.190 1.00 52.41 383 GLN A CA 1
ATOM 2933 C C . GLN A 1 383 ? -22.106 -6.997 50.031 1.00 52.41 383 GLN A C 1
ATOM 2935 O O . GLN A 1 383 ? -22.855 -6.223 50.619 1.00 52.41 383 GLN A O 1
ATOM 2940 N N . ARG A 1 384 ? -21.160 -6.536 49.200 1.00 49.22 384 ARG A N 1
ATOM 2941 C CA . ARG A 1 384 ? -21.017 -5.101 48.893 1.00 49.22 384 ARG A CA 1
ATOM 2942 C C . ARG A 1 384 ? -22.157 -4.540 48.046 1.00 49.22 384 ARG A C 1
ATOM 2944 O O . ARG A 1 384 ? -22.333 -3.325 48.040 1.00 49.22 384 ARG A O 1
ATOM 2951 N N . LEU A 1 385 ? -22.883 -5.382 47.319 1.00 45.78 385 LEU A N 1
ATOM 2952 C CA . LEU A 1 385 ? -24.024 -4.975 46.503 1.00 45.78 385 LEU A CA 1
ATOM 2953 C C . LEU A 1 385 ? -25.321 -4.964 47.315 1.00 45.78 385 LEU A C 1
ATOM 2955 O O . LEU A 1 385 ? -26.083 -4.011 47.181 1.00 45.78 385 LEU A O 1
ATOM 2959 N N . ASP A 1 386 ? -25.522 -5.931 48.213 1.00 45.50 386 ASP A N 1
ATOM 2960 C CA . ASP A 1 386 ? -26.691 -5.975 49.105 1.00 45.50 386 ASP A CA 1
ATOM 2961 C C . ASP A 1 386 ? -26.681 -4.839 50.142 1.00 45.50 386 ASP A C 1
ATOM 2963 O O . ASP A 1 386 ? -27.717 -4.235 50.404 1.00 45.50 386 ASP A O 1
ATOM 2967 N N . VAL A 1 387 ? -25.507 -4.453 50.660 1.00 46.53 387 VAL A N 1
ATOM 2968 C CA . VAL A 1 387 ? -25.370 -3.314 51.597 1.00 46.53 387 VAL A CA 1
ATOM 2969 C C . VAL A 1 387 ? -25.720 -1.963 50.947 1.00 46.53 387 VAL A C 1
ATOM 2971 O O . VAL A 1 387 ? -26.010 -0.999 51.648 1.00 46.53 387 VAL A O 1
ATOM 2974 N N . LEU A 1 388 ? -25.718 -1.872 49.613 1.00 39.69 388 LEU A N 1
ATOM 2975 C CA . LEU A 1 388 ? -25.980 -0.629 48.874 1.00 39.69 388 LEU A CA 1
ATOM 2976 C C . LEU A 1 388 ? -27.350 -0.608 48.172 1.00 39.69 388 LEU A C 1
ATOM 2978 O O . LEU A 1 388 ? -27.693 0.402 47.563 1.00 39.69 388 LEU A O 1
ATOM 2982 N N . GLY A 1 389 ? -28.119 -1.701 48.245 1.00 41.56 389 GLY A N 1
ATOM 2983 C CA . GLY A 1 389 ? -29.464 -1.830 47.667 1.00 41.56 389 GLY A CA 1
ATOM 2984 C C . GLY A 1 389 ? -30.613 -1.505 48.631 1.00 41.56 389 GLY A C 1
ATOM 2985 O O . GLY A 1 389 ? -31.776 -1.638 48.253 1.00 41.56 389 GLY A O 1
ATOM 2986 N N . GLY A 1 390 ? -30.309 -1.098 49.866 1.00 38.00 390 GLY A N 1
ATOM 2987 C CA . GLY A 1 390 ? -31.304 -0.668 50.843 1.00 38.00 390 GLY A CA 1
ATOM 2988 C C . GLY A 1 390 ? -31.810 0.743 50.545 1.00 38.00 390 GLY A C 1
ATOM 2989 O O . GLY A 1 390 ? -31.065 1.703 50.691 1.00 38.00 390 GLY A O 1
ATOM 2990 N N . GLU A 1 391 ? -33.088 0.831 50.176 1.00 41.88 391 GLU A N 1
ATOM 2991 C CA . GLU A 1 391 ? -33.921 2.043 50.101 1.00 41.88 391 GLU A CA 1
ATOM 2992 C C . GLU A 1 391 ? -33.769 2.936 48.855 1.00 41.88 391 GLU A C 1
ATOM 2994 O O . GLU A 1 391 ? -33.147 3.995 48.851 1.00 41.88 391 GLU A O 1
ATOM 2999 N N . GLY A 1 392 ? -34.478 2.547 47.792 1.00 35.72 392 GLY A N 1
ATOM 3000 C CA . GLY A 1 392 ? -34.928 3.454 46.737 1.00 35.72 392 GLY A CA 1
ATOM 3001 C C . GLY A 1 392 ? -36.334 3.060 46.285 1.00 35.72 392 GLY A C 1
ATOM 3002 O O . GLY A 1 392 ? -36.514 1.999 45.692 1.00 35.72 392 GLY A O 1
ATOM 3003 N N . GLN A 1 393 ? -37.332 3.885 46.612 1.00 36.81 393 GLN A N 1
ATOM 3004 C CA . GLN A 1 393 ? -38.747 3.684 46.270 1.00 36.81 393 GLN A CA 1
ATOM 3005 C C . GLN A 1 393 ? -38.972 3.491 44.755 1.00 36.81 393 GLN A C 1
ATOM 3007 O O . GLN A 1 393 ? -38.354 4.195 43.952 1.00 36.81 393 GLN A O 1
ATOM 3012 N N . PRO A 1 394 ? -39.910 2.619 44.339 1.00 35.09 394 PRO A N 1
ATOM 3013 C CA . PRO A 1 394 ? -40.325 2.532 42.948 1.00 35.09 394 PRO A CA 1
ATOM 3014 C C . PRO A 1 394 ? -41.276 3.690 42.606 1.00 35.09 394 PRO A C 1
ATOM 3016 O O . PRO A 1 394 ? -42.440 3.699 42.998 1.00 35.09 394 PRO A O 1
ATOM 3019 N N . LEU A 1 395 ? -40.789 4.657 41.831 1.00 38.19 395 LEU A N 1
ATOM 3020 C CA . LEU A 1 395 ? -41.626 5.540 41.020 1.00 38.19 395 LEU A CA 1
ATOM 3021 C C . LEU A 1 395 ? -41.646 4.966 39.605 1.00 38.19 395 LEU A C 1
ATOM 3023 O O . LEU A 1 395 ? -40.632 5.067 38.930 1.00 38.19 395 LEU A O 1
ATOM 3027 N N . ILE A 1 396 ? -42.758 4.345 39.197 1.00 36.53 396 ILE A N 1
ATOM 3028 C CA . ILE A 1 396 ? -43.314 4.290 37.827 1.00 36.53 396 ILE A CA 1
ATOM 3029 C C . ILE A 1 396 ? -44.657 3.542 37.929 1.00 36.53 396 ILE A C 1
ATOM 3031 O O . ILE A 1 396 ? -44.702 2.362 38.274 1.00 36.53 396 ILE A O 1
ATOM 3035 N N . GLY A 1 397 ? -45.753 4.259 37.667 1.00 38.59 397 GLY A N 1
ATOM 3036 C CA . GLY A 1 397 ? -47.095 3.694 37.516 1.00 38.59 397 GLY A CA 1
ATOM 3037 C C . GLY A 1 397 ? -47.295 3.027 36.145 1.00 38.59 397 GLY A C 1
ATOM 3038 O O . GLY A 1 397 ? -46.498 3.248 35.229 1.00 38.59 397 GLY A O 1
ATOM 3039 N N . PRO A 1 398 ? -48.347 2.205 35.989 1.00 33.06 398 PRO A N 1
ATOM 3040 C CA . PRO A 1 398 ? -48.608 1.469 34.758 1.00 33.06 398 PRO A CA 1
ATOM 3041 C C . PRO A 1 398 ? -49.019 2.428 33.635 1.00 33.06 398 PRO A C 1
ATOM 3043 O O . PRO A 1 398 ? -49.966 3.195 33.774 1.00 33.06 398 PRO A O 1
ATOM 3046 N N . THR A 1 399 ? -48.294 2.387 32.518 1.00 36.97 399 THR A N 1
ATOM 3047 C CA . THR A 1 399 ? -48.679 3.074 31.279 1.00 36.97 399 THR A CA 1
ATOM 3048 C C . THR A 1 399 ? -49.507 2.109 30.435 1.00 36.97 399 THR A C 1
ATOM 3050 O O . THR A 1 399 ? -49.040 1.022 30.095 1.00 36.97 399 THR A O 1
ATOM 3053 N N . GLU A 1 400 ? -50.745 2.497 30.140 1.00 34.41 400 GLU A N 1
ATOM 3054 C CA . GLU A 1 400 ? -51.654 1.792 29.237 1.00 34.41 400 GLU A CA 1
ATOM 3055 C C . GLU A 1 400 ? -51.058 1.692 27.825 1.00 34.41 400 GLU A C 1
ATOM 3057 O O . GLU A 1 400 ? -50.531 2.660 27.275 1.00 34.41 400 GLU A O 1
ATOM 3062 N N . VAL A 1 401 ? -51.154 0.499 27.238 1.00 39.41 401 VAL A N 1
ATOM 3063 C CA . VAL A 1 401 ? -50.777 0.214 25.850 1.00 39.41 401 VAL A CA 1
ATOM 3064 C C . VAL A 1 401 ? -52.035 0.341 24.985 1.00 39.41 401 VAL A C 1
ATOM 3066 O O . VAL A 1 401 ? -52.973 -0.427 25.206 1.00 39.41 401 VAL A O 1
ATOM 3069 N N . PRO A 1 402 ? -52.096 1.252 23.997 1.00 36.53 402 PRO A N 1
ATOM 3070 C CA . PRO A 1 402 ? -53.204 1.270 23.055 1.00 36.53 402 PRO A CA 1
ATOM 3071 C C . PRO A 1 402 ? -53.056 0.156 22.009 1.00 36.53 402 PRO A C 1
ATOM 3073 O O . PRO A 1 402 ? -51.960 -0.165 21.544 1.00 36.53 402 PRO A O 1
ATOM 3076 N N . ALA A 1 403 ? -54.200 -0.429 21.659 1.00 40.25 403 ALA A N 1
ATOM 3077 C CA . ALA A 1 403 ? -54.357 -1.510 20.699 1.00 40.25 403 ALA A CA 1
ATOM 3078 C C . ALA A 1 403 ? -53.863 -1.138 19.288 1.00 40.25 403 ALA A C 1
ATOM 3080 O O . ALA A 1 403 ? -54.108 -0.042 18.785 1.00 40.25 403 ALA A O 1
ATOM 3081 N N . VAL A 1 404 ? -53.199 -2.098 18.643 1.00 46.75 404 VAL A N 1
ATOM 3082 C CA . VAL A 1 404 ? -52.755 -2.044 17.245 1.00 46.75 404 VAL A CA 1
ATOM 3083 C C . VAL A 1 404 ? -53.904 -2.511 16.341 1.00 46.75 404 VAL A C 1
ATOM 3085 O O . VAL A 1 404 ? -54.406 -3.614 16.565 1.00 46.75 404 VAL A O 1
ATOM 3088 N N . PRO A 1 405 ? -54.325 -1.739 15.322 1.00 42.12 405 PRO A N 1
ATOM 3089 C CA . PRO A 1 405 ? -55.272 -2.222 14.328 1.00 42.12 405 PRO A CA 1
ATOM 3090 C C . PRO A 1 405 ? -54.576 -3.064 13.251 1.00 42.12 405 PRO A C 1
ATOM 3092 O O . PRO A 1 405 ? -53.411 -2.858 12.905 1.00 42.12 405 PRO A O 1
ATOM 3095 N N . ALA A 1 406 ? -55.336 -4.036 12.761 1.00 40.88 406 ALA A N 1
ATOM 3096 C CA . ALA A 1 406 ? -54.956 -5.042 11.789 1.00 40.88 406 ALA A CA 1
ATOM 3097 C C . ALA A 1 406 ? -54.923 -4.518 10.338 1.00 40.88 406 ALA A C 1
ATOM 3099 O O . ALA A 1 406 ? -55.553 -3.519 10.008 1.00 40.88 406 ALA A O 1
ATOM 3100 N N . GLU A 1 407 ? -54.235 -5.307 9.506 1.00 38.88 407 GLU A N 1
ATOM 3101 C CA . GLU A 1 407 ? -54.282 -5.387 8.036 1.00 38.88 407 GLU A CA 1
ATOM 3102 C C . GLU A 1 407 ? -53.561 -4.319 7.196 1.00 38.88 407 GLU A C 1
ATOM 3104 O O . GLU A 1 407 ? -53.988 -3.178 7.058 1.00 38.88 407 GLU A O 1
ATOM 3109 N N . LEU A 1 408 ? -52.518 -4.779 6.490 1.00 40.06 408 LEU A N 1
ATOM 3110 C CA . LEU A 1 408 ? -52.137 -4.286 5.165 1.00 40.06 408 LEU A CA 1
ATOM 3111 C C . LEU A 1 408 ? -51.754 -5.472 4.249 1.00 40.06 408 LEU A C 1
ATOM 3113 O O . LEU A 1 408 ? -51.271 -6.494 4.745 1.00 40.06 408 LEU A O 1
ATOM 3117 N N . PRO A 1 409 ? -51.982 -5.353 2.926 1.00 45.06 409 PRO A N 1
ATOM 3118 C CA . PRO A 1 409 ? -52.048 -6.472 1.990 1.00 45.06 409 PRO A CA 1
ATOM 3119 C C . PRO A 1 409 ? -50.684 -6.898 1.424 1.00 45.06 409 PRO A C 1
ATOM 3121 O O . PRO A 1 409 ? -49.744 -6.110 1.306 1.00 45.06 409 PRO A O 1
ATOM 3124 N N . HIS A 1 410 ? -50.615 -8.167 1.019 1.00 44.88 410 HIS A N 1
ATOM 3125 C CA . HIS A 1 410 ? -49.490 -8.782 0.316 1.00 44.88 410 HIS A CA 1
ATOM 3126 C C . HIS A 1 410 ? -49.216 -8.135 -1.056 1.00 44.88 410 HIS A C 1
ATOM 3128 O O . HIS A 1 410 ? -50.145 -8.015 -1.857 1.00 44.88 410 HIS A O 1
ATOM 3134 N N . PRO A 1 411 ? -47.950 -7.839 -1.408 1.00 42.50 411 PRO A N 1
ATOM 3135 C CA . PRO A 1 411 ? -47.552 -7.654 -2.794 1.00 42.50 411 PRO A CA 1
ATOM 3136 C C . PRO A 1 411 ? -47.123 -8.990 -3.417 1.00 42.50 411 PRO A C 1
ATOM 3138 O O . PRO A 1 411 ? -46.283 -9.715 -2.881 1.00 42.50 411 PRO A O 1
ATOM 3141 N N . GLN A 1 412 ? -47.722 -9.293 -4.569 1.00 38.34 412 GLN A N 1
ATOM 3142 C CA . GLN A 1 412 ? -47.372 -10.404 -5.447 1.00 38.34 412 GLN A CA 1
ATOM 3143 C C . GLN A 1 412 ? -45.932 -10.252 -5.962 1.00 38.34 412 GLN A C 1
ATOM 3145 O O . GLN A 1 412 ? -45.564 -9.219 -6.520 1.00 38.34 412 GLN A O 1
ATOM 3150 N N . LEU A 1 413 ? -45.128 -11.301 -5.789 1.00 36.66 413 LEU A N 1
ATOM 3151 C CA . LEU A 1 413 ? -43.821 -11.450 -6.422 1.00 36.66 413 LEU A CA 1
ATOM 3152 C C . LEU A 1 413 ? -44.022 -12.051 -7.816 1.00 36.66 413 LEU A C 1
ATOM 3154 O O . LEU A 1 413 ? -44.356 -13.227 -7.946 1.00 36.66 413 LEU A O 1
ATOM 3158 N N . GLY A 1 414 ? -43.822 -11.230 -8.846 1.00 34.34 414 GLY A N 1
ATOM 3159 C CA . GLY A 1 414 ? -43.674 -11.689 -10.222 1.00 34.34 414 GLY A CA 1
ATOM 3160 C C . GLY A 1 414 ? -42.312 -12.354 -10.404 1.00 34.34 414 GLY A C 1
ATOM 3161 O O . GLY A 1 414 ? -41.276 -11.700 -10.286 1.00 34.34 414 GLY A O 1
ATOM 3162 N N . LEU A 1 415 ? -42.331 -13.658 -10.671 1.00 38.62 415 LEU A N 1
ATOM 3163 C CA . LEU A 1 415 ? -41.205 -14.413 -11.208 1.00 38.62 415 LEU A CA 1
ATOM 3164 C C . LEU A 1 415 ? -41.054 -14.035 -12.686 1.00 38.62 415 LEU A C 1
ATOM 3166 O O . LEU A 1 415 ? -41.934 -14.330 -13.490 1.00 38.62 415 LEU A O 1
ATOM 3170 N N . GLY A 1 416 ? -39.970 -13.333 -13.009 1.00 34.28 416 GLY A N 1
ATOM 3171 C CA . GLY A 1 416 ? -39.509 -13.133 -14.377 1.00 34.28 416 GLY A CA 1
ATOM 3172 C C . GLY A 1 416 ? -38.388 -14.119 -14.667 1.00 34.28 416 GLY A C 1
ATOM 3173 O O . GLY A 1 416 ? -37.307 -14.006 -14.088 1.00 34.28 416 GLY A O 1
ATOM 3174 N N . ASP A 1 417 ? -38.694 -15.091 -15.520 1.00 40.22 417 ASP A N 1
ATOM 3175 C CA . ASP A 1 417 ? -37.744 -15.948 -16.215 1.00 40.22 417 ASP A CA 1
ATOM 3176 C C . ASP A 1 417 ? -36.841 -15.097 -17.111 1.00 40.22 417 ASP A C 1
ATOM 3178 O O . ASP A 1 417 ? -37.352 -14.355 -17.939 1.00 40.22 417 ASP A O 1
ATOM 3182 N N . ASP A 1 418 ? -35.522 -15.230 -16.967 1.00 36.97 418 ASP A N 1
ATOM 3183 C CA . ASP A 1 418 ? -34.548 -14.921 -18.020 1.00 36.97 418 ASP A CA 1
ATOM 3184 C C . ASP A 1 418 ? -33.264 -15.718 -17.747 1.00 36.97 418 ASP A C 1
ATOM 3186 O O . ASP A 1 418 ? -32.289 -15.261 -17.143 1.00 36.97 418 ASP A O 1
ATOM 3190 N N . LEU A 1 419 ? -33.311 -16.982 -18.170 1.00 34.84 419 LEU A N 1
ATOM 3191 C CA . LEU A 1 419 ? -32.181 -17.896 -18.244 1.00 34.84 419 LEU A CA 1
ATOM 3192 C C . LEU A 1 419 ? -31.569 -17.744 -19.645 1.00 34.84 419 LEU A C 1
ATOM 3194 O O . LEU A 1 419 ? -32.050 -18.351 -20.600 1.00 34.84 419 LEU A O 1
ATOM 3198 N N . VAL A 1 420 ? -30.530 -16.914 -19.786 1.00 42.97 420 VAL A N 1
ATOM 3199 C CA . VAL A 1 420 ? -29.751 -16.830 -21.031 1.00 42.97 420 VAL A CA 1
ATOM 3200 C C . VAL A 1 420 ? -28.390 -17.489 -20.848 1.00 42.97 420 VAL A C 1
ATOM 3202 O O . VAL A 1 420 ? -27.501 -17.019 -20.141 1.00 42.97 420 VAL A O 1
ATOM 3205 N N . ASP A 1 421 ? -28.324 -18.617 -21.535 1.00 37.78 421 ASP A N 1
ATOM 3206 C CA . ASP A 1 421 ? -27.215 -19.442 -21.973 1.00 37.78 421 ASP A CA 1
ATOM 3207 C C . ASP A 1 421 ? -26.025 -18.642 -22.540 1.00 37.78 421 ASP A C 1
ATOM 3209 O O . ASP A 1 421 ? -26.177 -17.883 -23.497 1.00 37.78 421 ASP A O 1
ATOM 3213 N N . LEU A 1 422 ? -24.827 -18.844 -21.977 1.00 37.81 422 LEU A N 1
ATOM 3214 C CA . LEU A 1 422 ? -23.552 -18.524 -22.626 1.00 37.81 422 LEU A CA 1
ATOM 3215 C C . LEU A 1 422 ? -22.488 -19.564 -22.240 1.00 37.81 422 LEU A C 1
ATOM 3217 O O . LEU A 1 422 ? -21.719 -19.397 -21.297 1.00 37.81 422 LEU A O 1
ATOM 3221 N N . GLY A 1 423 ? -22.441 -20.634 -23.032 1.00 31.66 423 GLY A N 1
ATOM 3222 C CA . GLY A 1 423 ? -21.325 -20.815 -23.963 1.00 31.66 423 GLY A CA 1
ATOM 3223 C C . GLY A 1 423 ? -19.970 -21.198 -23.365 1.00 31.66 423 GLY A C 1
ATOM 3224 O O . GLY A 1 423 ? -19.150 -20.353 -23.011 1.00 31.66 423 GLY A O 1
ATOM 3225 N N . HIS A 1 424 ? -19.707 -22.503 -23.393 1.00 33.88 424 HIS A N 1
ATOM 3226 C CA . HIS A 1 424 ? -18.408 -23.146 -23.228 1.00 33.88 424 HIS A CA 1
ATOM 3227 C C . HIS A 1 424 ? -17.266 -22.468 -24.005 1.00 33.88 424 HIS A C 1
ATOM 3229 O O . HIS A 1 424 ? -17.351 -22.244 -25.211 1.00 33.88 424 HIS A O 1
ATOM 3235 N N . SER A 1 425 ? -16.133 -22.262 -23.333 1.00 34.88 425 SER A N 1
ATOM 3236 C CA . SER A 1 425 ? -14.828 -22.149 -23.984 1.00 34.88 425 SER A CA 1
ATOM 3237 C C . SER A 1 425 ? -13.858 -23.136 -23.348 1.00 34.88 425 SER A C 1
ATOM 3239 O O . SER A 1 425 ? -13.711 -23.222 -22.133 1.00 34.88 425 SER A O 1
ATOM 3241 N N . VAL A 1 426 ? -13.287 -23.934 -24.239 1.00 33.28 426 VAL A N 1
ATOM 3242 C CA . VAL A 1 426 ? -12.474 -25.124 -24.031 1.00 33.28 426 VAL A CA 1
ATOM 3243 C C . VAL A 1 426 ? -11.055 -24.717 -23.632 1.00 33.28 426 VAL A C 1
ATOM 3245 O O . VAL A 1 426 ? -10.374 -24.033 -24.392 1.00 33.28 426 VAL A O 1
ATOM 3248 N N . GLU A 1 427 ? -10.592 -25.162 -22.464 1.00 32.03 427 GLU A N 1
ATOM 3249 C CA . GLU A 1 427 ? -9.168 -25.161 -22.107 1.00 32.03 427 GLU A CA 1
ATOM 3250 C C . GLU A 1 427 ? -8.476 -26.402 -22.701 1.00 32.03 427 GLU A C 1
ATOM 3252 O O . GLU A 1 427 ? -9.012 -27.512 -22.591 1.00 32.03 427 GLU A O 1
ATOM 3257 N N . PRO A 1 428 ? -7.276 -26.279 -23.296 1.00 49.19 428 PRO A N 1
ATOM 3258 C CA . PRO A 1 428 ? -6.485 -27.441 -23.658 1.00 49.19 428 PRO A CA 1
ATOM 3259 C C . PRO A 1 428 ? -5.725 -27.984 -22.441 1.00 49.19 428 PRO A C 1
ATOM 3261 O O . PRO A 1 428 ? -4.963 -27.283 -21.775 1.00 49.19 428 PRO A O 1
ATOM 3264 N N . ARG A 1 429 ? -5.912 -29.285 -22.208 1.00 34.91 429 ARG A N 1
ATOM 3265 C CA . ARG A 1 429 ? -5.134 -30.123 -21.293 1.00 34.91 429 ARG A CA 1
ATOM 3266 C C . ARG A 1 429 ? -3.676 -30.235 -21.766 1.00 34.91 429 ARG A C 1
ATOM 3268 O O . ARG A 1 429 ? -3.415 -30.811 -22.818 1.00 34.91 429 ARG A O 1
ATOM 3275 N N . LEU A 1 430 ? -2.743 -29.769 -20.944 1.00 38.44 430 LEU A N 1
ATOM 3276 C CA . LEU A 1 430 ? -1.374 -30.290 -20.823 1.00 38.44 430 LEU A CA 1
ATOM 3277 C C . LEU A 1 430 ? -1.380 -31.047 -19.484 1.00 38.44 430 LEU A C 1
ATOM 3279 O O . LEU A 1 430 ? -1.692 -30.450 -18.464 1.00 38.44 430 LEU A O 1
ATOM 3283 N N . GLY A 1 431 ? -1.238 -32.366 -19.406 1.00 36.34 431 GLY A N 1
ATOM 3284 C CA . GLY A 1 431 ? -0.181 -33.156 -20.021 1.00 36.34 431 GLY A CA 1
ATOM 3285 C C . GLY A 1 431 ? 0.885 -33.408 -18.955 1.00 36.34 431 GLY A C 1
ATOM 3286 O O . GLY A 1 431 ? 1.948 -32.799 -19.007 1.00 36.34 431 GLY A O 1
ATOM 3287 N N . ASP A 1 432 ? 0.557 -34.248 -17.967 1.00 38.44 432 ASP A N 1
ATOM 3288 C CA . ASP A 1 432 ? 1.532 -34.874 -17.071 1.00 38.44 432 ASP A CA 1
ATOM 3289 C C . ASP A 1 432 ? 2.574 -35.643 -17.897 1.00 38.44 432 ASP A C 1
ATOM 3291 O O . ASP A 1 432 ? 2.217 -36.246 -18.911 1.00 38.44 432 ASP A O 1
ATOM 3295 N N . VAL A 1 433 ? 3.832 -35.653 -17.437 1.00 35.97 433 VAL A N 1
ATOM 3296 C CA . VAL A 1 433 ? 4.665 -36.856 -17.205 1.00 35.97 433 VAL A CA 1
ATOM 3297 C C . VAL A 1 433 ? 6.153 -36.474 -17.026 1.00 35.97 433 VAL A C 1
ATOM 3299 O O . VAL A 1 433 ? 6.768 -35.837 -17.876 1.00 35.97 433 VAL A O 1
ATOM 3302 N N . CYS A 1 434 ? 6.712 -37.007 -15.930 1.00 33.50 434 CYS A N 1
ATOM 3303 C CA . CYS A 1 434 ? 8.119 -37.304 -15.610 1.00 33.50 434 CYS A CA 1
ATOM 3304 C C . CYS A 1 434 ? 9.071 -36.209 -15.096 1.00 33.50 434 CYS A C 1
ATOM 3306 O O . CYS A 1 434 ? 9.458 -35.287 -15.805 1.00 33.50 434 CYS A O 1
ATOM 3308 N N . GLY A 1 435 ? 9.603 -36.458 -13.888 1.00 33.16 435 GLY A N 1
ATOM 3309 C CA . GLY A 1 435 ? 10.864 -35.866 -13.437 1.00 33.16 435 GLY A CA 1
ATOM 3310 C C . GLY A 1 435 ? 11.128 -35.870 -11.930 1.00 33.16 435 GLY A C 1
ATOM 3311 O O . GLY A 1 435 ? 11.525 -34.842 -11.396 1.00 33.16 435 GLY A O 1
ATOM 3312 N N . VAL A 1 436 ? 10.912 -36.988 -11.228 1.00 38.59 436 VAL A N 1
ATOM 3313 C CA . VAL A 1 436 ? 11.364 -37.167 -9.835 1.00 38.59 436 VAL A CA 1
ATOM 3314 C C . VAL A 1 436 ? 12.894 -37.257 -9.819 1.00 38.59 436 VAL A C 1
ATOM 3316 O O . VAL A 1 436 ? 13.455 -38.219 -10.335 1.00 38.59 436 VAL A O 1
ATOM 3319 N N . ALA A 1 437 ? 13.566 -36.285 -9.202 1.00 37.50 437 ALA A N 1
ATOM 3320 C CA . ALA A 1 437 ? 14.972 -36.390 -8.820 1.00 37.50 437 ALA A CA 1
ATOM 3321 C C . ALA A 1 437 ? 15.082 -36.225 -7.300 1.00 37.50 437 ALA A C 1
ATOM 3323 O O . ALA A 1 437 ? 14.998 -35.124 -6.759 1.00 37.50 437 ALA A O 1
ATOM 3324 N N . ALA A 1 438 ? 15.228 -37.360 -6.617 1.00 35.50 438 ALA A N 1
ATOM 3325 C CA . ALA A 1 438 ? 15.579 -37.435 -5.210 1.00 35.50 438 ALA A CA 1
ATOM 3326 C C . ALA A 1 438 ? 17.059 -37.051 -5.042 1.00 35.50 438 ALA A C 1
ATOM 3328 O O . ALA A 1 438 ? 17.948 -37.733 -5.550 1.00 35.50 438 ALA A O 1
ATOM 3329 N N . GLY A 1 439 ? 17.317 -35.945 -4.344 1.00 36.38 439 GLY A N 1
ATOM 3330 C CA . GLY A 1 439 ? 18.654 -35.543 -3.919 1.00 36.38 439 GLY A CA 1
ATOM 3331 C C . GLY A 1 439 ? 19.062 -36.310 -2.666 1.00 36.38 439 GLY A C 1
ATOM 3332 O O . GLY A 1 439 ? 18.535 -36.068 -1.583 1.00 36.38 439 GLY A O 1
ATOM 3333 N N . ILE A 1 440 ? 19.993 -37.242 -2.847 1.00 42.28 440 ILE A N 1
ATOM 3334 C CA . ILE A 1 440 ? 20.713 -37.971 -1.804 1.00 42.28 440 ILE A CA 1
ATOM 3335 C C . ILE A 1 440 ? 21.589 -36.971 -1.036 1.00 42.28 440 ILE A C 1
ATOM 3337 O O . ILE A 1 440 ? 22.417 -36.282 -1.631 1.00 42.28 440 ILE A O 1
ATOM 3341 N N . GLY A 1 441 ? 21.388 -36.877 0.280 1.00 47.28 441 GLY A N 1
ATOM 3342 C CA . GLY A 1 441 ? 22.268 -36.129 1.179 1.00 47.28 441 GLY A CA 1
ATOM 3343 C C . GLY A 1 441 ? 23.572 -36.892 1.466 1.00 47.28 441 GLY A C 1
ATOM 3344 O O . GLY A 1 441 ? 23.575 -38.124 1.413 1.00 47.28 441 GLY A O 1
ATOM 3345 N N . PRO A 1 442 ? 24.679 -36.191 1.764 1.00 59.22 442 PRO A N 1
ATOM 3346 C CA . PRO A 1 442 ? 25.950 -36.824 2.107 1.00 59.22 442 PRO A CA 1
ATOM 3347 C C . PRO A 1 442 ? 25.921 -37.427 3.530 1.00 59.22 442 PRO A C 1
ATOM 3349 O O . PRO A 1 442 ? 25.259 -36.866 4.408 1.00 59.22 442 PRO A O 1
ATOM 3352 N N . PRO A 1 443 ? 26.624 -38.549 3.782 1.00 57.72 443 PRO A N 1
ATOM 3353 C CA . PRO A 1 443 ? 26.762 -39.124 5.119 1.00 57.72 443 PRO A CA 1
ATOM 3354 C C . PRO A 1 443 ? 27.785 -38.351 5.980 1.00 57.72 443 PRO A C 1
ATOM 3356 O O . PRO A 1 443 ? 28.617 -37.627 5.429 1.00 57.72 443 PRO A O 1
ATOM 3359 N N . PRO A 1 444 ? 27.728 -38.498 7.319 1.00 54.72 444 PRO A N 1
ATOM 3360 C CA . PRO A 1 444 ? 28.576 -37.759 8.250 1.00 54.72 444 PRO A CA 1
ATOM 3361 C C . PRO A 1 444 ? 29.976 -38.378 8.425 1.00 54.72 444 PRO A C 1
ATOM 3363 O O . PRO A 1 444 ? 30.128 -39.597 8.416 1.00 54.72 444 PRO A O 1
ATOM 3366 N N . ASP A 1 445 ? 30.936 -37.474 8.628 1.00 58.06 445 ASP A N 1
ATOM 3367 C CA . ASP A 1 445 ? 32.224 -37.539 9.338 1.00 58.06 445 ASP A CA 1
ATOM 3368 C C . ASP A 1 445 ? 33.226 -38.686 9.079 1.00 58.06 445 ASP A C 1
ATOM 3370 O O . ASP A 1 445 ? 33.072 -39.811 9.559 1.00 58.06 445 ASP A O 1
ATOM 3374 N N . ALA A 1 446 ? 34.352 -38.304 8.457 1.00 45.88 446 ALA A N 1
ATOM 3375 C CA . ALA A 1 446 ? 35.716 -38.737 8.786 1.00 45.88 446 ALA A CA 1
ATOM 3376 C C . ALA A 1 446 ? 36.716 -37.619 8.441 1.00 45.88 446 ALA A C 1
ATOM 3378 O O . ALA A 1 446 ? 36.611 -37.073 7.316 1.00 45.88 446 ALA A O 1
#

Secondary structure (DSSP, 8-state):
---------------------PPPP------------S------GGGS-HHHHHHHHHHHHHTT-HHHHHHHHHHHHHH-SS--HHHHHHHHHHHHHHT-HHHHHHHHHHHHHHS-SSHHHHHHHHHHHHIIIIIS--HHHHHHHHHHHHHHHTTSHHHHTTHHHHHHHHHHTT-HHHHHHHHHHHHHT---HHHHHHHHHHHHHHHHHHHTT--GGGGGGHHHHHHHHHH--S-HHHHHHHHHHHHHHHHHHT-TT--HHHHHHHHHHHHHHHHHHHHHS-SHHHHHHHHHHHHTSTT---HHHHHTTHHHHHHHHHHHHHTS-HHHHHHHHT---SSTTHHHHHHHHTTTTTGGGS-HHHHHHHHHHSBTB-HHHHHHHHHHHHTT-S------PPPPPPPPPP--PPPP-------------PPPP----------PPPPP--

Foldseek 3Di:
DDDDDDDDPPPPDPPPPDPPDDDPDDDDDDDDDPPPPPPPPPPQLCPDDLVVLLVLLVVCVVVVNLVVSLVSVVSNVVNDPDDDLSSLQSSLVSCVSVVVLVSNLVSLLSSCVVVLADPVSLQSLLVSLCSCVVPVVVLVVSLVSCLVRVLRSVPDPSSCVCLLVNLVVCVVVVVLQSNLQSLLSVLVVVPDVVVCVVRPVVSVVVSLQVLLLLDPSNLNNLVSLVSNLVSDPDCPLSSLSSQLSSLLNVLSNPVPPDDLVVSLVSCVSNLVSLVVNCVVPLALVSLVQSQQSQQRGDLDGHPVSCVRVVVSNLVSSLVSLLPHDPVRVVVLLPPCRVVGCVSVVSCVVNPPSNCVSDDLVVLLVSVVVPPPPDVVVSVVSSVVVVVVPPDDDDPDDDDDDDDDDDDDDDDDDDDDDDDDDDDDDDDDDDDDDDDDDDDDDDDDDD

Organism: NCBI:txid412755

Sequence (446 aa):
MKGRRCAMLIAGAITVTGMYVEPPARADGPSGDTRQPACAGSWYPGGAKEPDVLKLLALGKKLGRPYTASLAVKGYLSHRATPSAALLLAAAENALWVGDYRAAAARYKSFLRANGSGALAGDTAGVLYSILIDLLGDSDDAYRFMTQYGANLRTTPPARRFDGWYVRQARSRADHANMARMLALIFAQKMPIEQERLFFWEHLDWLLAEISRAAPDQYAALPHARKLAGLIRNSKRRTILANLYVANLAFKAGSAGKDAAALTKDFAQVTKAAQAYFNAFPSAQTLQDIVYTFAGGAGVFSESTWAVQREAKGALFVGAFGRLGDADRRKVLSWQDRSRGYIARLLASLGRRVVLAFSPRSVCDLLRRHQGIDAVIADRLVQRLDVLGGEGQPLIGPTEVPAVPAELPHPQLGLGDDLVDLGHSVEPRLGDVCGVAAGIGPPPDA